Protein AF-A0A8T2HMR2-F1 (afdb_monomer)

Sequence (459 aa):
MFNSSNKLFDQIFELKFTSKQLNKQSQKCESEEKAEKGKAKKAMEKGNMEGAKIYAQNAIRKKSEALNYLQLASRLDAVVSRLDQQAKMASVSKSMAGIVKTLNVALKNAPLDKMVNTMNQFEKQFEDLDVNTAVMDDAMNKQAALSTPPDQVNELLLKIADENNLEVQLPQAGNNKVPAPIAQEGDKDSLTARLDALKGPDACAVAPHINCDLTFLNICTCSPTPPTRPESEATSKAWEELRREARKLEGELDVKIAAYGKLSSSYEYGYTKGESGLSTDQLLQTKSVEINTALARLSDVNSSMSHAITGGADSRAHTLARHRDILHDFTQEYRRLSSIVGAARERADLLGGISGTSSAPLMGGGNTGLLLRERGLLDRSHAAVDQVIGQAQGVAASLTGQRQLFDAIDSKVASIGARFPVVNSLLNAIRRRKNRDNVILAGVMGVCMLLILLYWVNK

Secondary structure (DSSP, 8-state):
-HHHHHHHHHHHHHHHHHHHHHHHHHHHHHHHHHHHHHHHHHHHHTT-HHHHHHHHHHHHHHHHHHHHHHHHHHHHHHHHHHHHHHHHHHHHHHHHHHHHHHHHHHHTSS-THHHHHHHHHHHHHHHHHHHHHHHHHHHHHHHHHHHS-HHHHHHHHHHHHHHTT-----S----------------SHHHHHHHHGGGS-----------------------------SHHHHHHHHHHHHHHHHHHHHHHHHHHHHHHHHHHHHHHHHHHTT--THHHHHHHHHHHHHHHHHHHHHHHHHHHHHHT--SSS-HHHHHHHHHHHHHHHHHHHHHHHHHHHHHHHHHHHHHHHHHTTSS------HHHHHHHHHHHHHHHHHHHHHHHHHHHHHHHHHHHHHHHHHHHHHHHHHHHHHH-HHHHHHHHHHHHHHHHHHHHHHHHHHHHHHHHHHHHH--

Foldseek 3Di:
DVVVLVVLVVVLVVLLVLLVVLLVLLVVLQVVLVVLQVVLVVCVVVVNPVSNVVSNVSSVVSNVSSVVSNVVSVVSVVVSVVSVVVSVVVVVVVVVVVVVVVVVVVVVPDDPVVVVVVVVVVVVVVVVVVVCVVVVVVVVVVVCCVVPPVVVVVVVVVVVCVVVVNPPPDDDDDDDDDDDDDDDDDDPVVVVVVVVVVPDDDDDDDDDDDDDDDDDDDDDDDDDDDDPPDPVVVLVVVLVVLLVVLVVLLVVLVVLLVVLLVLLVVLLVCLVVLHDCPVSVVVNVVSLVVNVVSLVVSVVSLVVSVVSDDDPDDPSVVVSVVSVVSSVVSVVSSVVSVVSSVVSVVVCVVCVLPSVPPPDPDDDDDPVVVVVVVVVVVVVVVVVVVVVVVVVVVVVVVVVVVVVVVVVVVVVVVVVCVVCVVVVVVVVVVVVVVVVVVVVVVVVVVVVVVVVVVVVVVD

Nearest PDB structures (foldseek):
  9eom-assembly1_A-2  TM=5.612E-01  e=4.693E-01  Synechocystis sp. PCC 6803
  9eom-assembly1_A-4  TM=5.612E-01  e=4.693E-01  Synechocystis sp. PCC 6803
  9eom-assembly1_A-6  TM=5.612E-01  e=4.693E-01  Synechocystis sp. PCC 6803

Solvent-accessible surface area (backbone atoms only — not comparable to full-atom values): 26212 Å² total; per-residue (Å²): 118,78,67,58,60,54,53,50,53,54,50,43,50,53,45,51,50,50,23,54,50,30,45,52,50,16,56,49,27,48,53,50,20,54,52,27,48,52,52,18,53,56,26,48,77,70,68,37,60,69,61,17,50,54,27,47,51,50,20,55,51,26,48,54,51,19,52,54,29,42,53,52,19,54,54,39,49,54,51,39,52,53,49,52,51,50,51,53,51,52,51,50,51,51,52,48,52,50,50,53,52,53,46,56,58,48,60,75,74,53,70,73,79,56,50,60,55,51,48,56,48,48,52,50,52,49,53,50,47,51,49,47,48,51,50,47,52,50,47,49,51,52,49,43,47,70,79,52,37,67,65,60,53,50,49,50,50,48,50,54,19,64,76,62,76,40,86,72,79,67,96,71,86,86,80,83,90,84,82,90,84,84,89,85,85,88,79,80,62,56,66,59,53,54,57,59,64,72,75,67,87,87,82,88,82,87,86,87,86,90,87,89,85,89,88,89,85,90,84,89,85,88,85,92,75,84,89,77,81,63,62,69,62,51,53,50,53,52,48,52,50,45,53,52,51,44,55,51,47,50,56,52,47,52,55,50,51,54,51,49,49,52,51,43,55,51,48,56,54,37,51,79,71,70,50,86,54,64,69,61,48,54,50,49,54,52,51,50,52,56,49,53,54,51,53,50,51,47,51,51,44,52,50,53,52,50,68,72,55,83,70,93,88,47,77,64,55,59,54,49,50,51,56,50,52,53,51,50,52,54,52,50,52,51,50,54,52,50,48,53,47,47,56,50,49,52,50,44,61,72,41,45,81,56,67,67,70,82,76,69,77,94,72,89,73,65,74,65,56,56,50,57,49,49,48,55,51,49,54,52,50,49,53,52,49,50,51,51,49,52,51,50,52,52,50,51,52,50,52,51,52,48,48,52,50,48,52,54,46,50,54,49,51,51,50,49,52,71,73,38,66,61,56,62,52,50,52,51,51,54,54,50,53,56,50,50,56,52,49,51,52,51,48,52,54,50,51,54,54,50,52,53,50,50,54,62,73,77,104

Structure (mmCIF, N/CA/C/O backbone):
data_AF-A0A8T2HMR2-F1
#
_entry.id   AF-A0A8T2HMR2-F1
#
loop_
_atom_site.group_PDB
_atom_site.id
_atom_site.type_symbol
_atom_site.label_atom_id
_atom_site.label_alt_id
_atom_site.label_comp_id
_atom_site.label_asym_id
_atom_site.label_entity_id
_atom_site.label_seq_id
_atom_site.pdbx_PDB_ins_code
_atom_site.Cartn_x
_atom_site.Cartn_y
_atom_site.Cartn_z
_atom_site.occupancy
_atom_site.B_iso_or_equiv
_atom_site.auth_seq_id
_atom_site.auth_comp_id
_atom_site.auth_asym_id
_atom_site.auth_atom_id
_atom_site.pdbx_PDB_model_num
ATOM 1 N N . MET A 1 1 ? 21.516 22.288 -13.850 1.00 47.72 1 MET A N 1
ATOM 2 C CA . MET A 1 1 ? 21.351 20.853 -13.508 1.00 47.72 1 MET A CA 1
ATOM 3 C C . MET A 1 1 ? 21.969 20.438 -12.167 1.00 47.72 1 MET A C 1
ATOM 5 O O . MET A 1 1 ? 21.328 19.660 -11.481 1.00 47.72 1 MET A O 1
ATOM 9 N N . PHE A 1 2 ? 23.132 20.950 -11.731 1.00 47.44 2 PHE A N 1
ATOM 10 C CA . PHE A 1 2 ? 23.747 20.554 -10.440 1.00 47.44 2 PHE A CA 1
ATOM 11 C C . PHE A 1 2 ? 22.892 20.826 -9.185 1.00 47.44 2 PHE A C 1
ATOM 13 O O . PHE A 1 2 ? 23.025 20.122 -8.193 1.00 47.44 2 PHE A O 1
ATOM 20 N N . ASN A 1 3 ? 21.983 21.801 -9.237 1.00 59.25 3 ASN A N 1
ATOM 21 C CA . ASN A 1 3 ? 21.164 22.194 -8.089 1.00 59.25 3 ASN A CA 1
ATOM 22 C C . ASN A 1 3 ? 20.041 21.178 -7.765 1.00 59.25 3 ASN A C 1
ATOM 24 O O . ASN A 1 3 ? 19.612 21.079 -6.624 1.00 59.25 3 ASN A O 1
ATOM 28 N N . SER A 1 4 ? 19.571 20.390 -8.741 1.00 64.06 4 SER A N 1
ATOM 29 C CA . SER A 1 4 ? 18.431 19.479 -8.531 1.00 64.06 4 SER A CA 1
ATOM 30 C C . SER A 1 4 ? 18.811 18.190 -7.801 1.00 64.06 4 SER A C 1
ATOM 32 O O . SER A 1 4 ? 18.038 17.723 -6.974 1.00 64.06 4 SER A O 1
ATOM 34 N N . SER A 1 5 ? 20.001 17.633 -8.056 1.00 66.44 5 SER A N 1
ATOM 35 C CA . SER A 1 5 ? 20.467 16.431 -7.347 1.00 66.44 5 SER A CA 1
ATOM 36 C C . SER A 1 5 ? 20.736 16.713 -5.869 1.00 66.44 5 SER A C 1
ATOM 38 O O . SER A 1 5 ? 20.330 15.920 -5.031 1.00 66.44 5 SER A O 1
ATOM 40 N N . ASN A 1 6 ? 21.344 17.860 -5.540 1.00 75.62 6 ASN A N 1
ATOM 41 C CA . ASN A 1 6 ? 21.589 18.248 -4.145 1.00 75.62 6 ASN A CA 1
ATOM 42 C C . ASN A 1 6 ? 20.274 18.457 -3.384 1.00 75.62 6 ASN A C 1
ATOM 44 O O . ASN A 1 6 ? 20.107 17.911 -2.303 1.00 75.62 6 ASN A O 1
ATOM 48 N N . LYS A 1 7 ? 19.294 19.126 -4.006 1.00 81.81 7 LYS A N 1
ATOM 49 C CA . LYS A 1 7 ? 17.947 19.271 -3.432 1.00 81.81 7 LYS A CA 1
ATOM 50 C C . LYS A 1 7 ? 17.260 17.929 -3.172 1.00 81.81 7 LYS A C 1
ATOM 52 O O . LYS A 1 7 ? 16.552 17.803 -2.182 1.00 81.81 7 LYS A O 1
ATOM 57 N N . LEU A 1 8 ? 17.461 16.938 -4.042 1.00 80.50 8 LEU A N 1
ATOM 58 C CA . LEU A 1 8 ? 16.884 15.605 -3.869 1.00 80.50 8 LEU A CA 1
ATOM 59 C C . LEU A 1 8 ? 17.543 14.851 -2.701 1.00 80.50 8 LEU A C 1
ATOM 61 O O . LEU A 1 8 ? 16.838 14.229 -1.914 1.00 80.50 8 LEU A O 1
ATOM 65 N N . PHE A 1 9 ? 18.864 14.966 -2.524 1.00 85.44 9 PHE A N 1
ATOM 66 C CA . PHE A 1 9 ? 19.553 14.433 -1.340 1.00 85.44 9 PHE A CA 1
ATOM 67 C C . PHE A 1 9 ? 19.116 15.123 -0.039 1.00 85.44 9 PHE A C 1
ATOM 69 O O . PHE A 1 9 ? 18.884 14.435 0.954 1.00 85.44 9 PHE A O 1
ATOM 76 N N . ASP A 1 10 ? 18.943 16.448 -0.051 1.00 87.75 10 ASP A N 1
ATOM 77 C CA . ASP A 1 10 ? 18.457 17.207 1.109 1.00 87.75 10 ASP A CA 1
ATOM 78 C C . ASP A 1 10 ? 17.031 16.777 1.498 1.00 87.75 10 ASP A C 1
ATOM 80 O O . ASP A 1 10 ? 16.747 16.525 2.669 1.00 87.75 10 ASP A O 1
ATOM 84 N N . GLN A 1 11 ? 16.148 16.595 0.510 1.00 86.25 11 GLN A N 1
ATOM 85 C CA . GLN A 1 11 ? 14.787 16.091 0.726 1.00 86.25 11 GLN A CA 1
ATOM 86 C C . GLN A 1 11 ? 14.775 14.657 1.266 1.00 86.25 11 GLN A C 1
ATOM 88 O O . GLN A 1 11 ? 14.011 14.349 2.178 1.00 86.25 11 GLN A O 1
ATOM 93 N N . ILE A 1 12 ? 15.638 13.777 0.751 1.00 89.19 12 ILE A N 1
ATOM 94 C CA . ILE A 1 12 ? 15.808 12.420 1.288 1.00 89.19 12 ILE A CA 1
ATOM 95 C C . ILE A 1 12 ? 16.257 12.470 2.750 1.00 89.19 12 ILE A C 1
ATOM 97 O O . ILE A 1 12 ? 15.758 11.701 3.573 1.00 89.19 12 ILE A O 1
ATOM 101 N N . PHE A 1 13 ? 17.193 13.359 3.088 1.00 92.25 13 PHE A N 1
ATOM 102 C CA . PHE A 1 13 ? 17.677 13.515 4.456 1.00 92.25 13 PHE A CA 1
ATOM 103 C C . PHE A 1 13 ? 16.565 13.988 5.400 1.00 92.25 13 PHE A C 1
ATOM 105 O O . PHE A 1 13 ? 16.378 13.409 6.472 1.00 92.25 13 PHE A O 1
ATOM 112 N N . GLU A 1 14 ? 15.783 14.985 4.989 1.00 92.38 14 GLU A N 1
ATOM 113 C CA . GLU A 1 14 ? 14.657 15.497 5.771 1.00 92.38 14 GLU A CA 1
ATOM 114 C C . GLU A 1 14 ? 13.555 14.439 5.960 1.00 92.38 14 GLU A C 1
ATOM 116 O O . GLU A 1 14 ? 13.039 14.260 7.069 1.00 92.38 14 GLU A O 1
ATOM 121 N N . LEU A 1 15 ? 13.254 13.656 4.919 1.00 91.75 15 LEU A N 1
ATOM 122 C CA . LEU A 1 15 ? 12.308 12.537 4.997 1.00 91.75 15 LEU A CA 1
ATOM 123 C C . LEU A 1 15 ? 12.813 11.402 5.909 1.00 91.75 15 LEU A C 1
ATOM 125 O O . LEU A 1 15 ? 12.048 10.854 6.703 1.00 91.75 15 LEU A O 1
ATOM 129 N N . LYS A 1 16 ? 14.115 11.086 5.882 1.00 92.56 16 LYS A N 1
ATOM 130 C CA . LYS A 1 16 ? 14.738 10.133 6.824 1.00 92.56 16 LYS A CA 1
ATOM 131 C C . LYS A 1 16 ? 14.652 10.615 8.266 1.00 92.56 16 LYS A C 1
ATOM 133 O O . LYS A 1 16 ? 14.368 9.832 9.174 1.00 92.56 16 LYS A O 1
ATOM 138 N N . PHE A 1 17 ? 14.923 11.897 8.487 1.00 94.56 17 PHE A N 1
ATOM 139 C CA . PHE A 1 17 ? 14.871 12.491 9.815 1.00 94.56 17 PHE A CA 1
ATOM 140 C C . PHE A 1 17 ? 13.445 12.475 10.373 1.00 94.56 17 PHE A C 1
ATOM 142 O O . PHE A 1 17 ? 13.229 12.027 11.499 1.00 94.56 17 PHE A O 1
ATOM 149 N N . THR A 1 18 ? 12.465 12.890 9.569 1.00 92.81 18 THR A N 1
ATOM 150 C CA . THR A 1 18 ? 11.047 12.871 9.954 1.00 92.81 18 THR A CA 1
ATOM 151 C C . THR A 1 18 ? 10.534 11.456 10.208 1.00 92.81 18 THR A C 1
ATOM 153 O O . THR A 1 18 ? 9.867 11.250 11.220 1.00 92.81 18 THR A O 1
ATOM 156 N N . SER A 1 19 ? 10.911 10.459 9.399 1.00 91.88 19 SER A N 1
ATOM 157 C CA . SER A 1 19 ? 10.578 9.052 9.672 1.00 91.88 19 SER A CA 1
ATOM 158 C C . SER A 1 19 ? 11.113 8.576 11.033 1.00 91.88 19 SER A C 1
ATOM 160 O O . SER A 1 19 ? 10.359 8.082 11.878 1.00 91.88 19 SER A O 1
ATOM 162 N N . LYS A 1 20 ? 12.400 8.818 11.325 1.00 95.38 20 LYS A N 1
ATOM 163 C CA . LYS A 1 20 ? 12.988 8.480 12.635 1.00 95.38 20 LYS A CA 1
ATOM 164 C C . LYS A 1 20 ? 12.322 9.228 13.788 1.00 95.38 20 LYS A C 1
ATOM 166 O O . LYS A 1 20 ? 12.128 8.657 14.862 1.00 95.38 20 LYS A O 1
ATOM 171 N N . GLN A 1 21 ? 11.967 10.493 13.579 1.00 95.88 21 GLN A N 1
ATOM 172 C CA . GLN A 1 21 ? 11.250 11.292 14.566 1.00 95.88 21 GLN A CA 1
ATOM 173 C C . GLN A 1 21 ? 9.865 10.700 14.863 1.00 95.88 21 GLN A C 1
ATOM 175 O O . GLN A 1 21 ? 9.498 10.595 16.033 1.00 95.88 21 GLN A O 1
ATOM 180 N N . LEU A 1 22 ? 9.127 10.264 13.840 1.00 95.19 22 LEU A N 1
ATOM 181 C CA . LEU A 1 22 ? 7.821 9.617 13.990 1.00 95.19 22 LEU A CA 1
ATOM 182 C C . LEU A 1 22 ? 7.926 8.264 14.702 1.00 95.19 22 LEU A C 1
ATOM 184 O O . LEU A 1 22 ? 7.144 8.006 15.612 1.00 95.19 22 LEU A O 1
ATOM 188 N N . ASN A 1 23 ? 8.943 7.454 14.393 1.00 94.88 23 ASN A N 1
ATOM 189 C CA . ASN A 1 23 ? 9.224 6.215 15.131 1.00 94.88 23 ASN A CA 1
ATOM 190 C C . ASN A 1 23 ? 9.562 6.473 16.609 1.00 94.88 23 ASN A C 1
ATOM 192 O O . ASN A 1 23 ? 9.158 5.726 17.496 1.00 94.88 23 ASN A O 1
ATOM 196 N N . LYS A 1 24 ? 10.266 7.564 16.921 1.00 97.00 24 LYS A N 1
ATOM 197 C CA . LYS A 1 24 ? 10.505 7.947 18.320 1.00 97.00 24 LYS A CA 1
ATOM 198 C C . LYS A 1 2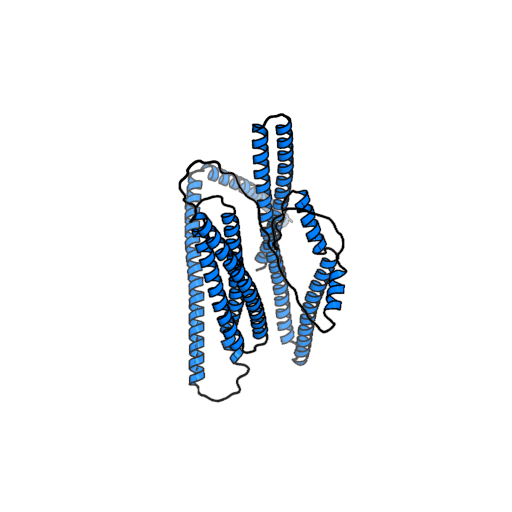4 ? 9.218 8.412 19.013 1.00 97.00 24 LYS A C 1
ATOM 200 O O . LYS A 1 24 ? 9.029 8.154 20.202 1.00 97.00 24 LYS A O 1
ATOM 205 N N . GLN A 1 25 ? 8.331 9.100 18.291 1.00 94.75 25 GLN A N 1
ATOM 206 C CA . GLN A 1 25 ? 7.024 9.509 18.810 1.00 94.75 25 GLN A CA 1
ATOM 207 C C . GLN A 1 25 ? 6.079 8.320 19.029 1.00 94.75 25 GLN A C 1
ATOM 209 O O . GLN A 1 25 ? 5.368 8.322 20.035 1.00 94.75 25 GLN A O 1
ATOM 214 N N . SER A 1 26 ? 6.108 7.290 18.173 1.00 95.00 26 SER A N 1
ATOM 215 C CA . SER A 1 26 ? 5.326 6.064 18.386 1.00 95.00 26 SER A CA 1
ATOM 216 C C . SER A 1 26 ? 5.766 5.345 19.665 1.00 95.00 26 SER A C 1
ATOM 218 O O . SER A 1 26 ? 4.937 5.118 20.544 1.00 95.00 26 SER A O 1
ATOM 220 N N . GLN A 1 27 ? 7.073 5.134 19.856 1.00 96.88 27 GLN A N 1
ATOM 221 C CA . GLN A 1 27 ? 7.624 4.529 21.079 1.00 96.88 27 GLN A CA 1
ATOM 222 C C . GLN A 1 27 ? 7.291 5.339 22.340 1.00 96.88 27 GLN A C 1
ATOM 224 O O . GLN A 1 27 ? 7.006 4.783 23.403 1.00 96.88 27 GLN A O 1
ATOM 229 N N . LYS A 1 28 ? 7.293 6.676 22.239 1.00 97.25 28 LYS A N 1
ATOM 230 C CA . LYS A 1 28 ? 6.869 7.542 23.345 1.00 97.25 28 LYS A CA 1
ATOM 231 C C . LYS A 1 28 ? 5.392 7.318 23.691 1.00 97.25 28 LYS A C 1
ATOM 233 O O . LYS A 1 28 ? 5.070 7.207 24.872 1.00 97.25 28 LYS A O 1
ATOM 238 N N . CYS A 1 29 ? 4.515 7.215 22.691 1.00 94.31 29 CYS A N 1
ATOM 239 C CA . CYS A 1 29 ? 3.093 6.935 22.906 1.00 94.31 29 CYS A CA 1
ATOM 240 C C . CYS A 1 29 ? 2.859 5.551 23.533 1.00 94.31 29 CYS A C 1
ATOM 242 O O . CYS A 1 29 ? 2.011 5.440 24.414 1.00 94.31 29 CYS A O 1
ATOM 244 N N . GLU A 1 30 ? 3.629 4.527 23.157 1.00 95.19 30 GLU A N 1
ATOM 245 C CA . GLU A 1 30 ? 3.568 3.193 23.782 1.00 95.19 30 GLU A CA 1
ATOM 246 C C . GLU A 1 30 ? 4.022 3.209 25.250 1.00 95.19 30 GLU A C 1
ATOM 248 O O . GLU A 1 30 ? 3.436 2.549 26.110 1.00 95.19 30 GLU A O 1
ATOM 253 N N . SER A 1 31 ? 5.056 3.991 25.572 1.00 96.75 31 SER A N 1
ATOM 254 C CA . SER A 1 31 ? 5.490 4.184 26.961 1.00 96.75 31 SER A CA 1
ATOM 255 C C . SER A 1 31 ? 4.412 4.894 27.795 1.00 96.75 31 SER A C 1
ATOM 257 O O . SER A 1 31 ? 4.082 4.456 28.901 1.00 96.75 31 SER A O 1
ATOM 259 N N . GLU A 1 32 ? 3.793 5.944 27.241 1.00 95.12 32 GLU A N 1
ATOM 260 C CA . GLU A 1 32 ? 2.667 6.649 27.868 1.00 95.12 32 GLU A CA 1
ATOM 261 C C . GLU A 1 32 ? 1.440 5.734 28.036 1.00 95.12 32 GLU A C 1
ATOM 263 O O . GLU A 1 32 ? 0.809 5.748 29.091 1.00 95.12 32 GLU A O 1
ATOM 268 N N . GLU A 1 33 ? 1.133 4.875 27.059 1.00 94.00 33 GLU A N 1
ATOM 269 C CA . GLU A 1 33 ? 0.071 3.865 27.153 1.00 94.00 33 GLU A CA 1
ATOM 270 C C . GLU A 1 33 ? 0.299 2.911 28.337 1.00 94.00 33 GLU A C 1
ATOM 272 O O . GLU A 1 33 ? -0.616 2.671 29.133 1.00 94.00 33 GLU A O 1
ATOM 277 N N . LYS A 1 34 ? 1.522 2.385 28.493 1.00 95.19 34 LYS A N 1
ATOM 278 C CA . LYS A 1 34 ? 1.888 1.509 29.621 1.00 95.19 34 LYS A CA 1
ATOM 279 C C . LYS A 1 34 ? 1.732 2.231 30.962 1.00 95.19 34 LYS A C 1
ATOM 281 O O . LYS A 1 34 ? 1.226 1.640 31.920 1.00 95.19 34 LYS A O 1
ATOM 286 N N . ALA A 1 35 ? 2.103 3.511 31.026 1.00 95.94 35 ALA A N 1
ATOM 287 C CA . ALA A 1 35 ? 1.918 4.332 32.219 1.00 95.94 35 ALA A CA 1
ATOM 288 C C . ALA A 1 35 ? 0.429 4.530 32.565 1.00 95.94 35 ALA A C 1
ATOM 290 O O . ALA A 1 35 ? 0.048 4.366 33.727 1.00 95.94 35 ALA A O 1
ATOM 291 N N . GLU A 1 36 ? -0.426 4.818 31.578 1.00 92.19 36 GLU A N 1
ATOM 292 C CA . GLU A 1 36 ? -1.877 4.973 31.773 1.00 92.19 36 GLU A CA 1
ATOM 293 C C . GLU A 1 36 ? -2.555 3.655 32.174 1.00 92.19 36 GLU A C 1
ATOM 295 O O . GLU A 1 36 ? -3.365 3.637 33.103 1.00 92.19 36 GLU A O 1
ATOM 300 N N . LYS A 1 37 ? -2.149 2.518 31.590 1.00 91.44 37 LYS A N 1
ATOM 301 C CA . LYS A 1 37 ? -2.576 1.181 32.045 1.00 91.44 37 LYS A CA 1
ATOM 302 C C . LYS A 1 37 ? -2.213 0.934 33.512 1.00 91.44 37 LYS A C 1
ATOM 304 O O . LYS A 1 37 ? -3.022 0.397 34.267 1.00 91.44 37 LYS A O 1
ATOM 309 N N . GLY A 1 38 ? -1.018 1.348 33.940 1.00 93.19 38 GLY A N 1
ATOM 310 C CA . GLY A 1 38 ? -0.596 1.269 35.340 1.00 93.19 38 GLY A CA 1
ATOM 311 C C . GLY A 1 38 ? -1.455 2.129 36.275 1.00 93.19 38 GLY A C 1
ATOM 312 O O . GLY A 1 38 ? -1.822 1.681 37.362 1.00 93.19 38 GLY A O 1
ATOM 313 N N . LYS A 1 39 ? -1.826 3.344 35.852 1.00 93.12 39 LYS A N 1
ATOM 314 C CA . LYS A 1 39 ? -2.744 4.219 36.604 1.00 93.12 39 LYS A CA 1
ATOM 315 C C . LYS A 1 39 ? -4.157 3.640 36.676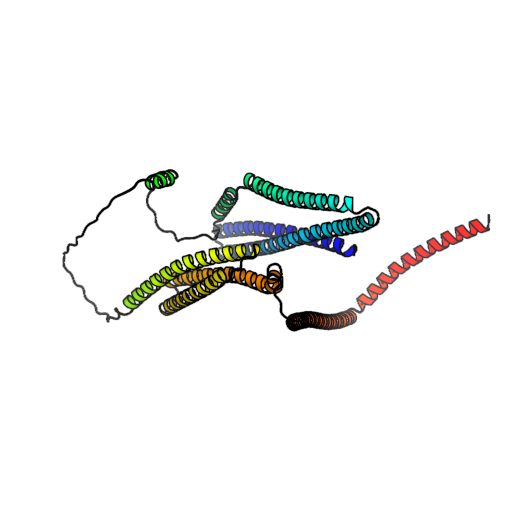 1.00 93.12 39 LYS A C 1
ATOM 317 O O . LYS A 1 39 ? -4.760 3.686 37.745 1.00 93.12 39 LYS A O 1
ATOM 322 N N . ALA A 1 40 ? -4.651 3.045 35.589 1.00 91.00 40 ALA A N 1
ATOM 323 C CA . ALA A 1 40 ? -5.948 2.373 35.557 1.00 91.00 40 ALA A CA 1
ATOM 324 C C . ALA A 1 40 ? -6.008 1.217 36.568 1.00 91.00 40 ALA A C 1
ATOM 326 O O . ALA A 1 40 ? -6.940 1.166 37.367 1.00 91.00 40 ALA A O 1
ATOM 327 N N . LYS A 1 41 ? -4.974 0.360 36.617 1.00 92.19 41 LYS A N 1
ATOM 328 C CA . LYS A 1 41 ? -4.868 -0.726 37.613 1.00 92.19 41 LYS A CA 1
ATOM 329 C C . LYS A 1 41 ? -4.928 -0.194 39.049 1.00 92.19 41 LYS A C 1
ATOM 331 O O . LYS A 1 41 ? -5.760 -0.635 39.833 1.00 92.19 41 LYS A O 1
ATOM 336 N N . LYS A 1 42 ? -4.134 0.836 39.359 1.00 94.25 42 LYS A N 1
ATOM 337 C CA . LYS A 1 42 ? -4.139 1.482 40.685 1.00 94.25 42 LYS A CA 1
ATOM 338 C C . LYS A 1 42 ? -5.483 2.134 41.032 1.00 94.25 42 LYS A C 1
ATOM 340 O O . LYS A 1 42 ? -5.845 2.199 42.202 1.00 94.25 42 LYS A O 1
ATOM 345 N N . ALA A 1 43 ? -6.210 2.668 40.050 1.00 88.25 43 ALA A N 1
ATOM 346 C CA . ALA A 1 43 ? -7.536 3.250 40.267 1.00 88.25 43 ALA A CA 1
ATOM 347 C C . ALA A 1 43 ? -8.599 2.171 40.538 1.00 88.25 43 ALA A C 1
ATOM 349 O O . ALA A 1 43 ? -9.466 2.384 41.385 1.00 88.25 43 ALA A O 1
ATOM 350 N N . MET A 1 44 ? -8.485 1.009 39.883 1.00 83.56 44 MET A N 1
ATOM 351 C CA . MET A 1 44 ? -9.330 -0.157 40.154 1.00 83.56 44 MET A CA 1
ATOM 352 C C . MET A 1 44 ? -9.102 -0.716 41.562 1.00 83.56 44 MET A C 1
ATOM 354 O O . MET A 1 44 ? -10.072 -0.957 42.271 1.00 83.56 44 MET A O 1
ATOM 358 N N . GLU A 1 45 ? -7.845 -0.847 41.999 1.00 91.56 45 GLU A N 1
ATOM 359 C CA . GLU A 1 45 ? -7.498 -1.301 43.360 1.00 91.56 45 GLU A CA 1
ATOM 360 C C . GLU A 1 45 ? -8.067 -0.380 44.450 1.00 91.56 45 GLU A C 1
ATOM 362 O O . GLU A 1 45 ? -8.462 -0.835 45.518 1.00 91.56 45 GLU A O 1
ATOM 367 N N . LYS A 1 46 ? -8.156 0.925 44.168 1.00 93.19 46 LYS A N 1
ATOM 368 C CA . LYS A 1 46 ? -8.737 1.929 45.073 1.00 93.19 46 LYS A CA 1
ATOM 369 C C . LYS A 1 46 ? -10.271 1.986 45.032 1.00 93.19 46 LYS A C 1
ATOM 371 O O . LYS A 1 46 ? -10.849 2.839 45.699 1.00 93.19 46 LYS A O 1
ATOM 376 N N . GLY A 1 47 ? -10.931 1.150 44.224 1.00 87.31 47 GLY A N 1
ATOM 377 C CA . GLY A 1 47 ? -12.390 1.139 44.067 1.00 87.31 47 GLY A CA 1
ATOM 378 C C . GLY A 1 47 ? -12.966 2.329 43.287 1.00 87.31 47 GLY A C 1
ATOM 379 O O . GLY A 1 47 ? -14.182 2.500 43.244 1.00 87.31 47 GLY A O 1
ATOM 380 N N . ASN A 1 48 ? -12.131 3.155 42.644 1.00 89.69 48 ASN A N 1
ATOM 381 C CA . ASN A 1 48 ? -12.592 4.287 41.837 1.00 89.69 48 ASN A CA 1
ATOM 382 C C . ASN A 1 48 ? -12.800 3.861 40.375 1.00 89.69 48 ASN A C 1
ATOM 384 O O . ASN A 1 48 ? -11.954 4.088 39.503 1.00 89.69 48 ASN A O 1
ATOM 388 N N . MET A 1 49 ? -13.953 3.237 40.125 1.00 81.19 49 MET A N 1
ATOM 389 C CA . MET A 1 49 ? -14.357 2.721 38.812 1.00 81.19 49 MET A CA 1
ATOM 390 C C . MET A 1 49 ? -14.387 3.809 37.724 1.00 81.19 49 MET A C 1
ATOM 392 O O . MET A 1 49 ? -13.986 3.561 36.588 1.00 81.19 49 MET A O 1
ATOM 396 N N . GLU A 1 50 ? -14.836 5.019 38.064 1.00 85.06 50 GLU A N 1
ATOM 397 C CA . GLU A 1 50 ? -14.965 6.126 37.109 1.00 85.06 50 GLU A CA 1
ATOM 398 C C . GLU A 1 50 ? -13.591 6.674 36.693 1.00 85.06 50 GLU A C 1
ATOM 400 O O . GLU A 1 50 ? -13.326 6.862 35.505 1.00 85.06 50 GLU A O 1
ATOM 405 N N . GLY A 1 51 ? -12.654 6.815 37.638 1.00 82.00 51 GLY A N 1
ATOM 406 C CA . GLY A 1 51 ? -11.266 7.169 37.325 1.00 82.00 51 GLY A CA 1
ATOM 407 C C . GLY A 1 51 ? -10.558 6.101 36.483 1.00 82.00 51 GLY A C 1
ATOM 408 O O . GLY A 1 51 ? -9.828 6.429 35.546 1.00 82.00 51 GLY A O 1
ATOM 409 N N . ALA A 1 52 ? -10.809 4.819 36.766 1.00 84.94 52 ALA A N 1
ATOM 410 C CA . ALA A 1 52 ? -10.245 3.711 35.997 1.00 84.94 52 ALA A CA 1
ATOM 411 C C . ALA A 1 52 ? -10.705 3.717 34.527 1.00 84.94 52 ALA A C 1
ATOM 413 O O . ALA A 1 52 ? -9.883 3.495 33.635 1.00 84.94 52 ALA A O 1
ATOM 414 N N . LYS A 1 53 ? -11.981 4.034 34.258 1.00 77.31 53 LYS A N 1
ATOM 415 C CA . LYS A 1 53 ? -12.514 4.154 32.888 1.00 77.31 53 LYS A CA 1
ATOM 416 C C . LYS A 1 53 ? -11.815 5.254 32.086 1.00 77.31 53 LYS A C 1
ATOM 418 O O . LYS A 1 53 ? -11.457 5.018 30.934 1.00 77.31 53 LYS A O 1
ATOM 423 N N . ILE A 1 54 ? -11.566 6.419 32.688 1.00 90.25 54 ILE A N 1
ATOM 424 C CA . ILE A 1 54 ? -10.877 7.539 32.020 1.00 90.25 54 ILE A CA 1
ATOM 425 C C . ILE A 1 54 ? -9.439 7.146 31.647 1.00 90.25 54 ILE A C 1
ATOM 427 O O . ILE A 1 54 ? -9.005 7.361 30.514 1.00 90.25 54 ILE A O 1
ATOM 431 N N . TYR A 1 55 ? -8.703 6.515 32.568 1.00 86.75 55 TYR A N 1
ATOM 432 C CA . TYR A 1 55 ? -7.343 6.040 32.290 1.00 86.75 55 TYR A CA 1
ATOM 433 C C . TYR A 1 55 ? -7.313 4.932 31.226 1.00 86.75 55 TYR A C 1
ATOM 435 O O . TYR A 1 55 ? -6.430 4.928 30.366 1.00 86.75 55 TYR A O 1
ATOM 443 N N . ALA A 1 56 ? -8.304 4.037 31.217 1.00 87.81 56 ALA A N 1
ATOM 444 C CA . ALA A 1 56 ? -8.439 3.013 30.184 1.00 87.81 56 ALA A CA 1
ATOM 445 C C . ALA A 1 56 ? -8.716 3.619 28.794 1.00 87.81 56 ALA A C 1
ATOM 447 O O . ALA A 1 56 ? -8.072 3.235 27.818 1.00 87.81 56 ALA A O 1
ATOM 448 N N . GLN A 1 57 ? -9.612 4.607 28.698 1.00 85.44 57 GLN A N 1
ATOM 449 C CA . GLN A 1 57 ? -9.873 5.330 27.446 1.00 85.44 57 GLN A CA 1
ATOM 450 C C . GLN A 1 57 ? -8.623 6.060 26.940 1.00 85.44 57 GLN A C 1
ATOM 452 O O . GLN A 1 57 ? -8.298 5.983 25.753 1.00 85.44 57 GLN A O 1
ATOM 457 N N . ASN A 1 58 ? -7.876 6.712 27.836 1.00 87.44 58 ASN A N 1
ATOM 458 C CA . ASN A 1 58 ? -6.617 7.369 27.487 1.00 87.44 58 ASN A CA 1
ATOM 459 C C . ASN A 1 58 ? -5.566 6.380 26.968 1.00 87.44 58 ASN A C 1
ATOM 461 O O . ASN A 1 58 ? -4.880 6.689 25.992 1.00 87.44 58 ASN A O 1
ATOM 465 N N . ALA A 1 59 ? -5.475 5.187 27.560 1.00 87.12 59 ALA A N 1
ATOM 466 C CA . ALA A 1 59 ? -4.599 4.129 27.068 1.00 87.12 59 ALA A CA 1
ATOM 467 C C . ALA A 1 59 ? -4.996 3.674 25.652 1.00 87.12 59 ALA A C 1
ATOM 469 O O . ALA A 1 59 ? -4.146 3.617 24.766 1.00 87.12 59 ALA A O 1
ATOM 470 N N . ILE A 1 60 ? -6.287 3.432 25.389 1.00 88.38 60 ILE A N 1
ATOM 471 C CA . ILE A 1 60 ? -6.771 3.046 24.049 1.00 88.38 60 ILE A CA 1
ATOM 472 C C . ILE A 1 60 ? -6.467 4.139 23.014 1.00 88.38 60 ILE A C 1
ATOM 474 O O . ILE A 1 60 ? -5.997 3.846 21.908 1.00 88.38 60 ILE A O 1
ATOM 478 N N . ARG A 1 61 ? -6.677 5.409 23.381 1.00 92.69 61 ARG A N 1
ATOM 479 C CA . ARG A 1 61 ? -6.354 6.554 22.523 1.00 92.69 61 ARG A CA 1
ATOM 480 C C . ARG A 1 61 ? -4.865 6.586 22.181 1.00 92.69 61 ARG A C 1
ATOM 482 O O . ARG A 1 61 ? -4.522 6.704 21.009 1.00 92.69 61 ARG A O 1
ATOM 489 N N . LYS A 1 62 ? -3.989 6.445 23.180 1.00 93.25 62 LYS A N 1
ATOM 490 C CA . LYS A 1 62 ? -2.529 6.469 22.996 1.00 93.25 62 LYS A CA 1
ATOM 491 C C . LYS A 1 62 ? -2.007 5.285 22.189 1.00 93.25 62 LYS A C 1
ATOM 493 O O . LYS A 1 62 ? -1.145 5.486 21.341 1.00 93.25 62 LYS A O 1
ATOM 498 N N . LYS A 1 63 ? -2.586 4.096 22.368 1.00 91.50 63 LYS A N 1
ATOM 499 C CA . LYS A 1 63 ? -2.296 2.923 21.532 1.00 91.50 63 LYS A CA 1
ATOM 500 C C . LYS A 1 63 ? -2.642 3.177 20.060 1.00 91.50 63 LYS A C 1
ATOM 502 O O . LYS A 1 63 ? -1.847 2.881 19.175 1.00 91.50 63 LYS A O 1
ATOM 507 N N . SER A 1 64 ? -3.806 3.771 19.797 1.00 87.12 64 SER A N 1
ATOM 508 C CA . SER A 1 64 ? -4.233 4.115 18.431 1.00 87.12 64 SER A CA 1
ATOM 509 C C . SER A 1 64 ? -3.341 5.202 17.812 1.00 87.12 64 SER A C 1
ATOM 511 O O . SER A 1 64 ? -2.974 5.122 16.643 1.00 87.12 64 SER A O 1
ATOM 513 N N . GLU A 1 65 ? -2.940 6.195 18.610 1.00 89.56 65 GLU A N 1
ATOM 514 C CA . GLU A 1 65 ? -1.999 7.250 18.215 1.00 89.56 65 GLU A CA 1
ATOM 515 C C . GLU A 1 65 ? -0.612 6.673 17.860 1.00 89.56 65 GLU A C 1
ATOM 517 O O . GLU A 1 65 ? -0.042 7.032 16.830 1.00 89.56 65 GLU A O 1
ATOM 522 N N . ALA A 1 66 ? -0.107 5.714 18.649 1.00 92.44 66 ALA A N 1
ATOM 523 C CA . ALA A 1 66 ? 1.154 5.018 18.388 1.00 92.44 66 ALA A CA 1
ATOM 524 C C . ALA A 1 66 ? 1.140 4.257 17.052 1.00 92.44 66 ALA A C 1
ATOM 526 O O . ALA A 1 66 ? 2.070 4.398 16.254 1.00 92.44 66 ALA A O 1
ATOM 527 N N . LEU A 1 67 ? 0.063 3.508 16.779 1.00 87.94 67 LEU A N 1
ATOM 528 C CA . LEU A 1 67 ? -0.107 2.775 15.521 1.00 87.94 67 LEU A CA 1
ATOM 529 C C . LEU A 1 67 ? -0.148 3.716 14.312 1.00 87.94 67 LEU A C 1
ATOM 531 O O . LEU A 1 67 ? 0.502 3.443 13.305 1.00 87.94 67 LEU A O 1
ATOM 535 N N . ASN A 1 68 ? -0.847 4.848 14.418 1.00 91.81 68 ASN A N 1
ATOM 536 C CA . ASN A 1 68 ? -0.897 5.842 13.345 1.00 91.81 68 ASN A CA 1
ATOM 537 C C . ASN A 1 68 ? 0.490 6.440 13.044 1.00 91.81 68 ASN A C 1
ATOM 539 O O . ASN A 1 68 ? 0.853 6.579 11.874 1.00 91.81 68 ASN A O 1
ATOM 543 N N . TYR A 1 69 ? 1.294 6.748 14.071 1.00 93.19 69 TYR A N 1
ATOM 544 C CA . TYR A 1 69 ? 2.667 7.228 13.867 1.00 93.19 69 TYR A CA 1
ATOM 545 C C . TYR A 1 69 ? 3.571 6.169 13.228 1.00 93.19 69 TYR A C 1
ATOM 547 O O . TYR A 1 69 ? 4.349 6.501 12.335 1.00 93.19 69 TYR A O 1
ATOM 555 N N . LEU A 1 70 ? 3.440 4.901 13.623 1.00 90.38 70 LEU A N 1
ATOM 556 C CA . LEU A 1 70 ? 4.213 3.794 13.051 1.00 90.38 70 LEU A CA 1
ATOM 557 C C . LEU A 1 70 ? 3.826 3.509 11.588 1.00 90.38 70 LEU A C 1
ATOM 559 O O . LEU A 1 70 ? 4.685 3.267 10.736 1.00 90.38 70 LEU A O 1
ATOM 563 N N . GLN A 1 71 ? 2.538 3.613 11.253 1.00 89.00 71 GLN A N 1
ATOM 564 C CA . GLN A 1 71 ? 2.071 3.523 9.867 1.00 89.00 71 GLN A CA 1
ATOM 565 C C . GLN A 1 71 ? 2.590 4.677 9.004 1.00 89.00 71 GLN A C 1
ATOM 567 O O . GLN A 1 71 ? 2.993 4.459 7.863 1.00 89.00 71 GLN A O 1
ATOM 572 N N . LEU A 1 72 ? 2.604 5.907 9.523 1.00 90.19 72 LEU A N 1
ATOM 573 C CA . LEU A 1 72 ? 3.150 7.044 8.784 1.00 90.19 72 LEU A CA 1
ATOM 574 C C . LEU A 1 72 ? 4.671 6.921 8.597 1.00 90.19 72 LEU A C 1
ATOM 576 O O . LEU A 1 72 ? 5.162 7.173 7.498 1.00 90.19 72 LEU A O 1
ATOM 580 N N . ALA A 1 73 ? 5.399 6.487 9.632 1.00 90.56 73 ALA A N 1
ATOM 581 C CA . ALA A 1 73 ? 6.843 6.260 9.573 1.00 90.56 73 ALA A CA 1
ATOM 582 C C . ALA A 1 73 ? 7.211 5.183 8.539 1.00 90.56 73 ALA A C 1
ATOM 584 O O . ALA A 1 73 ? 8.017 5.441 7.651 1.00 90.56 73 ALA A O 1
ATOM 585 N N . SER A 1 74 ? 6.547 4.022 8.568 1.00 90.12 74 SER A N 1
ATOM 586 C CA . SER A 1 74 ? 6.795 2.937 7.600 1.00 90.12 74 SER A CA 1
ATOM 587 C C . SER A 1 74 ? 6.512 3.346 6.150 1.00 90.12 74 SER A C 1
ATOM 589 O O . SER A 1 74 ? 7.275 3.008 5.242 1.00 90.12 74 SER A O 1
ATOM 591 N N . ARG A 1 75 ? 5.453 4.129 5.909 1.00 87.88 75 ARG A N 1
ATOM 592 C CA . ARG A 1 75 ? 5.166 4.686 4.577 1.00 87.88 75 ARG A CA 1
ATOM 593 C C . ARG A 1 75 ? 6.245 5.673 4.129 1.00 87.88 75 ARG A C 1
ATOM 595 O O . ARG A 1 75 ? 6.638 5.640 2.965 1.00 87.88 75 ARG A O 1
ATOM 602 N N . LEU A 1 76 ? 6.735 6.526 5.030 1.00 89.00 76 LEU A N 1
ATOM 603 C CA . LEU A 1 76 ? 7.826 7.459 4.735 1.00 89.00 76 LEU A CA 1
ATOM 604 C C . LEU A 1 76 ? 9.149 6.731 4.472 1.00 89.00 76 LEU A C 1
ATOM 606 O O . LEU A 1 76 ? 9.838 7.090 3.521 1.00 89.00 76 LEU A O 1
ATOM 610 N N . ASP A 1 77 ? 9.468 5.672 5.218 1.00 86.19 77 ASP A N 1
ATOM 611 C CA . ASP A 1 77 ? 10.653 4.837 4.975 1.00 86.19 77 ASP A CA 1
ATOM 612 C C . ASP A 1 77 ? 10.610 4.160 3.596 1.00 86.19 77 ASP A C 1
ATOM 614 O O . ASP A 1 77 ? 11.616 4.133 2.883 1.00 86.19 77 ASP A O 1
ATOM 618 N N . ALA A 1 78 ? 9.438 3.683 3.161 1.00 86.38 78 ALA A N 1
ATOM 619 C CA . ALA A 1 78 ? 9.268 3.130 1.817 1.00 86.38 78 ALA A CA 1
ATOM 620 C C . ALA A 1 78 ? 9.493 4.186 0.716 1.00 86.38 78 ALA A C 1
ATOM 622 O O . ALA A 1 78 ? 10.126 3.901 -0.304 1.00 86.38 78 ALA A O 1
ATOM 623 N N . VAL A 1 79 ? 9.011 5.418 0.920 1.00 87.94 79 VAL A N 1
ATOM 624 C CA . VAL A 1 79 ? 9.252 6.540 -0.004 1.00 87.94 79 VAL A CA 1
ATOM 625 C C . VAL A 1 79 ? 10.737 6.898 -0.040 1.00 87.94 79 VAL A C 1
ATOM 627 O O . VAL A 1 79 ? 11.303 7.050 -1.120 1.00 87.94 79 VAL A O 1
ATOM 630 N N . VAL A 1 80 ? 11.390 6.964 1.120 1.00 88.56 80 VAL A N 1
ATOM 631 C CA . VAL A 1 80 ? 12.830 7.211 1.243 1.00 88.56 80 VAL A CA 1
ATOM 632 C C . VAL A 1 80 ? 13.644 6.154 0.501 1.00 88.56 80 VAL A C 1
ATOM 634 O O . VAL A 1 80 ? 14.555 6.516 -0.234 1.00 88.56 80 VAL A O 1
ATOM 637 N N . SER A 1 81 ? 13.316 4.868 0.654 1.00 84.12 81 SER A N 1
ATOM 638 C CA . SER A 1 81 ? 14.022 3.771 -0.023 1.00 84.12 81 SER A CA 1
ATOM 639 C C . SER A 1 81 ? 13.962 3.915 -1.549 1.00 84.12 81 SER A C 1
ATOM 641 O O . SER A 1 81 ? 14.984 3.826 -2.233 1.00 84.12 81 SER A O 1
ATOM 643 N N . ARG A 1 82 ? 12.782 4.253 -2.084 1.00 81.38 82 ARG A N 1
ATOM 644 C CA . ARG A 1 82 ? 12.597 4.516 -3.519 1.00 81.38 82 ARG A CA 1
ATOM 645 C C . ARG A 1 82 ? 13.361 5.756 -3.982 1.00 81.38 82 ARG A C 1
ATOM 647 O O . ARG A 1 82 ? 13.985 5.721 -5.039 1.00 81.38 82 ARG A O 1
ATOM 654 N N . LEU A 1 83 ? 13.338 6.838 -3.202 1.00 83.75 83 LEU A N 1
ATOM 655 C CA . LEU A 1 83 ? 14.075 8.064 -3.523 1.00 83.75 83 LEU A CA 1
ATOM 656 C C . LEU A 1 83 ? 15.597 7.857 -3.455 1.00 83.75 83 LEU A C 1
ATOM 658 O O . LEU A 1 83 ? 16.305 8.358 -4.323 1.00 83.75 83 LEU A O 1
ATOM 662 N N . ASP A 1 84 ? 16.107 7.075 -2.498 1.00 81.00 84 ASP A N 1
ATOM 663 C CA . ASP A 1 84 ? 17.519 6.670 -2.419 1.00 81.00 84 ASP A CA 1
ATOM 664 C C . ASP A 1 84 ? 17.935 5.861 -3.654 1.00 81.00 84 ASP A C 1
ATOM 666 O O . ASP A 1 84 ? 18.998 6.103 -4.232 1.00 81.00 84 ASP A O 1
ATOM 670 N N . GLN A 1 85 ? 17.099 4.908 -4.082 1.00 79.06 85 GLN A N 1
ATOM 671 C CA . GLN A 1 85 ? 17.342 4.123 -5.290 1.00 79.06 85 GLN A CA 1
ATOM 672 C C . GLN A 1 85 ? 17.377 5.025 -6.529 1.00 79.06 85 GLN A C 1
ATOM 674 O O . GLN A 1 85 ? 18.305 4.932 -7.332 1.00 79.06 85 GLN A O 1
ATOM 679 N N . GLN A 1 86 ? 16.424 5.953 -6.655 1.00 73.94 86 GLN A N 1
ATOM 680 C CA . GLN A 1 86 ? 16.402 6.936 -7.740 1.00 73.94 86 GLN A CA 1
ATOM 681 C C . GLN A 1 86 ? 17.617 7.871 -7.706 1.00 73.94 86 GLN A C 1
ATOM 683 O O . GLN A 1 86 ? 18.199 8.146 -8.754 1.00 73.94 86 GLN A O 1
ATOM 688 N N . ALA A 1 87 ? 18.053 8.321 -6.527 1.00 80.44 87 ALA A N 1
ATOM 689 C CA . ALA A 1 87 ? 19.240 9.157 -6.369 1.00 80.44 87 ALA A CA 1
ATOM 690 C C . ALA A 1 87 ? 20.518 8.420 -6.802 1.00 80.44 87 ALA A C 1
ATOM 692 O O . ALA A 1 87 ? 21.340 8.974 -7.540 1.00 80.44 87 ALA A O 1
ATOM 693 N N . LYS A 1 88 ? 20.669 7.151 -6.395 1.00 79.06 88 LYS A N 1
ATOM 694 C CA . LYS A 1 88 ? 21.779 6.285 -6.818 1.00 79.06 88 LYS A CA 1
ATOM 695 C C . LYS A 1 88 ? 21.750 6.045 -8.329 1.00 79.06 88 LYS A C 1
ATOM 697 O O . LYS A 1 88 ? 22.770 6.244 -8.981 1.00 79.06 88 LYS A O 1
ATOM 702 N N . MET A 1 89 ? 20.588 5.728 -8.902 1.00 71.50 89 MET A N 1
ATOM 703 C CA . MET A 1 89 ? 20.430 5.519 -10.349 1.00 71.50 89 MET A CA 1
ATOM 704 C C . MET A 1 89 ? 20.668 6.791 -11.165 1.00 71.50 89 MET A C 1
ATOM 706 O O . MET A 1 89 ? 21.259 6.731 -12.243 1.00 71.50 89 MET A O 1
ATOM 710 N N . ALA A 1 90 ? 20.290 7.960 -10.646 1.00 77.56 90 ALA A N 1
ATOM 711 C CA . ALA A 1 90 ? 20.602 9.245 -11.265 1.00 77.56 90 ALA A CA 1
ATOM 712 C C . ALA A 1 90 ? 22.112 9.542 -11.243 1.00 77.56 90 ALA A C 1
ATOM 714 O O . ALA A 1 90 ? 22.651 10.060 -12.223 1.00 77.56 90 ALA A O 1
ATOM 715 N N . SER A 1 91 ? 22.812 9.184 -10.160 1.00 76.69 91 SER A N 1
ATOM 716 C CA . SER A 1 91 ? 24.275 9.282 -10.079 1.00 76.69 91 SER A CA 1
ATOM 717 C C . SER A 1 91 ? 24.959 8.338 -11.076 1.00 76.69 91 SER A C 1
ATOM 719 O O . SER A 1 91 ? 25.811 8.778 -11.847 1.00 76.69 91 SER A O 1
ATOM 721 N N . VAL A 1 92 ? 24.521 7.074 -11.144 1.00 79.69 92 VAL A N 1
ATOM 722 C CA . VAL A 1 92 ? 25.014 6.081 -12.116 1.00 79.69 92 VAL A CA 1
ATOM 723 C C . VAL A 1 92 ? 24.759 6.546 -13.548 1.00 79.69 92 VAL A C 1
ATOM 725 O O . VAL A 1 92 ? 25.682 6.545 -14.353 1.00 79.69 92 VAL A O 1
ATOM 728 N N . SER A 1 93 ? 23.562 7.050 -13.855 1.00 75.69 93 SER A N 1
ATOM 729 C CA . SER A 1 93 ? 23.225 7.591 -15.181 1.00 75.69 93 SER A CA 1
ATOM 730 C C . SER A 1 93 ? 24.104 8.784 -15.560 1.00 75.69 93 SER A C 1
ATOM 732 O O . SER A 1 93 ? 24.488 8.932 -16.718 1.00 75.69 93 SER A O 1
ATOM 734 N N . LYS A 1 94 ? 24.468 9.632 -14.590 1.00 82.56 94 LYS A N 1
ATOM 735 C CA . LYS A 1 94 ? 25.379 10.761 -14.811 1.00 82.56 94 LYS A CA 1
ATOM 736 C C . LYS A 1 94 ? 26.812 10.295 -15.076 1.00 82.56 94 LYS A C 1
ATOM 738 O O . LYS A 1 94 ? 27.448 10.822 -15.989 1.00 82.56 94 LYS A O 1
ATOM 743 N N . SER A 1 95 ? 27.306 9.312 -14.323 1.00 79.44 95 SER A N 1
ATOM 744 C CA . SER A 1 95 ? 28.609 8.681 -14.572 1.00 79.44 95 SER A CA 1
ATOM 745 C C . SER A 1 95 ? 28.631 7.981 -15.929 1.00 79.44 95 SER A C 1
ATOM 747 O O . SER A 1 95 ? 29.559 8.190 -16.702 1.00 79.44 95 SER A O 1
ATOM 749 N N . MET A 1 96 ? 27.565 7.256 -16.271 1.00 71.38 96 MET A N 1
ATOM 750 C CA . MET A 1 96 ? 27.383 6.590 -17.559 1.00 71.38 96 MET A CA 1
ATOM 751 C C . MET A 1 96 ? 27.350 7.597 -18.712 1.00 71.38 96 MET A C 1
ATOM 753 O O . MET A 1 96 ? 28.053 7.422 -19.698 1.00 71.38 96 MET A O 1
ATOM 757 N N . ALA A 1 97 ? 26.629 8.714 -18.576 1.00 81.31 97 ALA A N 1
ATOM 758 C CA . ALA A 1 97 ? 26.632 9.787 -19.572 1.00 81.31 97 ALA A CA 1
ATOM 759 C C . ALA A 1 97 ? 28.022 10.432 -19.737 1.00 81.31 97 ALA A C 1
ATOM 761 O O . ALA A 1 97 ? 28.419 10.777 -20.851 1.00 81.31 97 ALA A O 1
ATOM 762 N N . GLY A 1 98 ? 28.777 10.574 -18.643 1.00 84.69 98 GLY A N 1
ATOM 763 C CA . GLY A 1 98 ? 30.175 11.004 -18.673 1.00 84.69 98 GLY A CA 1
ATOM 764 C C . GLY A 1 98 ? 31.064 10.022 -19.437 1.00 84.69 98 GLY A C 1
ATOM 765 O O . GLY A 1 98 ? 31.781 10.443 -20.344 1.00 84.69 98 GLY A O 1
ATOM 766 N N . ILE A 1 99 ? 30.941 8.726 -19.133 1.00 82.94 99 ILE A N 1
ATOM 767 C CA . ILE A 1 99 ? 31.672 7.633 -19.787 1.00 82.94 99 ILE A CA 1
ATOM 768 C C . ILE A 1 99 ? 31.339 7.574 -21.279 1.00 82.94 99 ILE A C 1
ATOM 770 O O . ILE A 1 99 ? 32.247 7.543 -22.102 1.00 82.94 99 ILE A O 1
ATOM 774 N N . VAL A 1 100 ? 30.060 7.647 -21.654 1.00 83.25 100 VAL A N 1
ATOM 775 C CA . VAL A 1 100 ? 29.610 7.664 -23.056 1.00 83.25 100 VAL A CA 1
ATOM 776 C C . VAL A 1 100 ? 30.169 8.879 -23.797 1.00 83.25 100 VAL A C 1
ATOM 778 O O . VAL A 1 100 ? 30.567 8.773 -24.955 1.00 83.25 100 VAL A O 1
ATOM 781 N N . LYS A 1 101 ? 30.275 10.035 -23.132 1.00 85.00 101 LYS A N 1
ATOM 782 C CA . LYS A 1 101 ? 30.883 11.233 -23.721 1.00 85.00 101 LYS A CA 1
ATOM 783 C C . LYS A 1 101 ? 32.392 11.070 -23.914 1.00 85.00 101 LYS A C 1
ATOM 785 O O . LYS A 1 101 ? 32.900 11.431 -24.973 1.00 85.00 101 LYS A O 1
ATOM 790 N N . THR A 1 102 ? 33.102 10.496 -22.940 1.00 81.88 102 THR A N 1
ATOM 791 C CA . THR A 1 102 ? 34.533 10.172 -23.084 1.00 81.88 102 THR A CA 1
ATOM 792 C C . THR A 1 102 ? 34.774 9.090 -24.133 1.00 81.88 102 THR A C 1
ATOM 794 O O . THR A 1 102 ? 35.720 9.202 -24.908 1.00 81.88 102 THR A O 1
ATOM 797 N N . LEU A 1 103 ? 33.879 8.105 -24.232 1.00 75.19 103 LEU A N 1
ATOM 798 C CA . LEU A 1 103 ? 33.903 7.065 -25.253 1.00 75.19 103 LEU A CA 1
ATOM 799 C C . LEU A 1 103 ? 33.703 7.688 -26.639 1.00 75.19 103 LEU A C 1
ATOM 801 O O . LEU A 1 103 ? 34.486 7.418 -27.534 1.00 75.19 103 LEU A O 1
ATOM 805 N N . ASN A 1 104 ? 32.740 8.598 -26.815 1.00 77.06 104 ASN A N 1
ATOM 806 C CA . ASN A 1 104 ? 32.516 9.294 -28.088 1.00 77.06 104 ASN A CA 1
ATOM 807 C C . ASN A 1 104 ? 33.753 10.092 -28.550 1.00 77.06 104 ASN A C 1
ATOM 809 O O . ASN A 1 104 ? 34.068 10.121 -29.737 1.00 77.06 104 ASN A O 1
ATOM 813 N N . VAL A 1 105 ? 34.489 10.698 -27.611 1.00 82.69 105 VAL A N 1
ATOM 814 C CA . VAL A 1 105 ? 35.753 11.401 -27.893 1.00 82.69 105 VAL A CA 1
ATOM 815 C C . VAL A 1 105 ? 36.887 10.421 -28.229 1.00 82.69 105 VAL A C 1
ATOM 817 O O . VAL A 1 105 ? 37.661 10.689 -29.144 1.00 82.69 105 VAL A O 1
ATOM 820 N N . ALA A 1 106 ? 36.972 9.274 -27.550 1.00 67.69 106 ALA A N 1
ATOM 821 C CA . ALA A 1 106 ? 37.963 8.234 -27.838 1.00 67.69 106 ALA A CA 1
ATOM 822 C C . ALA A 1 106 ? 37.705 7.520 -29.180 1.00 67.69 106 ALA A C 1
ATOM 824 O O . ALA A 1 106 ? 38.644 7.273 -29.933 1.00 67.69 106 ALA A O 1
ATOM 825 N N . LEU A 1 107 ? 36.437 7.259 -29.519 1.00 61.50 107 LEU A N 1
ATOM 826 C CA . LEU A 1 107 ? 35.997 6.635 -30.775 1.00 61.50 107 LEU A CA 1
ATOM 827 C C . LEU A 1 107 ? 36.278 7.510 -32.003 1.00 61.50 107 LEU A C 1
ATOM 829 O O . LEU A 1 107 ? 36.457 6.987 -33.096 1.00 61.50 107 LEU A O 1
ATOM 833 N N . LYS A 1 108 ? 36.372 8.835 -31.833 1.00 72.94 108 LYS A N 1
ATOM 834 C CA . LYS A 1 108 ? 36.825 9.748 -32.896 1.00 72.94 108 LYS A CA 1
ATOM 835 C C . LYS A 1 108 ? 38.326 9.652 -33.186 1.00 72.94 108 LYS A C 1
ATOM 837 O O . LYS A 1 108 ? 38.747 10.080 -34.254 1.00 72.94 108 LYS A O 1
ATOM 842 N N . ASN A 1 109 ? 39.115 9.098 -32.262 1.00 68.50 109 ASN A N 1
ATOM 843 C CA . ASN A 1 109 ? 40.578 9.102 -32.314 1.00 68.50 109 ASN A CA 1
ATOM 844 C C . ASN A 1 109 ? 41.207 7.693 -32.416 1.00 68.50 109 ASN A C 1
ATOM 846 O O . ASN A 1 109 ? 42.433 7.592 -32.401 1.00 68.50 109 ASN A O 1
ATOM 850 N N . ALA A 1 110 ? 40.425 6.607 -32.509 1.00 57.88 110 ALA A N 1
ATOM 851 C CA . ALA A 1 110 ? 40.940 5.230 -32.515 1.00 57.88 110 ALA A CA 1
ATOM 852 C C . ALA A 1 110 ? 40.366 4.371 -33.669 1.00 57.88 110 ALA A C 1
ATOM 854 O O . ALA A 1 110 ? 39.172 4.461 -33.951 1.00 57.88 110 ALA A O 1
ATOM 855 N N . PRO A 1 111 ? 41.186 3.521 -34.327 1.00 54.56 111 PRO A N 1
ATOM 856 C CA . PRO A 1 111 ? 40.764 2.685 -35.454 1.00 54.56 111 PRO A CA 1
ATOM 857 C C . PRO A 1 111 ? 39.807 1.553 -35.032 1.00 54.56 111 PRO A C 1
ATOM 859 O O . PRO A 1 111 ? 39.902 1.012 -33.927 1.00 54.56 111 PRO A O 1
ATOM 862 N N . LEU A 1 112 ? 38.904 1.193 -35.953 1.00 58.69 112 LEU A N 1
ATOM 863 C CA . LEU A 1 112 ? 37.736 0.309 -35.791 1.00 58.69 112 LEU A CA 1
ATOM 864 C C . LEU A 1 112 ? 38.029 -1.072 -35.159 1.00 58.69 112 LEU A C 1
ATOM 866 O O . LEU A 1 112 ? 37.171 -1.600 -34.455 1.00 58.69 112 LEU A O 1
ATOM 870 N N . ASP A 1 113 ? 39.240 -1.618 -35.300 1.00 62.81 113 ASP A N 1
ATOM 871 C CA . ASP A 1 113 ? 39.600 -2.949 -34.775 1.00 62.81 113 ASP A CA 1
ATOM 872 C C . ASP A 1 113 ? 39.635 -3.036 -33.240 1.00 62.81 113 ASP A C 1
ATOM 874 O O . ASP A 1 113 ? 39.369 -4.087 -32.657 1.00 62.81 113 ASP A O 1
ATOM 878 N N . LYS A 1 114 ? 39.914 -1.928 -32.537 1.00 59.72 114 LYS A N 1
ATOM 879 C CA . LYS A 1 114 ? 39.852 -1.908 -31.063 1.00 59.72 114 LYS A CA 1
ATOM 880 C C . LYS A 1 114 ? 38.421 -1.771 -30.534 1.00 59.72 114 LYS A C 1
ATOM 882 O O . LYS A 1 114 ? 38.181 -2.119 -29.382 1.00 59.72 114 LYS A O 1
ATOM 887 N N . MET A 1 115 ? 37.477 -1.325 -31.366 1.00 54.38 115 MET A N 1
ATOM 888 C CA . MET A 1 115 ? 36.091 -1.042 -30.979 1.00 54.38 115 MET A CA 1
ATOM 889 C C . MET A 1 115 ? 35.302 -2.325 -30.684 1.00 54.38 115 MET A C 1
ATOM 891 O O . MET A 1 115 ? 34.590 -2.389 -29.684 1.00 54.38 115 MET A O 1
ATOM 895 N N . VAL A 1 116 ? 35.512 -3.373 -31.490 1.00 66.19 116 VAL A N 1
ATOM 896 C CA . VAL A 1 116 ? 34.930 -4.711 -31.275 1.00 66.19 116 VAL A CA 1
ATOM 897 C C . VAL A 1 116 ? 35.452 -5.328 -29.973 1.00 66.19 116 VAL A C 1
ATOM 899 O O . VAL A 1 116 ? 34.679 -5.872 -29.190 1.00 66.19 116 VAL A O 1
ATOM 902 N N . ASN A 1 117 ? 36.743 -5.155 -29.669 1.00 73.44 117 ASN A N 1
ATOM 903 C CA . ASN A 1 117 ? 37.325 -5.642 -28.415 1.00 73.44 117 ASN A CA 1
ATOM 904 C C . ASN A 1 117 ? 36.827 -4.873 -27.185 1.00 73.44 117 ASN A C 1
ATOM 906 O O . ASN A 1 117 ? 36.574 -5.489 -26.153 1.00 73.44 117 ASN A O 1
ATOM 910 N N . THR A 1 118 ? 36.635 -3.555 -27.286 1.00 68.12 118 THR A N 1
ATOM 911 C CA . THR A 1 118 ? 36.049 -2.760 -26.197 1.00 68.12 118 THR A CA 1
ATOM 912 C C . THR A 1 118 ? 34.557 -3.003 -26.013 1.00 68.12 118 THR A C 1
ATOM 914 O O . THR A 1 118 ? 34.101 -2.912 -24.882 1.00 68.12 118 THR A O 1
ATOM 917 N N . MET A 1 119 ? 33.803 -3.359 -27.063 1.00 65.75 119 MET A N 1
ATOM 918 C CA . MET A 1 119 ? 32.400 -3.759 -26.901 1.00 65.75 119 MET A CA 1
ATOM 919 C C . MET A 1 119 ? 32.283 -5.137 -26.262 1.00 65.75 119 MET A C 1
ATOM 921 O O . MET A 1 119 ? 31.558 -5.265 -25.288 1.00 65.75 119 MET A O 1
ATOM 925 N N . ASN A 1 120 ? 33.090 -6.114 -26.688 1.00 74.31 120 ASN A N 1
ATOM 926 C CA . ASN A 1 120 ? 33.142 -7.422 -26.027 1.00 74.31 120 ASN A CA 1
ATOM 927 C C . ASN A 1 120 ? 33.625 -7.323 -24.564 1.00 74.31 120 ASN A C 1
ATOM 929 O O . ASN A 1 120 ? 33.186 -8.091 -23.712 1.00 74.31 120 ASN A O 1
ATOM 933 N N . GLN A 1 121 ? 34.523 -6.381 -24.237 1.00 77.12 121 GLN A N 1
ATOM 934 C CA . GLN A 1 121 ? 34.914 -6.105 -22.846 1.00 77.12 121 GLN A CA 1
ATOM 935 C C . GLN A 1 121 ? 33.829 -5.378 -22.053 1.00 77.12 121 GLN A C 1
ATOM 937 O O . GLN A 1 121 ? 33.688 -5.649 -20.866 1.00 77.12 121 GLN A O 1
ATOM 942 N N . PHE A 1 122 ? 33.080 -4.469 -22.674 1.00 71.06 122 PHE A N 1
ATOM 943 C CA . PHE A 1 122 ? 31.972 -3.780 -22.019 1.00 71.06 122 PHE A CA 1
ATOM 944 C C . PHE A 1 122 ? 30.818 -4.749 -21.754 1.00 71.06 122 PHE A C 1
ATOM 946 O O . PHE A 1 122 ? 30.285 -4.757 -20.656 1.00 71.06 122 PHE A O 1
ATOM 953 N N . GLU A 1 123 ? 30.503 -5.621 -22.711 1.00 75.62 123 GLU A N 1
ATOM 954 C CA . GLU A 1 123 ? 29.503 -6.680 -22.574 1.00 75.62 123 GLU A CA 1
ATOM 955 C C . GLU A 1 123 ? 29.902 -7.656 -21.462 1.00 75.62 123 GLU A C 1
ATOM 957 O O . GLU A 1 123 ? 29.119 -7.854 -20.541 1.00 75.62 123 GLU A O 1
ATOM 962 N N . LYS A 1 124 ? 31.166 -8.111 -21.419 1.00 79.19 124 LYS A N 1
ATOM 963 C CA . LYS A 1 124 ? 31.682 -8.894 -20.282 1.00 79.19 124 LYS A CA 1
ATOM 964 C C . LYS A 1 124 ? 31.631 -8.152 -18.950 1.00 79.19 124 LYS A C 1
ATOM 966 O O . LYS A 1 124 ? 31.273 -8.753 -17.952 1.00 79.19 124 LYS A O 1
ATOM 971 N N . GLN A 1 125 ? 31.983 -6.866 -18.901 1.00 67.50 125 GLN A N 1
ATOM 972 C CA . GLN A 1 125 ? 31.936 -6.103 -17.648 1.00 67.50 125 GLN A CA 1
ATOM 973 C C . GLN A 1 125 ? 30.507 -5.837 -17.171 1.00 67.50 125 GLN A C 1
ATOM 975 O O . GLN A 1 125 ? 30.296 -5.730 -15.968 1.00 67.50 125 GLN A O 1
ATOM 980 N N . PHE A 1 126 ? 29.538 -5.734 -18.080 1.00 66.00 126 PHE A N 1
ATOM 981 C CA . PHE A 1 126 ? 28.123 -5.606 -17.735 1.00 66.00 126 PHE A CA 1
ATOM 982 C C . PHE A 1 126 ? 27.515 -6.943 -17.321 1.00 66.00 126 PHE A C 1
ATOM 984 O O . PHE A 1 126 ? 26.805 -6.990 -16.322 1.00 66.00 126 PHE A O 1
ATOM 991 N N . GLU A 1 127 ? 27.857 -8.025 -18.016 1.00 75.88 127 GLU A N 1
ATOM 992 C CA . GLU A 1 127 ? 27.452 -9.380 -17.652 1.00 75.88 127 GLU A CA 1
ATOM 993 C C . GLU A 1 127 ? 28.059 -9.770 -16.293 1.00 75.88 127 GLU A C 1
ATOM 995 O O . GLU A 1 127 ? 27.342 -10.235 -15.416 1.00 75.88 127 GLU A O 1
ATOM 1000 N N . ASP A 1 128 ? 29.330 -9.440 -16.034 1.00 72.62 128 ASP A N 1
ATOM 1001 C CA . ASP A 1 128 ? 29.973 -9.628 -14.729 1.00 72.62 128 ASP A CA 1
ATOM 1002 C C . ASP A 1 128 ? 29.394 -8.707 -13.643 1.00 72.62 128 ASP A C 1
ATOM 1004 O O . ASP A 1 128 ? 29.374 -9.091 -12.476 1.00 72.62 128 ASP A O 1
ATOM 1008 N N . LEU A 1 129 ? 28.932 -7.492 -13.964 1.00 66.50 129 LEU A N 1
ATOM 1009 C CA . LEU A 1 129 ? 28.302 -6.601 -12.981 1.00 66.50 129 LEU A CA 1
ATOM 1010 C C . LEU A 1 129 ? 26.905 -7.101 -12.595 1.00 66.50 129 LEU A C 1
ATOM 1012 O O . LEU A 1 129 ? 26.570 -7.079 -11.412 1.00 66.50 129 LEU A O 1
ATOM 1016 N N . ASP A 1 130 ? 26.114 -7.579 -13.555 1.00 63.19 130 ASP A N 1
ATOM 1017 C CA . ASP A 1 130 ? 24.795 -8.160 -13.295 1.00 63.19 130 ASP A CA 1
ATOM 1018 C C . ASP A 1 130 ? 24.913 -9.529 -12.622 1.00 63.19 130 ASP A C 1
ATOM 1020 O O . ASP A 1 130 ? 24.184 -9.799 -11.669 1.00 63.19 130 ASP A O 1
ATOM 1024 N N . VAL A 1 131 ? 25.887 -10.359 -13.012 1.00 74.69 131 VAL A N 1
ATOM 1025 C CA . VAL A 1 131 ? 26.195 -11.615 -12.315 1.00 74.69 131 VAL A CA 1
ATOM 1026 C C . VAL A 1 131 ? 26.717 -11.332 -10.909 1.00 74.69 131 VAL A C 1
ATOM 1028 O O . VAL A 1 131 ? 26.252 -11.970 -9.975 1.00 74.69 131 VAL A O 1
ATOM 1031 N N . ASN A 1 132 ? 27.601 -10.352 -10.694 1.00 61.53 132 ASN A N 1
ATOM 1032 C CA . ASN A 1 132 ? 28.042 -9.988 -9.342 1.00 61.53 132 ASN A CA 1
ATOM 1033 C C . ASN A 1 132 ? 26.925 -9.348 -8.518 1.00 61.53 132 ASN A C 1
ATOM 1035 O O . ASN A 1 132 ? 26.874 -9.590 -7.322 1.00 61.53 132 ASN A O 1
ATOM 1039 N N . THR A 1 133 ? 26.015 -8.574 -9.112 1.00 70.50 133 THR A N 1
ATOM 1040 C CA . THR A 1 133 ? 24.861 -8.012 -8.391 1.00 70.50 133 THR A CA 1
ATOM 1041 C C . THR A 1 133 ? 23.871 -9.113 -8.031 1.00 70.50 133 THR A C 1
ATOM 1043 O O . THR A 1 133 ? 23.429 -9.163 -6.892 1.00 70.50 133 THR A O 1
ATOM 1046 N N . ALA A 1 134 ? 23.604 -10.057 -8.935 1.00 72.12 134 ALA A N 1
ATOM 1047 C CA . ALA A 1 134 ? 22.761 -11.216 -8.664 1.00 72.12 134 ALA A CA 1
ATOM 1048 C C . ALA A 1 134 ? 23.401 -12.177 -7.650 1.00 72.12 134 ALA A C 1
ATOM 1050 O O . ALA A 1 134 ? 22.713 -12.666 -6.763 1.00 72.12 134 ALA A O 1
ATOM 1051 N N . VAL A 1 135 ? 24.714 -12.418 -7.728 1.00 71.81 135 VAL A N 1
ATOM 1052 C CA . VAL A 1 135 ? 25.464 -13.248 -6.771 1.00 71.81 135 VAL A CA 1
ATOM 1053 C C . VAL A 1 135 ? 25.603 -12.538 -5.430 1.00 71.81 135 VAL A C 1
ATOM 1055 O O . VAL A 1 135 ? 25.581 -13.204 -4.405 1.00 71.81 135 VAL A O 1
ATOM 1058 N N . MET A 1 136 ? 25.709 -11.209 -5.396 1.00 64.69 136 MET A N 1
ATOM 1059 C CA . MET A 1 136 ? 25.778 -10.432 -4.158 1.00 64.69 136 MET A CA 1
ATOM 1060 C C . MET A 1 136 ? 24.395 -10.247 -3.525 1.00 64.69 136 MET A C 1
ATOM 1062 O O . MET A 1 136 ? 24.319 -10.315 -2.307 1.00 64.69 136 MET A O 1
ATOM 1066 N N . ASP A 1 137 ? 23.311 -10.131 -4.298 1.00 64.06 137 ASP A N 1
ATOM 1067 C CA . ASP A 1 137 ? 21.927 -10.200 -3.802 1.00 64.06 137 ASP A CA 1
ATOM 1068 C C . ASP A 1 137 ? 21.575 -11.619 -3.333 1.00 64.06 137 ASP A C 1
ATOM 1070 O O . ASP A 1 137 ? 20.953 -11.777 -2.287 1.00 64.06 137 ASP A O 1
ATOM 1074 N N . ASP A 1 138 ? 22.014 -12.666 -4.037 1.00 73.81 138 ASP A N 1
ATOM 1075 C CA . ASP A 1 138 ? 21.841 -14.065 -3.624 1.00 73.81 138 ASP A CA 1
ATOM 1076 C C . ASP A 1 138 ? 22.713 -14.403 -2.404 1.00 73.81 138 ASP A C 1
ATOM 1078 O O . ASP A 1 138 ? 22.247 -15.061 -1.479 1.00 73.81 138 ASP A O 1
ATOM 1082 N N . ALA A 1 139 ? 23.944 -13.889 -2.319 1.00 68.25 139 ALA A N 1
ATOM 1083 C CA . ALA A 1 139 ? 24.814 -14.038 -1.152 1.00 68.25 139 ALA A CA 1
ATOM 1084 C C . ALA A 1 139 ? 24.332 -13.197 0.036 1.00 68.25 139 ALA A C 1
ATOM 1086 O O . ALA A 1 139 ? 24.376 -13.682 1.163 1.00 68.25 139 ALA A O 1
ATOM 1087 N N . MET A 1 140 ? 23.824 -11.978 -0.179 1.00 65.75 140 MET A N 1
ATOM 1088 C CA . MET A 1 140 ? 23.205 -11.170 0.878 1.00 65.75 140 MET A CA 1
ATOM 1089 C C . MET A 1 140 ? 21.876 -11.775 1.328 1.00 65.75 140 MET A C 1
ATOM 1091 O O . MET A 1 140 ? 21.630 -11.782 2.528 1.00 65.75 140 MET A O 1
ATOM 1095 N N . ASN A 1 141 ? 21.069 -12.364 0.440 1.00 69.75 141 ASN A N 1
ATOM 1096 C CA . ASN A 1 141 ? 19.860 -13.101 0.823 1.00 69.75 141 ASN A CA 1
ATOM 1097 C C . ASN A 1 141 ? 20.184 -14.417 1.536 1.00 69.75 141 ASN A C 1
ATOM 1099 O O . ASN A 1 141 ? 19.532 -14.741 2.524 1.00 69.75 141 ASN A O 1
ATOM 1103 N N . LYS A 1 142 ? 21.214 -15.157 1.111 1.00 69.75 142 LYS A N 1
ATOM 1104 C CA . LYS A 1 142 ? 21.681 -16.373 1.802 1.00 69.75 142 LYS A CA 1
ATOM 1105 C C . LYS A 1 142 ? 22.315 -16.056 3.155 1.00 69.75 142 LYS A C 1
ATOM 1107 O O . LYS A 1 142 ? 22.090 -16.784 4.117 1.00 69.75 142 LYS A O 1
ATOM 1112 N N . GLN A 1 143 ? 23.055 -14.955 3.267 1.00 59.41 143 GLN A N 1
ATOM 1113 C CA . GLN A 1 143 ? 23.652 -14.513 4.527 1.00 59.41 143 GLN A CA 1
ATOM 1114 C C . GLN A 1 143 ? 22.608 -13.893 5.467 1.00 59.41 143 GLN A C 1
ATOM 1116 O O . GLN A 1 143 ? 22.667 -14.148 6.666 1.00 59.41 143 GLN A O 1
ATOM 1121 N N . ALA A 1 144 ? 21.605 -13.181 4.938 1.00 57.91 144 ALA A N 1
ATOM 1122 C CA . ALA A 1 144 ? 20.434 -12.728 5.689 1.00 57.91 144 ALA A CA 1
ATOM 1123 C C . ALA A 1 144 ? 19.558 -13.904 6.148 1.00 57.91 144 ALA A C 1
ATOM 1125 O O . ALA A 1 144 ? 19.066 -13.884 7.269 1.00 57.91 144 ALA A O 1
ATOM 1126 N N . ALA A 1 145 ? 19.426 -14.964 5.344 1.00 57.44 145 ALA A N 1
ATOM 1127 C CA . ALA A 1 145 ? 18.751 -16.197 5.748 1.00 57.44 145 ALA A CA 1
ATOM 1128 C C . ALA A 1 145 ? 19.513 -16.958 6.852 1.00 57.44 145 ALA A C 1
ATOM 1130 O O . ALA A 1 145 ? 18.881 -17.602 7.686 1.00 57.44 145 ALA A O 1
ATOM 1131 N N . LEU A 1 146 ? 20.851 -16.855 6.900 1.00 65.88 146 LEU A N 1
ATOM 1132 C CA . LEU A 1 146 ? 21.674 -17.410 7.985 1.00 65.88 146 LEU A CA 1
ATOM 1133 C C . LEU A 1 146 ? 21.632 -16.563 9.269 1.00 65.88 146 LEU A C 1
ATOM 1135 O O . LEU A 1 146 ? 21.605 -17.124 10.361 1.00 65.88 146 LEU A O 1
ATOM 1139 N N . SER A 1 147 ? 21.651 -15.229 9.163 1.00 60.72 147 SER A N 1
ATOM 1140 C CA . SER A 1 147 ? 21.633 -14.326 10.327 1.00 60.72 147 SER A CA 1
ATOM 1141 C C . SER A 1 147 ? 20.230 -14.022 10.845 1.00 60.72 147 SER A C 1
ATOM 1143 O O . SER A 1 147 ? 20.069 -13.477 11.936 1.00 60.72 147 SER A O 1
ATOM 1145 N N . THR A 1 148 ? 19.210 -14.278 10.033 1.00 58.09 148 THR A N 1
ATOM 1146 C CA . THR A 1 148 ? 17.821 -13.916 10.312 1.00 58.09 148 THR A CA 1
ATOM 1147 C C . THR A 1 148 ? 16.891 -14.951 9.669 1.00 58.09 148 THR A C 1
ATOM 1149 O O . THR A 1 148 ? 16.202 -14.645 8.694 1.00 58.09 148 THR A O 1
ATOM 1152 N N . PRO A 1 149 ? 16.874 -16.201 10.174 1.00 51.50 149 PRO A N 1
ATOM 1153 C CA . PRO A 1 149 ? 15.998 -17.230 9.633 1.00 51.50 149 PRO A CA 1
ATOM 1154 C C . PRO A 1 149 ? 14.539 -16.758 9.702 1.00 51.50 149 PRO A C 1
ATOM 1156 O O . PRO A 1 149 ? 14.112 -16.290 10.764 1.00 51.50 149 PRO A O 1
ATOM 1159 N N . PRO A 1 150 ? 13.753 -16.885 8.618 1.00 56.78 150 PRO A N 1
ATOM 1160 C CA . PRO A 1 150 ? 12.354 -16.456 8.600 1.00 56.78 150 PRO A CA 1
ATOM 1161 C C . PRO A 1 150 ? 11.533 -17.155 9.692 1.00 56.78 150 PRO A C 1
ATOM 1163 O O . PRO A 1 150 ? 10.633 -16.548 10.266 1.00 56.78 150 PRO A O 1
ATOM 1166 N N . ASP A 1 151 ? 11.913 -18.379 10.063 1.00 62.06 151 ASP A N 1
ATOM 1167 C CA . ASP A 1 151 ? 11.295 -19.129 11.157 1.00 62.06 151 ASP A CA 1
ATOM 1168 C C . ASP A 1 151 ? 11.552 -18.496 12.530 1.00 62.06 151 ASP A C 1
ATOM 1170 O O . ASP A 1 151 ? 10.634 -18.423 13.338 1.00 62.06 151 ASP A O 1
ATOM 1174 N N . GLN A 1 152 ? 12.749 -17.955 12.788 1.00 56.72 152 GLN A N 1
ATOM 1175 C CA . GLN A 1 152 ? 13.059 -17.281 14.058 1.00 56.72 152 GLN A CA 1
ATOM 1176 C C . GLN A 1 152 ? 12.365 -15.921 14.165 1.00 56.72 152 GLN A C 1
ATOM 1178 O O . GLN A 1 152 ? 11.968 -15.512 15.254 1.00 56.72 152 GLN A O 1
ATOM 1183 N N . VAL A 1 153 ? 12.186 -15.225 13.039 1.00 59.44 153 VAL A N 1
ATOM 1184 C CA . VAL A 1 153 ? 11.421 -13.971 12.986 1.00 59.44 153 VAL A CA 1
ATOM 1185 C C . VAL A 1 153 ? 9.934 -14.238 13.203 1.00 59.44 153 VAL A C 1
ATOM 1187 O O . VAL A 1 153 ? 9.303 -13.524 13.979 1.00 59.44 153 VAL A O 1
ATOM 1190 N N . ASN A 1 154 ? 9.387 -15.286 12.583 1.00 61.72 154 ASN A N 1
ATOM 1191 C CA . ASN A 1 154 ? 7.998 -15.697 12.776 1.00 61.72 154 ASN A CA 1
ATOM 1192 C C . ASN A 1 154 ? 7.751 -16.211 14.201 1.00 61.72 154 ASN A C 1
ATOM 1194 O O . ASN A 1 154 ? 6.743 -15.856 14.803 1.00 61.72 154 ASN A O 1
ATOM 1198 N N . GLU A 1 155 ? 8.684 -16.969 14.782 1.00 76.56 155 GLU A N 1
ATOM 1199 C CA . GLU A 1 155 ? 8.612 -17.441 16.169 1.00 76.56 155 GLU A CA 1
ATOM 1200 C C . GLU A 1 155 ? 8.720 -16.285 17.174 1.00 76.56 155 GLU A C 1
ATOM 1202 O O . GLU A 1 155 ? 7.984 -16.249 18.158 1.00 76.56 155 GLU A O 1
ATOM 1207 N N . LEU A 1 156 ? 9.592 -15.304 16.926 1.00 62.22 156 LEU A N 1
ATOM 1208 C CA . LEU A 1 156 ? 9.683 -14.095 17.746 1.00 62.22 156 LEU A CA 1
ATOM 1209 C C . LEU A 1 156 ? 8.408 -13.248 17.626 1.00 62.22 156 LEU A C 1
ATOM 1211 O O . LEU A 1 156 ? 7.935 -12.709 18.623 1.00 62.22 156 LEU A O 1
ATOM 1215 N N . LEU A 1 157 ? 7.825 -13.160 16.429 1.00 69.62 157 LEU A N 1
ATOM 1216 C CA . LEU A 1 157 ? 6.570 -12.452 16.184 1.00 69.62 157 LEU A CA 1
ATOM 1217 C C . LEU A 1 157 ? 5.382 -13.142 16.875 1.00 69.62 157 LEU A C 1
ATOM 1219 O O . LEU A 1 157 ? 4.559 -12.451 17.468 1.00 69.62 157 LEU A O 1
ATOM 1223 N N . LEU A 1 158 ? 5.339 -14.479 16.873 1.00 70.75 158 LEU A N 1
ATOM 1224 C CA . LEU A 1 158 ? 4.383 -15.303 17.628 1.00 70.75 158 LEU A CA 1
ATOM 1225 C C . LEU A 1 158 ? 4.569 -15.154 19.147 1.00 70.75 158 LEU A C 1
ATOM 1227 O O . LEU A 1 158 ? 3.598 -14.923 19.859 1.00 70.75 158 LEU A O 1
ATOM 1231 N N . LYS A 1 159 ? 5.807 -15.166 19.658 1.00 68.19 159 LYS A N 1
ATOM 1232 C CA . LYS A 1 159 ? 6.080 -14.933 21.090 1.00 68.19 159 LYS A CA 1
ATOM 1233 C C . LYS A 1 159 ? 5.680 -13.526 21.538 1.00 68.19 159 LYS A C 1
ATOM 1235 O O . LYS A 1 159 ? 5.088 -13.368 22.600 1.00 68.19 159 LYS A O 1
ATOM 1240 N N . ILE A 1 160 ? 5.942 -12.504 20.721 1.00 63.09 160 ILE A N 1
ATOM 1241 C CA . ILE A 1 160 ? 5.530 -11.119 21.004 1.00 63.09 160 ILE A CA 1
ATOM 1242 C C . ILE A 1 160 ? 3.999 -10.964 20.908 1.00 63.09 160 ILE A C 1
ATOM 1244 O O . ILE A 1 160 ? 3.425 -10.172 21.662 1.00 63.09 160 ILE A O 1
ATOM 1248 N N . ALA A 1 161 ? 3.331 -11.718 20.029 1.00 60.69 161 ALA A N 1
ATOM 1249 C CA . ALA A 1 161 ? 1.870 -11.785 19.923 1.00 60.69 161 ALA A CA 1
ATOM 1250 C C . ALA A 1 161 ? 1.232 -12.364 21.198 1.00 60.69 161 ALA A C 1
ATOM 1252 O O . ALA A 1 161 ? 0.357 -11.735 21.807 1.00 60.69 161 ALA A O 1
ATOM 1253 N N . ASP A 1 162 ? 1.749 -13.510 21.645 1.00 70.38 162 ASP A N 1
ATOM 1254 C CA . ASP A 1 162 ? 1.281 -14.236 22.824 1.00 70.38 162 ASP A CA 1
ATOM 1255 C C . ASP A 1 162 ? 1.533 -13.447 24.121 1.00 70.38 162 ASP A C 1
ATOM 1257 O O . ASP A 1 162 ? 0.633 -13.305 24.952 1.00 70.38 162 ASP A O 1
ATOM 1261 N N . GLU A 1 163 ? 2.715 -12.837 24.279 1.00 63.75 163 GLU A N 1
ATOM 1262 C CA . GLU A 1 163 ? 3.059 -12.032 25.464 1.00 63.75 163 GLU A CA 1
ATOM 1263 C C . GLU A 1 163 ? 2.221 -10.748 25.597 1.00 63.75 163 GLU A C 1
ATOM 1265 O O . GLU A 1 163 ? 2.017 -10.242 26.705 1.00 63.75 163 GLU A O 1
ATOM 1270 N N . ASN A 1 164 ? 1.701 -10.209 24.489 1.00 56.94 164 ASN A N 1
ATOM 1271 C CA . ASN A 1 164 ? 0.914 -8.974 24.494 1.00 56.94 164 ASN A CA 1
ATOM 1272 C C . ASN A 1 164 ? -0.608 -9.195 24.441 1.00 56.94 164 ASN A C 1
ATOM 1274 O O . ASN A 1 164 ? -1.342 -8.202 24.396 1.00 56.94 164 ASN A O 1
ATOM 1278 N N . ASN A 1 165 ? -1.104 -10.444 24.477 1.00 49.72 165 ASN A N 1
ATOM 1279 C CA . ASN A 1 165 ? -2.508 -10.777 24.166 1.00 49.72 165 ASN A CA 1
ATOM 1280 C C . ASN A 1 165 ? -2.987 -10.076 22.877 1.00 49.72 165 ASN A C 1
ATOM 1282 O O . ASN A 1 165 ? -4.121 -9.598 22.784 1.00 49.72 165 ASN A O 1
ATOM 1286 N N . LEU A 1 166 ? -2.084 -9.926 21.908 1.00 49.88 166 LEU A N 1
ATOM 1287 C CA . LEU A 1 166 ? -2.387 -9.400 20.591 1.00 49.88 166 LEU A CA 1
ATOM 1288 C C . LEU A 1 166 ? -2.396 -10.608 19.680 1.00 49.88 166 LEU A C 1
ATOM 1290 O O . LEU A 1 166 ? -1.341 -11.109 19.321 1.00 49.88 166 LEU A O 1
ATOM 1294 N N . GLU A 1 167 ? -3.588 -11.078 19.336 1.00 41.28 167 GLU A N 1
ATOM 1295 C CA . GLU A 1 167 ? -3.773 -12.095 18.310 1.00 41.28 167 GLU A CA 1
ATOM 1296 C C . GLU A 1 167 ? -3.214 -11.531 16.995 1.00 41.28 167 GLU A C 1
ATOM 1298 O O . GLU A 1 167 ? -3.856 -10.744 16.297 1.00 41.28 167 GLU A O 1
ATOM 1303 N N . VAL A 1 168 ? -1.947 -11.839 16.712 1.00 44.00 168 VAL A N 1
ATOM 1304 C CA . VAL A 1 168 ? -1.308 -11.501 15.447 1.00 44.00 168 VAL A CA 1
ATOM 1305 C C . VAL A 1 168 ? -1.926 -12.432 14.415 1.00 44.00 168 VAL A C 1
ATOM 1307 O O . VAL A 1 168 ? -1.513 -13.575 14.244 1.00 44.00 168 VA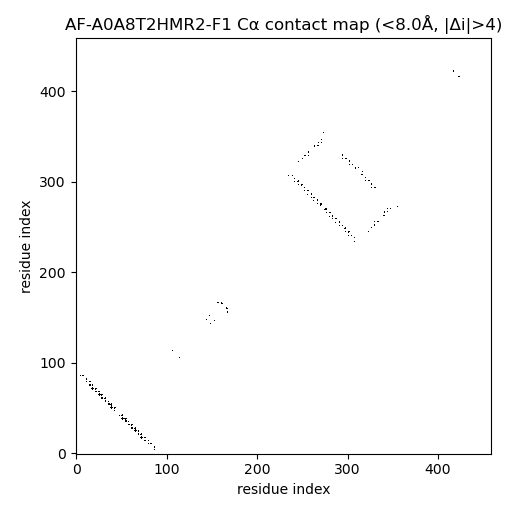L A O 1
ATOM 1310 N N . GLN A 1 169 ? -2.961 -11.934 13.742 1.00 39.28 169 GLN A N 1
ATOM 1311 C CA . GLN A 1 169 ? -3.485 -12.525 12.519 1.00 39.28 169 GLN A CA 1
ATOM 1312 C C . GLN A 1 169 ? -2.431 -12.360 11.421 1.00 39.28 169 GLN A C 1
ATOM 1314 O O . GLN A 1 169 ? -2.457 -11.413 10.635 1.00 39.28 169 GLN A O 1
ATOM 1319 N N . LEU A 1 170 ? -1.474 -13.289 11.381 1.00 39.75 170 LEU A N 1
ATOM 1320 C CA . LEU A 1 170 ? -0.858 -13.657 10.115 1.00 39.75 170 LEU A CA 1
ATOM 1321 C C . LEU A 1 170 ? -1.943 -14.322 9.256 1.00 39.75 170 LEU A C 1
ATOM 1323 O O . LEU A 1 170 ? -2.708 -15.146 9.767 1.00 39.75 170 LEU A O 1
ATOM 1327 N N . PRO A 1 171 ? -2.032 -13.996 7.959 1.00 39.38 171 PRO A N 1
ATOM 1328 C CA . PRO A 1 171 ? -2.997 -14.623 7.084 1.00 39.38 171 PRO A CA 1
ATOM 1329 C C . PRO A 1 171 ? -2.515 -16.040 6.777 1.00 39.38 171 PRO A C 1
ATOM 1331 O O . PRO A 1 171 ? -1.772 -16.256 5.826 1.00 39.38 171 PRO A O 1
ATOM 1334 N N . GLN A 1 172 ? -2.938 -17.017 7.576 1.00 33.00 172 GLN A N 1
ATOM 1335 C CA . GLN A 1 172 ? -3.143 -18.370 7.078 1.00 33.00 172 GLN A CA 1
ATOM 1336 C C . GLN A 1 172 ? -4.148 -19.146 7.933 1.00 33.00 172 GLN A C 1
ATOM 1338 O O . GLN A 1 172 ? -3.948 -19.396 9.114 1.00 33.00 172 GLN A O 1
ATOM 1343 N N . ALA A 1 173 ? -5.237 -19.507 7.255 1.00 34.28 173 ALA A N 1
ATOM 1344 C CA . ALA A 1 173 ? -6.010 -20.733 7.389 1.00 34.28 173 ALA A CA 1
ATOM 1345 C C . ALA A 1 173 ? -6.288 -21.286 8.805 1.00 34.28 173 ALA A C 1
ATOM 1347 O O . ALA A 1 173 ? -5.497 -22.021 9.380 1.00 34.28 173 ALA A O 1
ATOM 1348 N N . GLY A 1 174 ? -7.548 -21.138 9.229 1.00 31.89 174 GLY A N 1
ATOM 1349 C CA . GLY A 1 174 ? -8.275 -22.272 9.806 1.00 31.89 174 GLY A CA 1
ATOM 1350 C C . GLY A 1 174 ? -8.411 -22.353 11.330 1.00 31.89 174 GLY A C 1
ATOM 1351 O O . GLY A 1 174 ? -7.693 -23.087 11.987 1.00 31.89 174 GLY A O 1
ATOM 1352 N N . ASN A 1 175 ? -9.540 -21.805 11.795 1.00 33.00 175 ASN A N 1
ATOM 1353 C CA . ASN A 1 175 ? -10.485 -22.386 12.765 1.00 33.00 175 ASN A CA 1
ATOM 1354 C C . ASN A 1 175 ? -10.318 -22.167 14.284 1.00 33.00 175 ASN A C 1
ATOM 1356 O O . ASN A 1 175 ? -9.398 -22.632 14.940 1.00 33.00 175 ASN A O 1
ATOM 1360 N N . ASN A 1 176 ? -11.400 -21.595 14.825 1.00 32.00 176 ASN A N 1
ATOM 1361 C CA . ASN A 1 176 ? -12.087 -21.885 16.085 1.00 32.00 176 ASN A CA 1
ATOM 1362 C C . ASN A 1 176 ? -11.566 -23.072 16.925 1.00 32.00 176 ASN A C 1
ATOM 1364 O O . ASN A 1 176 ? -11.649 -24.232 16.522 1.00 32.00 176 ASN A O 1
ATOM 1368 N N . LYS A 1 177 ? -11.238 -22.751 18.181 1.00 27.19 177 LYS A N 1
ATOM 1369 C CA . LYS A 1 177 ? -11.269 -23.622 19.373 1.00 27.19 177 LYS A CA 1
ATOM 1370 C C . LYS A 1 177 ? -12.695 -24.186 19.563 1.00 27.19 177 LYS A C 1
ATOM 1372 O O . LYS A 1 177 ? -13.658 -23.481 19.269 1.00 27.19 177 LYS A O 1
ATOM 1377 N N . VAL A 1 178 ? -12.901 -25.447 19.959 1.00 29.09 178 VAL A N 1
ATOM 1378 C CA . VAL A 1 178 ? -13.073 -26.011 21.332 1.00 29.09 178 VAL A CA 1
ATOM 1379 C C . VAL A 1 178 ? -13.511 -27.497 21.136 1.00 29.09 178 VAL A C 1
ATOM 1381 O O . VAL A 1 178 ? -14.140 -27.729 20.100 1.00 29.09 178 VAL A O 1
ATOM 1384 N N . PRO A 1 179 ? -13.351 -28.499 22.048 1.00 36.34 179 PRO A N 1
ATOM 1385 C CA . PRO A 1 179 ? -12.571 -28.668 23.292 1.00 36.34 179 PRO A CA 1
ATOM 1386 C C . PRO A 1 179 ? -11.564 -29.860 23.242 1.00 36.34 179 PRO A C 1
ATOM 1388 O O . PRO A 1 179 ? -11.511 -30.612 22.277 1.00 36.34 179 PRO A O 1
ATOM 1391 N N . ALA A 1 180 ? -10.783 -30.035 24.319 1.00 30.09 180 ALA A N 1
ATOM 1392 C CA . ALA A 1 180 ? -9.844 -31.146 24.567 1.00 30.09 180 ALA A CA 1
ATOM 1393 C C . ALA A 1 180 ? -10.507 -32.547 24.457 1.00 30.09 180 ALA A C 1
ATOM 1395 O O . ALA A 1 180 ? -11.699 -32.651 24.762 1.00 30.09 180 ALA A O 1
ATOM 1396 N N . PRO A 1 181 ? -9.765 -33.627 24.104 1.00 32.00 181 PRO A N 1
ATOM 1397 C CA . PRO A 1 181 ? -8.937 -34.286 25.126 1.00 32.00 181 PRO A CA 1
ATOM 1398 C C . PRO A 1 181 ? -7.642 -35.003 24.631 1.00 32.00 181 PRO A C 1
ATOM 1400 O O . PRO A 1 181 ? -7.517 -35.392 23.478 1.00 32.00 181 PRO A O 1
ATOM 1403 N N . ILE A 1 182 ? -6.751 -35.250 25.604 1.00 25.20 182 ILE A N 1
ATOM 1404 C CA . ILE A 1 182 ? -5.657 -36.253 25.707 1.00 25.20 182 ILE A CA 1
ATOM 1405 C C . ILE A 1 182 ? -4.396 -36.093 24.829 1.00 25.20 182 ILE A C 1
ATOM 1407 O O . ILE A 1 182 ? -4.434 -35.964 23.614 1.00 25.20 182 ILE A O 1
ATOM 1411 N N . ALA A 1 183 ? -3.258 -36.132 25.527 1.00 36.19 183 ALA A N 1
ATOM 1412 C CA . ALA A 1 183 ? -1.882 -36.043 25.057 1.00 36.19 183 ALA A CA 1
ATOM 1413 C C . ALA A 1 183 ? -1.452 -37.171 24.101 1.00 36.19 183 ALA A C 1
ATOM 1415 O O . ALA A 1 183 ? -1.817 -38.320 24.334 1.00 36.19 183 ALA A O 1
ATOM 1416 N N . GLN A 1 184 ? -0.574 -36.848 23.139 1.00 27.53 184 GLN A N 1
ATOM 1417 C CA . GLN A 1 184 ? 0.625 -37.632 22.793 1.00 27.53 184 GLN A CA 1
ATOM 1418 C C . GLN A 1 184 ? 1.564 -36.838 21.859 1.00 27.53 184 GLN A C 1
ATOM 1420 O O . GLN A 1 184 ? 1.123 -36.161 20.934 1.00 27.53 184 GLN A O 1
ATOM 1425 N N . GLU A 1 185 ? 2.860 -36.887 22.176 1.00 33.00 185 GLU A N 1
ATOM 1426 C CA . GLU A 1 185 ? 3.985 -36.232 21.501 1.00 33.00 185 GLU A CA 1
ATOM 1427 C C . GLU A 1 185 ? 4.457 -37.002 20.253 1.00 33.00 185 GLU A C 1
ATOM 1429 O O . GLU A 1 185 ? 4.409 -38.228 20.230 1.00 33.00 185 GLU A O 1
ATOM 1434 N N . GLY A 1 186 ? 5.035 -36.268 19.292 1.00 34.41 186 GLY A N 1
ATOM 1435 C CA . GLY A 1 186 ? 6.049 -36.772 18.357 1.00 34.41 186 GLY A CA 1
ATOM 1436 C C . GLY A 1 186 ? 5.528 -37.332 17.035 1.00 34.41 186 GLY A C 1
ATOM 1437 O O . GLY A 1 186 ? 5.125 -38.485 16.973 1.00 34.41 186 GLY A O 1
ATOM 1438 N N . ASP A 1 187 ? 5.623 -36.554 15.947 1.00 36.16 187 ASP A N 1
ATOM 1439 C CA . ASP A 1 187 ? 5.416 -37.122 14.612 1.00 36.16 187 ASP A CA 1
ATOM 1440 C C . ASP A 1 187 ? 6.218 -36.436 13.487 1.00 36.16 187 ASP A C 1
ATOM 1442 O O . ASP A 1 187 ? 5.706 -35.652 12.689 1.00 36.16 187 ASP A O 1
ATOM 1446 N N . LYS A 1 188 ? 7.526 -36.721 13.443 1.00 38.25 188 LYS A N 1
ATOM 1447 C CA . LYS A 1 188 ? 8.362 -36.578 12.233 1.00 38.25 188 LYS A CA 1
ATOM 1448 C C . LYS A 1 188 ? 8.649 -37.936 11.569 1.00 38.25 188 LYS A C 1
ATOM 1450 O O . LYS A 1 188 ? 9.132 -37.964 10.440 1.00 38.25 188 LYS A O 1
ATOM 1455 N N . ASP A 1 189 ? 8.282 -39.039 12.224 1.00 47.16 189 ASP A N 1
ATOM 1456 C CA . ASP A 1 189 ? 8.522 -40.405 11.752 1.00 47.16 189 ASP A CA 1
ATOM 1457 C C . ASP A 1 189 ? 7.352 -40.971 10.917 1.00 47.16 189 ASP A C 1
ATOM 1459 O O . ASP A 1 189 ? 7.576 -41.862 10.093 1.00 47.16 189 ASP A O 1
ATOM 1463 N N . SER A 1 190 ? 6.123 -40.430 11.007 1.00 42.41 190 SER A N 1
ATOM 1464 C CA . SER A 1 190 ? 4.999 -40.907 10.177 1.00 42.41 190 SER A CA 1
ATOM 1465 C C . SER A 1 190 ? 5.072 -40.486 8.720 1.00 42.41 190 SER A C 1
ATOM 1467 O O . SER A 1 190 ? 4.571 -41.212 7.865 1.00 42.41 190 SER A O 1
ATOM 1469 N N . LEU A 1 191 ? 5.671 -39.337 8.398 1.00 46.25 191 LEU A N 1
ATOM 1470 C CA . LEU A 1 191 ? 5.790 -38.876 7.010 1.00 46.25 191 LEU A CA 1
ATOM 1471 C C . LEU A 1 191 ? 6.766 -39.763 6.229 1.00 46.25 191 LEU A C 1
ATOM 1473 O O . LEU A 1 191 ? 6.507 -40.092 5.072 1.00 46.25 191 LEU A O 1
ATOM 1477 N N . THR A 1 192 ? 7.831 -40.215 6.894 1.00 54.91 192 THR A N 1
ATOM 1478 C CA . THR A 1 192 ? 8.832 -41.137 6.345 1.00 54.91 192 THR A CA 1
ATOM 1479 C C . THR A 1 192 ? 8.256 -42.549 6.201 1.00 54.91 192 THR A C 1
ATOM 1481 O O . THR A 1 192 ? 8.378 -43.152 5.138 1.00 54.91 192 THR A O 1
ATOM 1484 N N . ALA A 1 193 ? 7.504 -43.032 7.198 1.00 54.59 193 ALA A N 1
ATOM 1485 C CA . ALA A 1 193 ? 6.802 -44.317 7.117 1.00 54.59 193 ALA A CA 1
ATOM 1486 C C . ALA A 1 193 ? 5.665 -44.326 6.070 1.00 54.59 193 ALA A C 1
ATOM 1488 O O . ALA A 1 193 ? 5.438 -45.332 5.396 1.00 54.59 193 ALA A O 1
ATOM 1489 N N . ARG A 1 194 ? 4.968 -43.195 5.877 1.00 53.72 194 ARG A N 1
ATOM 1490 C CA . ARG A 1 194 ? 3.933 -43.026 4.839 1.00 53.72 194 ARG A CA 1
ATOM 1491 C C . ARG A 1 194 ? 4.508 -42.997 3.422 1.00 53.72 194 ARG A C 1
ATOM 1493 O O . ARG A 1 194 ? 3.813 -43.396 2.493 1.00 53.72 194 ARG A O 1
ATOM 1500 N N . LEU A 1 195 ? 5.757 -42.564 3.253 1.00 53.09 195 LEU A N 1
ATOM 1501 C CA . LEU A 1 195 ? 6.462 -42.575 1.967 1.00 53.09 195 LEU A CA 1
ATOM 1502 C C . LEU A 1 195 ? 6.938 -43.979 1.564 1.00 53.09 195 LEU A C 1
ATOM 1504 O O . LEU A 1 195 ? 6.900 -44.301 0.376 1.00 53.09 195 LEU A O 1
ATOM 1508 N N . ASP A 1 196 ? 7.308 -44.825 2.530 1.00 51.00 196 ASP A N 1
ATOM 1509 C CA . ASP A 1 196 ? 7.659 -46.232 2.281 1.00 51.00 196 ASP A CA 1
ATOM 1510 C C . ASP A 1 196 ? 6.424 -47.109 2.019 1.00 51.00 196 ASP A C 1
ATOM 1512 O O . ASP A 1 196 ? 6.465 -48.000 1.170 1.00 51.00 196 ASP A O 1
ATOM 1516 N N . ALA A 1 197 ? 5.283 -46.799 2.645 1.00 56.31 197 ALA A N 1
ATOM 1517 C CA . ALA A 1 197 ? 4.013 -47.485 2.389 1.00 56.31 197 ALA A CA 1
ATOM 1518 C C . ALA A 1 197 ? 3.420 -47.204 0.989 1.00 56.31 197 ALA A C 1
ATOM 1520 O O . ALA A 1 197 ? 2.581 -47.964 0.513 1.00 56.31 197 ALA A O 1
ATOM 1521 N N . LEU A 1 198 ? 3.865 -46.144 0.304 1.00 48.81 198 LEU A N 1
ATOM 1522 C CA . LEU A 1 198 ? 3.414 -45.775 -1.047 1.00 48.81 198 LEU A CA 1
ATOM 1523 C C . LEU A 1 198 ? 4.223 -46.445 -2.179 1.00 48.81 198 LEU A C 1
ATOM 1525 O O . LEU A 1 198 ? 3.987 -46.145 -3.349 1.00 48.81 198 LEU A O 1
ATOM 1529 N N . LYS A 1 199 ? 5.164 -47.350 -1.861 1.00 50.72 199 LYS A N 1
ATOM 1530 C CA . LYS A 1 199 ? 6.032 -48.037 -2.843 1.00 50.72 199 LYS A CA 1
ATOM 1531 C C . LYS A 1 199 ? 5.793 -49.549 -3.009 1.00 50.72 199 LYS A C 1
ATOM 1533 O O . LYS A 1 199 ? 6.565 -50.191 -3.716 1.00 50.72 199 LYS A O 1
ATOM 1538 N N . GLY A 1 200 ? 4.741 -50.129 -2.427 1.00 38.09 200 GLY A N 1
ATOM 1539 C CA . GLY A 1 200 ? 4.399 -51.555 -2.586 1.00 38.09 200 GLY A CA 1
ATOM 1540 C C . GLY A 1 200 ? 3.006 -51.774 -3.199 1.00 38.09 200 GLY A C 1
ATOM 1541 O O . GLY A 1 200 ? 2.104 -51.005 -2.869 1.00 38.09 200 GLY A O 1
ATOM 1542 N N . PRO A 1 201 ? 2.800 -52.778 -4.078 1.00 45.78 201 PRO A N 1
ATOM 1543 C CA . PRO A 1 201 ? 1.521 -52.985 -4.751 1.00 45.78 201 PRO A CA 1
ATOM 1544 C C . PRO A 1 201 ? 0.567 -53.956 -4.016 1.00 45.78 201 PRO A C 1
ATOM 1546 O O . PRO A 1 201 ? 1.001 -54.910 -3.375 1.00 45.78 201 PRO A O 1
ATOM 1549 N N . ASP A 1 202 ? -0.729 -53.703 -4.246 1.00 28.84 202 ASP A N 1
ATOM 1550 C CA . ASP A 1 202 ? -1.895 -54.610 -4.291 1.00 28.84 202 ASP A CA 1
ATOM 1551 C C . ASP A 1 202 ? -2.727 -55.014 -3.041 1.00 28.84 202 ASP A C 1
ATOM 1553 O O . ASP A 1 202 ? -2.224 -55.399 -1.991 1.00 28.84 202 ASP A O 1
ATOM 1557 N N . ALA A 1 203 ? -4.054 -55.038 -3.310 1.00 28.83 203 ALA A N 1
ATOM 1558 C CA . ALA A 1 203 ? -5.215 -55.693 -2.660 1.00 28.83 203 ALA A CA 1
ATOM 1559 C C . ALA A 1 203 ? -5.931 -54.970 -1.480 1.00 28.83 203 ALA A C 1
ATOM 1561 O O . ALA A 1 203 ? -5.336 -54.686 -0.452 1.00 28.83 203 ALA A O 1
ATOM 1562 N N . CYS A 1 204 ? -7.190 -54.499 -1.646 1.00 25.72 204 CYS A N 1
ATOM 1563 C CA . CYS A 1 204 ? -8.492 -55.190 -1.394 1.00 25.72 204 CYS A CA 1
ATOM 1564 C C . CYS A 1 204 ? -8.656 -55.664 0.077 1.00 25.72 204 CYS A C 1
ATOM 1566 O O . CYS A 1 204 ? -7.780 -56.352 0.566 1.00 25.72 204 CYS A O 1
ATOM 1568 N N . ALA A 1 205 ? -9.719 -55.430 0.867 1.00 29.17 205 ALA A N 1
ATOM 1569 C CA . ALA A 1 205 ? -11.158 -55.362 0.598 1.00 29.17 205 ALA A CA 1
ATOM 1570 C C . ALA A 1 205 ? -11.977 -55.098 1.907 1.00 29.17 205 ALA A C 1
ATOM 1572 O O . ALA A 1 205 ? -11.557 -55.517 2.979 1.00 29.17 205 ALA A O 1
ATOM 1573 N N . VAL A 1 206 ? -13.188 -54.523 1.753 1.00 29.00 206 VAL A N 1
ATOM 1574 C CA . VAL A 1 206 ? -14.479 -54.875 2.423 1.00 29.00 206 VAL A CA 1
ATOM 1575 C C . VAL A 1 206 ? -14.738 -54.508 3.913 1.00 29.00 206 VAL A C 1
ATOM 1577 O O . VAL A 1 206 ? -14.091 -54.983 4.836 1.00 29.00 206 VAL A O 1
ATOM 1580 N N . ALA A 1 207 ? -15.815 -53.729 4.120 1.00 29.83 207 ALA A N 1
ATOM 1581 C CA . ALA A 1 207 ? -16.604 -53.572 5.360 1.00 29.83 207 ALA A CA 1
ATOM 1582 C C . ALA A 1 207 ? -17.709 -54.651 5.460 1.00 29.83 207 ALA A C 1
ATOM 1584 O O . ALA A 1 207 ? -18.031 -55.225 4.418 1.00 29.83 207 ALA A O 1
ATOM 1585 N N . PRO A 1 208 ? -18.364 -54.904 6.624 1.00 45.84 208 PRO A N 1
ATOM 1586 C CA . PRO A 1 208 ? -19.780 -54.468 6.731 1.00 45.84 208 PRO A CA 1
ATOM 1587 C C . PRO A 1 208 ? -20.448 -54.292 8.141 1.00 45.84 208 PRO A C 1
ATOM 1589 O O . PRO A 1 208 ? -20.019 -54.870 9.130 1.00 45.84 208 PRO A O 1
ATOM 1592 N N . HIS A 1 209 ? -21.590 -53.564 8.115 1.00 30.80 209 HIS A N 1
ATOM 1593 C CA . HIS A 1 209 ? -22.921 -53.728 8.784 1.00 30.80 209 HIS A CA 1
ATOM 1594 C C . HIS A 1 209 ? -23.143 -53.605 10.327 1.00 30.80 209 HIS A C 1
ATOM 1596 O O . HIS A 1 209 ? -22.469 -54.247 11.114 1.00 30.80 209 HIS A O 1
ATOM 1602 N N . ILE A 1 210 ? -23.994 -52.655 10.795 1.00 31.52 210 ILE A N 1
ATOM 1603 C CA . ILE A 1 210 ? -25.459 -52.686 11.156 1.00 31.52 210 ILE A CA 1
ATOM 1604 C C . ILE A 1 210 ? -25.781 -53.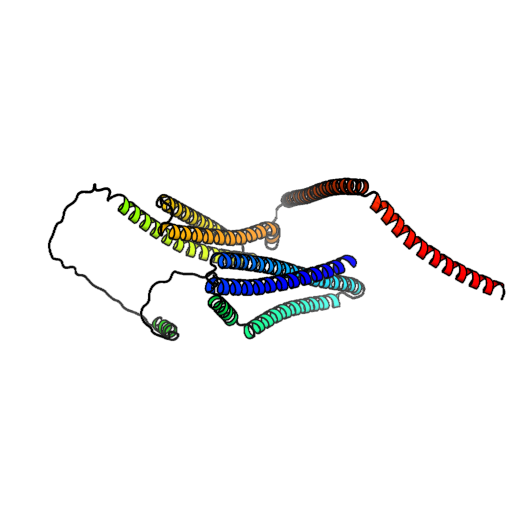288 12.551 1.00 31.52 210 ILE A C 1
ATOM 1606 O O . ILE A 1 210 ? -25.548 -54.472 12.747 1.00 31.52 210 ILE A O 1
ATOM 1610 N N . ASN A 1 211 ? -26.434 -52.522 13.459 1.00 31.61 211 ASN A N 1
ATOM 1611 C CA . ASN A 1 211 ? -27.809 -52.804 13.956 1.00 31.61 211 ASN A CA 1
ATOM 1612 C C . ASN A 1 211 ? -28.391 -51.800 14.981 1.00 31.61 211 ASN A C 1
ATOM 1614 O O . ASN A 1 211 ? -27.679 -51.224 15.799 1.00 31.61 211 ASN A O 1
ATOM 1618 N N . CYS A 1 212 ? -29.720 -51.649 14.902 1.00 33.09 212 CYS A N 1
ATOM 1619 C CA . CYS A 1 212 ? -30.646 -50.985 15.828 1.00 33.09 212 CYS A CA 1
ATOM 1620 C C . CYS A 1 212 ? -31.234 -51.985 16.846 1.00 33.09 212 CYS A C 1
ATOM 1622 O O . CYS A 1 212 ? -31.372 -53.148 16.497 1.00 33.09 212 CYS A O 1
ATOM 1624 N N . ASP A 1 213 ? -31.677 -51.504 18.018 1.00 26.53 213 ASP A N 1
ATOM 1625 C CA . ASP A 1 213 ? -32.828 -52.014 18.808 1.00 26.53 213 ASP A CA 1
ATOM 1626 C C . ASP A 1 213 ? -33.127 -50.997 19.941 1.00 26.53 213 ASP A C 1
ATOM 1628 O O . ASP A 1 213 ? -32.206 -50.561 20.624 1.00 26.53 213 ASP A O 1
ATOM 1632 N N . LEU A 1 214 ? -34.267 -50.293 19.996 1.00 33.16 214 LEU A N 1
ATOM 1633 C CA . LEU A 1 214 ? -35.647 -50.619 20.419 1.00 33.16 214 LEU A CA 1
ATOM 1634 C C . LEU A 1 214 ? -35.900 -50.733 21.947 1.00 33.16 214 LEU A C 1
ATOM 1636 O O . LEU A 1 214 ? -35.276 -51.517 22.649 1.00 33.16 214 LEU A O 1
ATOM 1640 N N . THR A 1 215 ? -36.966 -50.031 22.379 1.00 31.06 215 THR A N 1
ATOM 1641 C CA . THR A 1 215 ? -37.824 -50.190 23.588 1.00 31.06 215 THR A CA 1
ATOM 1642 C C . THR A 1 215 ? -37.461 -49.472 24.907 1.00 31.06 215 THR A C 1
ATOM 1644 O O . THR A 1 215 ? -36.488 -49.802 25.566 1.00 31.06 215 THR A O 1
ATOM 1647 N N . PHE A 1 216 ? -38.301 -48.520 25.359 1.00 31.20 216 PHE A N 1
ATOM 1648 C CA . PHE A 1 216 ? -39.364 -48.743 26.366 1.00 31.20 216 PHE A CA 1
ATOM 1649 C C . PHE A 1 216 ? -40.201 -47.470 26.652 1.00 31.20 216 PHE A C 1
ATOM 1651 O O . PHE A 1 216 ? -39.827 -46.350 26.321 1.00 31.20 216 PHE A O 1
ATOM 1658 N N . LEU A 1 217 ? -41.389 -47.705 27.207 1.00 33.47 217 LEU A N 1
ATOM 1659 C CA . LEU A 1 217 ? -42.625 -46.920 27.186 1.00 33.47 217 LEU A CA 1
ATOM 1660 C C . LEU A 1 217 ? -42.771 -45.872 28.325 1.00 33.47 217 LEU A C 1
ATOM 1662 O O . LEU A 1 217 ? -42.440 -46.164 29.468 1.00 33.47 217 LEU A O 1
ATOM 1666 N N . ASN A 1 218 ? -43.498 -44.786 28.008 1.00 31.98 218 ASN A N 1
ATOM 1667 C CA . ASN A 1 218 ? -44.567 -44.135 28.802 1.00 31.98 218 ASN A CA 1
ATOM 1668 C C . ASN A 1 218 ? -44.236 -43.097 29.911 1.00 31.98 218 ASN A C 1
ATOM 1670 O O . ASN A 1 218 ? -43.623 -43.425 30.918 1.00 31.98 218 ASN A O 1
ATOM 1674 N N . ILE A 1 219 ? -44.778 -41.871 29.773 1.00 32.88 219 ILE A N 1
ATOM 1675 C CA . ILE A 1 219 ? -45.814 -41.243 30.640 1.00 32.88 219 ILE A CA 1
ATOM 1676 C C . ILE A 1 219 ? -46.083 -39.795 30.166 1.00 32.88 219 ILE A C 1
ATOM 1678 O O . ILE A 1 219 ? -45.176 -38.976 30.034 1.00 32.88 219 ILE A O 1
ATOM 1682 N N . CYS A 1 220 ? -47.362 -39.494 29.923 1.00 32.75 220 CYS A N 1
ATOM 1683 C CA . CYS A 1 220 ? -47.913 -38.187 29.557 1.00 32.75 220 CYS A CA 1
ATOM 1684 C C . CYS A 1 220 ? -47.988 -37.201 30.738 1.00 32.75 220 CYS A C 1
ATOM 1686 O O . CYS A 1 220 ? -48.462 -37.575 31.808 1.00 32.75 220 CYS A O 1
ATOM 1688 N N . THR A 1 221 ? -47.732 -35.911 30.485 1.00 31.66 221 THR A N 1
ATOM 1689 C CA . THR A 1 221 ? -48.418 -34.783 31.149 1.00 31.66 221 THR A CA 1
ATOM 1690 C C . THR A 1 221 ? -48.713 -33.672 30.132 1.00 31.66 221 THR A C 1
ATOM 1692 O O . THR A 1 221 ? -47.970 -33.443 29.181 1.00 31.66 221 THR A O 1
ATOM 1695 N N . CYS A 1 222 ? -49.884 -33.059 30.286 1.00 28.73 222 CYS A N 1
ATOM 1696 C CA . CYS A 1 222 ? -50.627 -32.278 29.299 1.00 28.73 222 CYS A CA 1
ATOM 1697 C C . CYS A 1 222 ? -50.481 -30.762 29.542 1.00 28.73 222 CYS A C 1
ATOM 1699 O O . CYS A 1 222 ? -50.559 -30.349 30.695 1.00 28.73 222 CYS A O 1
ATOM 1701 N N . SER A 1 223 ? -50.346 -29.942 28.488 1.00 26.83 223 SER A N 1
ATOM 1702 C CA . SER A 1 223 ? -50.995 -28.615 28.355 1.00 26.83 223 SER A CA 1
ATOM 1703 C C . SER A 1 223 ? -50.805 -28.058 26.925 1.00 26.83 223 SER A C 1
ATOM 1705 O O . SER A 1 223 ? -49.788 -28.369 26.303 1.00 26.83 223 SER A O 1
ATOM 1707 N N . PRO A 1 224 ? -51.753 -27.280 26.361 1.00 45.78 224 PRO A N 1
ATOM 1708 C CA . PRO A 1 224 ? -51.872 -27.053 24.925 1.00 45.78 224 PRO A CA 1
ATOM 1709 C C . PRO A 1 224 ? -51.149 -25.779 24.468 1.00 45.78 224 PRO A C 1
ATOM 1711 O O . PRO A 1 224 ? -51.376 -24.693 24.997 1.00 45.78 224 PRO A O 1
ATOM 1714 N N . THR A 1 225 ? -50.344 -25.889 23.415 1.00 40.12 225 THR A N 1
ATOM 1715 C CA . THR A 1 225 ? -49.899 -24.748 22.602 1.00 40.12 225 THR A CA 1
ATOM 1716 C C . THR A 1 225 ? -50.045 -25.098 21.116 1.00 40.12 225 THR A C 1
ATOM 1718 O O . THR A 1 225 ? -49.926 -26.269 20.748 1.00 40.12 225 THR A O 1
ATOM 1721 N N . PRO A 1 226 ? -50.385 -24.128 20.247 1.00 44.19 226 PRO A N 1
ATOM 1722 C CA . PRO A 1 226 ? -50.717 -24.406 18.853 1.00 44.19 226 PRO A CA 1
ATOM 1723 C C . PRO A 1 226 ? -49.463 -24.860 18.085 1.00 44.19 226 PRO A C 1
ATOM 1725 O O . PRO A 1 226 ? -48.380 -24.323 18.326 1.00 44.19 226 PRO A O 1
ATOM 1728 N N . PRO A 1 227 ? -49.563 -25.818 17.146 1.00 42.16 227 PRO A N 1
ATOM 1729 C CA . PRO A 1 227 ? -48.400 -26.319 16.432 1.00 42.16 227 PRO A CA 1
ATOM 1730 C C . PRO A 1 227 ? -48.025 -25.360 15.295 1.00 42.16 227 PRO A C 1
ATOM 1732 O O . PRO A 1 227 ? -48.575 -25.434 14.203 1.00 42.16 227 PRO A O 1
ATOM 1735 N N . THR A 1 228 ? -47.041 -24.489 15.512 1.00 45.53 228 THR A N 1
ATOM 1736 C CA . THR A 1 228 ? -46.337 -23.755 14.436 1.00 45.53 228 THR A CA 1
ATOM 1737 C C . THR A 1 228 ? -44.985 -24.391 14.090 1.00 45.53 228 THR A C 1
ATOM 1739 O O . THR A 1 228 ? -44.043 -23.716 13.686 1.00 45.53 228 THR A O 1
ATOM 1742 N N . ARG A 1 229 ? -44.854 -25.715 14.248 1.00 47.16 229 ARG A N 1
ATOM 1743 C CA . ARG A 1 229 ? -43.566 -26.422 14.132 1.00 47.16 229 ARG A CA 1
ATOM 1744 C C . ARG A 1 229 ? -43.385 -27.305 12.877 1.00 47.16 229 ARG A C 1
ATOM 1746 O O . ARG A 1 229 ? -42.995 -28.457 13.025 1.00 47.16 229 ARG A O 1
ATOM 1753 N N . PRO A 1 230 ? -43.643 -26.797 11.654 1.00 50.31 230 PRO A N 1
ATOM 1754 C CA . PRO A 1 230 ? -42.963 -27.333 10.464 1.00 50.31 230 PRO A CA 1
ATOM 1755 C C . PRO A 1 230 ? -42.056 -26.322 9.724 1.00 50.31 230 PRO A C 1
ATOM 1757 O O . PRO A 1 230 ? -41.110 -26.739 9.059 1.00 50.31 230 PRO A O 1
ATOM 1760 N N . GLU A 1 231 ? -42.262 -25.004 9.853 1.00 47.62 231 GLU A N 1
ATOM 1761 C CA . GLU A 1 231 ? -41.511 -24.003 9.061 1.00 47.62 231 GLU A CA 1
ATOM 1762 C C . GLU A 1 231 ? -40.072 -23.758 9.555 1.00 47.62 231 GLU A C 1
ATOM 1764 O O . GLU A 1 231 ? -39.153 -23.568 8.754 1.00 47.62 231 GLU A O 1
ATOM 1769 N N . SER A 1 232 ? -39.827 -23.809 10.869 1.00 55.81 232 SER A N 1
ATOM 1770 C CA . SER A 1 232 ? -38.496 -23.519 11.434 1.00 55.81 232 SER A CA 1
ATOM 1771 C C . SER A 1 232 ? -37.462 -24.632 11.180 1.00 55.81 232 SER A C 1
ATOM 1773 O O . SER A 1 232 ? -36.266 -24.353 11.127 1.00 55.81 232 SER A O 1
ATOM 1775 N N . GLU A 1 233 ? -37.900 -25.886 11.022 1.00 60.44 233 GLU A N 1
ATOM 1776 C CA . GLU A 1 233 ? -37.017 -27.015 10.681 1.00 60.44 233 GLU A CA 1
ATOM 1777 C C . GLU A 1 233 ? -36.766 -27.116 9.170 1.00 60.44 233 GLU A C 1
ATOM 1779 O O . GLU A 1 233 ? -35.687 -27.523 8.735 1.00 60.44 233 GLU A O 1
ATOM 1784 N N . ALA A 1 234 ? -37.742 -26.719 8.348 1.00 67.06 234 ALA A N 1
ATOM 1785 C CA . ALA A 1 234 ? -37.575 -26.654 6.899 1.00 67.06 234 ALA A CA 1
ATOM 1786 C C . ALA A 1 234 ? -36.557 -25.570 6.505 1.00 67.06 234 ALA A C 1
ATOM 1788 O O . ALA A 1 234 ? -35.667 -25.817 5.692 1.00 67.06 234 ALA A O 1
ATOM 178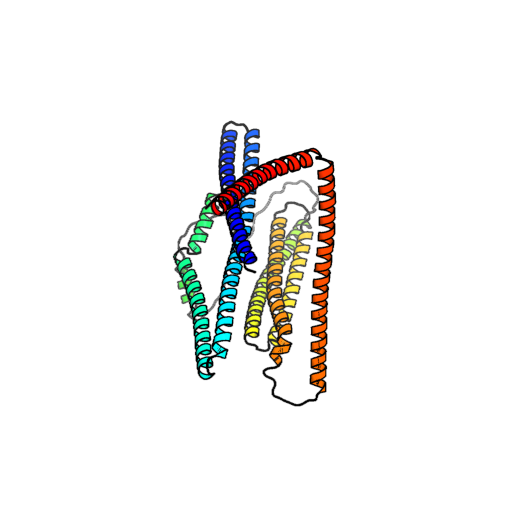9 N N . THR A 1 235 ? -36.628 -24.399 7.142 1.00 67.50 235 THR A N 1
ATOM 1790 C CA . THR A 1 235 ? -35.681 -23.289 6.934 1.00 67.50 235 THR A CA 1
ATOM 1791 C C . THR A 1 235 ? -34.268 -23.615 7.424 1.00 67.50 235 THR A C 1
ATOM 1793 O O . THR A 1 235 ? -33.298 -23.242 6.765 1.00 67.50 235 THR A O 1
ATOM 1796 N N . SER A 1 236 ? -34.111 -24.371 8.520 1.00 71.75 236 SER A N 1
ATOM 1797 C CA . SER A 1 236 ? -32.787 -24.829 8.966 1.00 71.75 236 SER A CA 1
ATOM 1798 C C . SER A 1 236 ? -32.168 -25.853 8.014 1.00 71.75 236 SER A C 1
ATOM 1800 O O . SER A 1 236 ? -30.986 -25.737 7.700 1.00 71.75 236 SER A O 1
ATOM 1802 N N . LYS A 1 237 ? -32.958 -26.810 7.505 1.00 79.50 237 LYS A N 1
ATOM 1803 C CA . LYS A 1 237 ? -32.493 -27.790 6.508 1.00 79.50 237 LYS A CA 1
ATOM 1804 C C . LYS A 1 237 ? -32.126 -27.122 5.180 1.00 79.50 237 LYS A C 1
ATOM 1806 O O . LYS A 1 237 ? -31.087 -27.437 4.610 1.00 79.50 237 LYS A O 1
ATOM 1811 N N . ALA A 1 238 ? -32.930 -26.160 4.721 1.00 80.25 238 ALA A N 1
ATOM 1812 C CA . ALA A 1 238 ? -32.633 -25.374 3.523 1.00 80.25 238 ALA A CA 1
ATOM 1813 C C . ALA A 1 238 ? -31.328 -24.571 3.668 1.00 80.25 238 ALA A C 1
ATOM 1815 O O . ALA A 1 238 ? -30.513 -24.531 2.750 1.00 80.25 238 ALA A O 1
ATOM 1816 N N . TRP A 1 239 ? -31.085 -23.981 4.842 1.00 82.25 239 TRP A N 1
ATOM 1817 C CA . TRP A 1 239 ? -29.848 -23.251 5.126 1.00 82.25 239 TRP A CA 1
ATOM 1818 C C . TRP A 1 239 ? -28.612 -24.165 5.177 1.00 82.25 239 TRP A C 1
ATOM 1820 O O . TRP A 1 239 ? -27.544 -23.801 4.685 1.00 82.25 239 TRP A O 1
ATOM 1830 N N . GLU A 1 240 ? -28.741 -25.363 5.751 1.00 84.62 240 GLU A N 1
ATOM 1831 C CA . GLU A 1 240 ? -27.658 -26.353 5.786 1.00 84.62 240 GLU A CA 1
ATOM 1832 C C . GLU A 1 240 ? -27.286 -26.868 4.391 1.00 84.62 240 GLU A C 1
ATOM 1834 O O . GLU A 1 240 ? -26.095 -27.031 4.107 1.00 84.62 240 GLU A O 1
ATOM 1839 N N . GLU A 1 241 ? -28.272 -27.057 3.512 1.00 87.94 241 GLU A N 1
ATOM 1840 C CA . GLU A 1 241 ? -28.031 -27.455 2.123 1.00 87.94 241 GLU A CA 1
ATOM 1841 C C . GLU A 1 241 ? -27.337 -26.334 1.333 1.00 87.94 241 GLU A C 1
ATOM 1843 O O . GLU A 1 241 ? -26.299 -26.578 0.718 1.00 87.94 241 GLU A O 1
ATOM 1848 N N . LEU A 1 242 ? -27.790 -25.079 1.471 1.00 87.19 242 LEU A N 1
ATOM 1849 C CA . LEU A 1 242 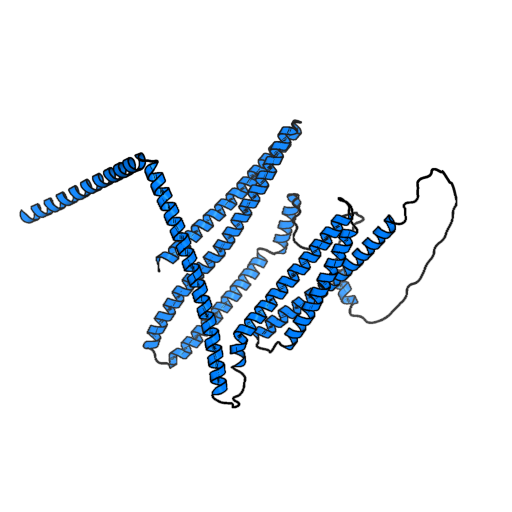? -27.112 -23.911 0.884 1.00 87.19 242 LEU A CA 1
ATOM 1850 C C . LEU A 1 242 ? -25.666 -23.766 1.383 1.00 87.19 242 LEU A C 1
ATOM 1852 O O . LEU A 1 242 ? -24.763 -23.406 0.630 1.00 87.19 242 LEU A O 1
ATOM 1856 N N . ARG A 1 243 ? -25.402 -24.083 2.656 1.00 85.06 243 ARG A N 1
ATOM 1857 C CA . ARG A 1 243 ? -24.044 -24.063 3.219 1.00 85.06 243 ARG A CA 1
ATOM 1858 C C . ARG A 1 243 ? -23.159 -25.180 2.668 1.00 85.06 243 ARG A C 1
ATOM 1860 O O . ARG A 1 243 ? -21.941 -25.004 2.559 1.00 85.06 243 ARG A O 1
ATOM 1867 N N . ARG A 1 244 ? -23.727 -26.351 2.380 1.00 89.69 244 ARG A N 1
ATOM 1868 C CA . ARG A 1 244 ? -23.003 -27.456 1.737 1.00 89.69 244 ARG A CA 1
ATOM 1869 C C . ARG A 1 244 ? -22.668 -27.098 0.291 1.00 89.69 244 ARG A C 1
ATOM 1871 O O . ARG A 1 244 ? -21.535 -27.322 -0.132 1.00 89.69 244 ARG A O 1
ATOM 1878 N N . GLU A 1 245 ? -23.612 -26.493 -0.420 1.00 89.88 245 GLU A N 1
ATOM 1879 C CA . GLU A 1 245 ? -23.413 -26.000 -1.781 1.00 89.88 245 GLU A CA 1
ATOM 1880 C C . GLU A 1 245 ? -22.339 -24.904 -1.844 1.00 89.88 245 GLU A C 1
ATOM 1882 O O . GLU A 1 245 ? -21.421 -25.007 -2.657 1.00 89.88 245 GLU A O 1
ATOM 1887 N N . ALA A 1 246 ? -22.365 -23.930 -0.925 1.00 88.75 246 ALA A N 1
ATOM 1888 C CA . ALA A 1 246 ? -21.335 -22.893 -0.825 1.00 88.75 246 ALA A CA 1
ATOM 1889 C C . ALA A 1 246 ? -19.929 -23.494 -0.658 1.00 88.75 246 ALA A C 1
ATOM 1891 O O . ALA A 1 246 ? -19.025 -23.159 -1.415 1.00 88.75 246 ALA A O 1
ATOM 1892 N N . ARG A 1 247 ? -19.753 -24.461 0.256 1.00 88.50 247 ARG A N 1
ATOM 1893 C CA . ARG A 1 247 ? -18.457 -25.140 0.456 1.00 88.50 247 ARG A CA 1
ATOM 1894 C C . ARG A 1 247 ? -17.988 -25.925 -0.769 1.00 88.50 247 ARG A C 1
ATOM 1896 O O . ARG A 1 247 ? -16.790 -25.992 -1.035 1.00 88.50 247 ARG A O 1
ATOM 1903 N N . LYS A 1 248 ? -18.916 -26.526 -1.521 1.00 92.56 248 LYS A N 1
ATOM 1904 C CA . LYS A 1 248 ? -18.593 -27.221 -2.775 1.00 92.56 248 LYS A CA 1
ATOM 1905 C C . LYS A 1 248 ? -18.098 -26.233 -3.836 1.00 92.56 248 LYS A C 1
ATOM 1907 O O . LYS A 1 248 ? -17.089 -26.506 -4.479 1.00 92.56 248 LYS A O 1
ATOM 1912 N N . LEU A 1 249 ? -18.779 -25.096 -3.985 1.00 91.44 249 LEU A N 1
ATOM 1913 C CA . LEU A 1 249 ? -18.388 -24.030 -4.911 1.00 91.44 249 LEU A CA 1
ATOM 1914 C C . LEU A 1 249 ? -17.060 -23.374 -4.511 1.00 91.44 249 LEU A C 1
ATOM 1916 O O . LEU A 1 249 ? -16.254 -23.082 -5.386 1.00 91.44 249 LEU A O 1
ATOM 1920 N N . GLU A 1 250 ? -16.793 -23.200 -3.215 1.00 90.94 250 GLU A N 1
ATOM 1921 C CA . GLU A 1 250 ? -15.498 -22.724 -2.705 1.00 90.94 250 GLU A CA 1
ATOM 1922 C C . GLU A 1 250 ? -14.354 -23.674 -3.082 1.00 90.94 250 GLU A C 1
ATOM 1924 O O . GLU A 1 250 ? -13.334 -23.227 -3.601 1.00 90.94 250 GLU A O 1
ATOM 1929 N N . GLY A 1 251 ? -14.533 -24.987 -2.893 1.00 92.06 251 GLY A N 1
ATOM 1930 C CA . GLY A 1 251 ? -13.533 -25.978 -3.305 1.00 92.06 251 GLY A CA 1
ATOM 1931 C C . GLY A 1 251 ? -13.327 -26.030 -4.823 1.00 92.06 251 GLY A C 1
ATOM 1932 O O . GLY A 1 251 ? -12.203 -26.176 -5.300 1.00 92.06 251 GLY A O 1
ATOM 1933 N N . GLU A 1 252 ? -14.398 -25.869 -5.603 1.00 93.06 252 GLU A N 1
ATOM 1934 C CA . GLU A 1 252 ? -14.313 -25.787 -7.065 1.00 93.06 252 GLU A CA 1
ATOM 1935 C C . GLU A 1 252 ? -13.583 -24.513 -7.529 1.00 93.06 252 GLU A C 1
ATOM 1937 O O . GLU A 1 252 ? -12.774 -24.568 -8.460 1.00 93.06 252 GLU A O 1
ATOM 1942 N N . LEU A 1 253 ? -13.840 -23.374 -6.880 1.00 92.94 253 LEU A N 1
ATOM 1943 C CA . LEU A 1 253 ? -13.175 -22.102 -7.162 1.00 92.94 253 LEU A CA 1
ATOM 1944 C C . LEU A 1 253 ? -11.685 -22.149 -6.838 1.00 92.94 253 LEU A C 1
ATOM 1946 O O . LEU A 1 253 ? -10.899 -21.671 -7.650 1.00 92.94 253 LEU A O 1
ATOM 1950 N N . ASP A 1 254 ? -11.291 -22.769 -5.727 1.00 92.62 254 ASP A N 1
ATOM 1951 C CA . ASP A 1 254 ? -9.882 -22.914 -5.347 1.00 92.62 254 ASP A CA 1
ATOM 1952 C C . ASP A 1 254 ? -9.082 -23.676 -6.419 1.00 92.62 254 ASP A C 1
ATOM 1954 O O . ASP A 1 254 ? -8.072 -23.191 -6.937 1.00 92.62 254 ASP A O 1
ATOM 1958 N N . VAL A 1 255 ? -9.609 -24.818 -6.880 1.00 94.50 255 VAL A N 1
ATOM 1959 C CA . VAL A 1 255 ? -8.990 -25.608 -7.958 1.00 94.50 255 VAL A CA 1
ATOM 1960 C C . VAL A 1 255 ? -8.917 -24.813 -9.266 1.00 94.50 255 VAL A C 1
ATOM 1962 O O . VAL A 1 255 ? -7.887 -24.831 -9.949 1.00 94.50 255 VAL A O 1
ATOM 1965 N N . LYS A 1 256 ? -9.989 -24.098 -9.634 1.00 91.69 256 LYS A N 1
ATOM 1966 C CA . LYS A 1 256 ? -10.033 -23.312 -10.878 1.00 91.69 256 LYS A CA 1
ATOM 1967 C C . LYS A 1 256 ? -9.106 -22.099 -10.840 1.00 91.69 256 LYS A C 1
ATOM 1969 O O . LYS A 1 256 ? -8.432 -21.840 -11.836 1.00 91.69 256 LYS A O 1
ATOM 1974 N N . ILE A 1 257 ? -9.032 -21.382 -9.719 1.00 92.50 257 ILE A N 1
ATOM 1975 C CA . ILE A 1 257 ? -8.138 -20.232 -9.538 1.00 92.50 257 ILE A CA 1
ATOM 1976 C C . ILE A 1 257 ? -6.681 -20.697 -9.539 1.00 92.50 257 ILE A C 1
ATOM 1978 O O . ILE A 1 257 ? -5.862 -20.099 -10.236 1.00 92.50 257 ILE A O 1
ATOM 1982 N N . ALA A 1 258 ? -6.357 -21.811 -8.877 1.00 92.12 258 ALA A N 1
ATOM 1983 C CA . ALA A 1 258 ? -5.019 -22.398 -8.932 1.00 92.12 258 ALA A CA 1
ATOM 1984 C C . ALA A 1 258 ? -4.626 -22.821 -10.362 1.00 92.12 258 ALA A C 1
ATOM 1986 O O . ALA A 1 258 ? -3.501 -22.573 -10.804 1.00 92.12 258 ALA A O 1
ATOM 1987 N N . ALA A 1 259 ? -5.549 -23.427 -11.119 1.00 89.38 259 ALA A N 1
ATOM 1988 C CA . ALA A 1 259 ? -5.322 -23.783 -12.520 1.00 89.38 259 ALA A CA 1
ATOM 1989 C C . ALA A 1 259 ? -5.134 -22.543 -13.413 1.00 89.38 259 ALA A C 1
ATOM 1991 O O . ALA A 1 259 ? -4.229 -22.514 -14.249 1.00 89.38 259 ALA A O 1
ATOM 1992 N N . TYR A 1 260 ? -5.941 -21.499 -13.207 1.00 90.88 260 TYR A N 1
ATOM 1993 C CA . TYR A 1 260 ? -5.818 -20.225 -13.915 1.00 90.88 260 TYR A CA 1
ATOM 1994 C C . TYR A 1 260 ? -4.512 -19.501 -13.575 1.00 90.88 260 TYR A C 1
ATOM 1996 O O . TYR A 1 260 ? -3.871 -18.958 -14.469 1.00 90.88 260 TYR A O 1
ATOM 2004 N N . GLY A 1 261 ? -4.058 -19.564 -12.322 1.00 90.19 261 GLY A N 1
ATOM 2005 C CA . GLY A 1 261 ? -2.754 -19.053 -11.903 1.00 90.19 261 GLY A CA 1
ATOM 2006 C C . GLY A 1 261 ? -1.596 -19.738 -12.631 1.00 90.19 261 GLY A C 1
ATOM 2007 O O . GLY A 1 261 ? -0.724 -19.062 -13.171 1.00 90.19 261 GLY A O 1
ATOM 2008 N N . LYS A 1 262 ? -1.626 -21.072 -12.750 1.00 90.38 262 LYS A N 1
ATOM 2009 C CA . LYS A 1 262 ? -0.620 -21.830 -13.520 1.00 90.38 262 LYS A CA 1
ATOM 2010 C C . LYS A 1 262 ? -0.627 -21.461 -15.005 1.00 90.38 262 LYS A C 1
ATOM 2012 O O . LYS A 1 262 ? 0.436 -21.257 -15.587 1.00 90.38 262 LYS A O 1
ATOM 2017 N N . LEU A 1 263 ? -1.812 -21.343 -15.610 1.00 85.88 263 LEU A N 1
ATOM 2018 C CA . LEU A 1 263 ? -1.958 -20.915 -17.005 1.00 85.88 263 LEU A CA 1
ATOM 2019 C C . LEU A 1 263 ? -1.481 -19.471 -17.210 1.00 85.88 263 LEU A C 1
ATOM 2021 O O . LEU A 1 263 ? -0.824 -19.190 -18.206 1.00 85.88 263 LEU A O 1
ATOM 2025 N N . SER A 1 264 ? -1.743 -18.580 -16.251 1.00 85.25 264 SER A N 1
ATOM 2026 C CA . SER A 1 264 ? -1.262 -17.196 -16.257 1.00 85.25 264 SER A CA 1
ATOM 2027 C C . SER A 1 264 ? 0.267 -17.135 -16.252 1.00 85.25 264 SER A C 1
ATOM 2029 O O . SER A 1 264 ? 0.848 -16.441 -17.082 1.00 85.25 264 SER A O 1
ATOM 2031 N N . SER A 1 265 ? 0.932 -17.879 -15.363 1.00 84.50 265 SER A N 1
ATOM 2032 C CA . SER A 1 265 ? 2.401 -17.931 -15.321 1.00 84.50 265 SER A CA 1
ATOM 2033 C C . SER A 1 265 ? 2.995 -18.584 -16.573 1.00 84.50 265 SER A C 1
ATOM 2035 O O . SER A 1 265 ? 3.995 -18.104 -17.101 1.00 84.50 265 SER A O 1
ATOM 2037 N N . SER A 1 266 ? 2.364 -19.644 -17.090 1.00 81.56 266 SER A N 1
ATOM 2038 C CA . SER A 1 266 ? 2.782 -20.288 -18.342 1.00 81.56 266 SER A CA 1
ATOM 2039 C C . SER A 1 266 ? 2.648 -19.356 -19.548 1.00 81.56 266 SER A C 1
ATOM 2041 O O . SER A 1 266 ? 3.473 -19.415 -20.457 1.00 81.56 266 SER A O 1
ATOM 2043 N N . TYR A 1 267 ? 1.621 -18.506 -19.568 1.00 78.56 267 TYR A N 1
ATOM 2044 C CA . TYR A 1 267 ? 1.400 -17.521 -20.624 1.00 78.56 267 TYR A CA 1
ATOM 2045 C C . TYR A 1 267 ? 2.444 -16.401 -20.582 1.00 78.56 267 TYR A C 1
ATOM 2047 O O . TYR A 1 267 ? 2.997 -16.032 -21.616 1.00 78.56 267 TYR A O 1
ATOM 2055 N N . GLU A 1 268 ? 2.782 -15.914 -19.386 1.00 76.19 268 GLU A N 1
ATOM 2056 C CA . GLU A 1 268 ? 3.837 -14.912 -19.208 1.00 76.19 268 GLU A CA 1
ATOM 2057 C C . GLU A 1 268 ? 5.222 -15.454 -19.614 1.00 76.19 268 GLU A C 1
ATOM 2059 O O . GLU A 1 268 ? 5.993 -14.744 -20.258 1.00 76.19 268 GLU A O 1
ATOM 2064 N N . TYR A 1 269 ? 5.507 -16.731 -19.334 1.00 73.44 269 TYR A N 1
ATOM 2065 C CA . TYR A 1 269 ? 6.738 -17.404 -19.767 1.00 73.44 269 TYR A CA 1
ATOM 2066 C C . TYR A 1 269 ? 6.797 -17.661 -21.285 1.00 73.44 269 TYR A C 1
ATOM 2068 O O . TYR A 1 269 ? 7.842 -17.490 -21.907 1.00 73.44 269 TYR A O 1
ATOM 2076 N N . GLY A 1 270 ? 5.681 -18.049 -21.912 1.00 68.19 270 GLY A N 1
ATOM 2077 C CA . GLY A 1 270 ? 5.619 -18.236 -23.369 1.00 68.19 270 GLY A CA 1
ATOM 2078 C C . GLY A 1 270 ? 5.813 -16.927 -24.143 1.00 68.19 270 GLY A C 1
ATOM 2079 O O . GLY A 1 270 ? 6.459 -16.908 -25.192 1.00 68.19 270 GLY A O 1
ATOM 2080 N N . TYR A 1 271 ? 5.326 -15.816 -23.582 1.00 64.00 271 TYR A N 1
ATOM 2081 C CA . TYR A 1 271 ? 5.481 -14.480 -24.149 1.00 64.00 271 TYR A CA 1
ATOM 2082 C C . TYR A 1 271 ? 6.942 -14.011 -24.195 1.00 64.00 271 TYR A C 1
ATOM 2084 O O . TYR A 1 271 ? 7.395 -13.528 -25.232 1.00 64.00 271 TYR A O 1
ATOM 2092 N N . THR A 1 272 ? 7.705 -14.174 -23.107 1.00 62.34 272 THR A N 1
ATOM 2093 C CA . THR A 1 272 ? 9.120 -13.751 -23.070 1.00 62.34 272 THR A CA 1
ATOM 2094 C C . THR A 1 272 ? 9.992 -14.508 -24.072 1.00 62.34 272 THR A C 1
ATOM 2096 O O . THR A 1 272 ? 11.018 -13.987 -24.504 1.00 62.34 272 THR A O 1
ATOM 2099 N N . LYS A 1 273 ? 9.566 -15.708 -24.481 1.00 64.75 273 LYS A N 1
ATOM 2100 C CA . LYS A 1 273 ? 10.250 -16.560 -25.460 1.00 64.75 273 LYS A CA 1
ATOM 2101 C C . LYS A 1 273 ? 9.776 -16.348 -26.910 1.00 64.75 273 LYS A C 1
ATOM 2103 O O . LYS A 1 273 ? 10.354 -16.930 -27.823 1.00 64.75 273 LYS A O 1
ATOM 2108 N N . GLY A 1 274 ? 8.754 -15.517 -27.141 1.00 59.44 274 GLY A N 1
ATOM 2109 C CA . GLY A 1 274 ? 8.249 -15.200 -28.483 1.00 59.44 274 GLY A CA 1
ATOM 2110 C C . GLY A 1 274 ? 7.454 -16.325 -29.160 1.00 59.44 274 GLY A C 1
ATOM 2111 O O . GLY A 1 274 ? 7.276 -16.294 -30.376 1.00 59.44 274 GLY A O 1
ATOM 2112 N N . GLU A 1 275 ? 6.972 -17.319 -28.407 1.00 58.88 275 GLU A N 1
ATOM 2113 C CA . GLU A 1 275 ? 6.105 -18.373 -28.946 1.00 58.88 275 GLU A CA 1
ATOM 2114 C C . GLU A 1 275 ? 4.653 -17.868 -29.061 1.00 58.88 275 GLU A C 1
ATOM 2116 O O . GLU A 1 275 ? 4.128 -17.193 -28.173 1.00 58.88 275 GLU A O 1
ATOM 2121 N N . SER A 1 276 ? 3.980 -18.180 -30.175 1.00 56.06 276 SER A N 1
ATOM 2122 C CA . SER A 1 276 ? 2.606 -17.744 -30.451 1.00 56.06 276 SER A CA 1
ATOM 2123 C C . SER A 1 276 ? 1.608 -18.387 -29.477 1.00 56.06 276 SER A C 1
ATOM 2125 O O . SER A 1 276 ? 1.143 -19.506 -29.692 1.00 56.06 276 SER A O 1
ATOM 2127 N N . GLY A 1 277 ? 1.249 -17.659 -28.419 1.00 63.00 277 GLY A N 1
ATOM 2128 C CA . GLY A 1 277 ? 0.340 -18.092 -27.351 1.00 63.00 277 GLY A CA 1
ATOM 2129 C C . GLY A 1 277 ? -1.152 -18.108 -27.705 1.00 63.00 277 GLY A C 1
ATOM 2130 O O . GLY A 1 277 ? -1.980 -17.973 -26.815 1.00 63.00 277 GLY A O 1
ATOM 2131 N N . LEU A 1 278 ? -1.544 -18.244 -28.976 1.00 68.31 278 LEU A N 1
ATOM 2132 C CA . LEU A 1 278 ? -2.957 -18.132 -29.379 1.00 68.31 278 LEU A CA 1
ATOM 2133 C C . LEU A 1 278 ? -3.846 -19.226 -28.751 1.00 68.31 278 LEU A C 1
ATOM 2135 O O . LEU A 1 278 ? -4.968 -18.949 -28.333 1.00 68.31 278 LEU A O 1
ATOM 2139 N N . SER A 1 279 ? -3.352 -20.466 -28.648 1.00 75.12 279 SER A N 1
ATOM 2140 C CA . SER A 1 279 ? -4.113 -21.566 -28.030 1.00 75.12 279 SER A CA 1
ATOM 2141 C C . SER A 1 279 ? -4.186 -21.442 -26.505 1.00 75.12 279 SER A C 1
ATOM 2143 O O . SER A 1 279 ? -5.218 -21.741 -25.902 1.00 75.12 279 SER A O 1
ATOM 2145 N N . THR A 1 280 ? -3.111 -20.961 -25.874 1.00 77.50 280 THR A N 1
ATOM 2146 C CA . THR A 1 280 ? -3.068 -20.701 -24.431 1.00 77.50 280 THR A CA 1
ATOM 2147 C C . THR A 1 280 ? -3.945 -19.506 -24.065 1.00 77.50 280 THR A C 1
ATOM 2149 O O . THR A 1 280 ? -4.590 -19.528 -23.018 1.00 77.50 280 THR A O 1
ATOM 2152 N N . ASP A 1 281 ? -4.065 -18.523 -24.959 1.00 80.75 281 ASP A N 1
ATOM 2153 C CA . ASP A 1 281 ? -4.949 -17.370 -24.816 1.00 80.75 281 ASP A CA 1
ATOM 2154 C C . ASP A 1 281 ? -6.439 -17.754 -24.862 1.00 80.75 281 ASP A C 1
ATOM 2156 O O . ASP A 1 281 ? -7.211 -17.376 -23.975 1.00 80.75 281 ASP A O 1
ATOM 2160 N N . GLN A 1 282 ? -6.834 -18.596 -25.826 1.00 83.81 282 GLN A N 1
ATOM 2161 C CA . GLN A 1 282 ? -8.195 -19.147 -25.914 1.00 83.81 282 GLN A CA 1
ATOM 2162 C C . GLN A 1 282 ? -8.557 -19.994 -24.685 1.00 83.81 282 GLN A C 1
ATOM 2164 O O . GLN A 1 282 ? -9.674 -19.913 -24.158 1.00 83.81 282 GLN A O 1
ATOM 2169 N N . LEU A 1 283 ? -7.605 -20.787 -24.186 1.00 87.19 283 LEU A N 1
ATOM 2170 C CA . LEU A 1 283 ? -7.789 -21.586 -22.977 1.00 87.19 283 LEU A CA 1
ATOM 2171 C C . LEU A 1 283 ? -7.929 -20.703 -21.727 1.00 87.19 283 LEU A C 1
ATOM 2173 O O . LEU A 1 283 ? -8.814 -20.947 -20.904 1.00 87.19 283 LEU A O 1
ATOM 2177 N N . LEU A 1 284 ? -7.115 -19.650 -21.603 1.00 86.81 284 LEU A N 1
ATOM 2178 C CA . LEU A 1 284 ? -7.230 -18.652 -20.535 1.00 86.81 284 LEU A CA 1
ATOM 2179 C C . LEU A 1 284 ? -8.589 -17.952 -20.565 1.00 86.81 284 LEU A C 1
ATOM 2181 O O . LEU A 1 284 ? -9.221 -17.799 -19.522 1.00 86.81 284 LEU A O 1
ATOM 2185 N N . GLN A 1 285 ? -9.075 -17.568 -21.744 1.00 87.50 285 GLN A N 1
ATOM 2186 C CA . GLN A 1 285 ? -10.385 -16.935 -21.884 1.00 87.50 285 GLN A CA 1
ATOM 2187 C C . GLN A 1 285 ? -11.527 -17.887 -21.496 1.00 87.50 285 GLN A C 1
ATOM 2189 O O . GLN A 1 285 ? -12.441 -17.494 -20.773 1.00 87.50 285 GLN A O 1
ATOM 2194 N N . THR A 1 286 ? -11.435 -19.160 -21.881 1.00 90.88 286 THR A N 1
ATOM 2195 C CA . THR A 1 286 ? -12.416 -20.188 -21.495 1.00 90.88 286 THR A CA 1
ATOM 2196 C C . THR A 1 286 ? -12.445 -20.385 -19.977 1.00 90.88 286 THR A C 1
ATOM 2198 O O . THR A 1 286 ? -13.507 -20.346 -19.354 1.00 90.88 286 THR A O 1
ATOM 2201 N N . LYS A 1 287 ? -11.271 -20.511 -19.345 1.00 89.62 287 LYS A N 1
ATOM 2202 C CA . LYS A 1 287 ? -11.160 -20.669 -17.887 1.00 89.62 287 LYS A CA 1
ATOM 2203 C C . LYS A 1 287 ? -11.579 -19.421 -17.116 1.00 89.62 287 LYS A C 1
ATOM 2205 O O . LYS A 1 287 ? -12.183 -19.538 -16.054 1.00 89.62 287 LYS A O 1
ATOM 2210 N N . SER A 1 288 ? -11.339 -18.238 -17.672 1.00 88.75 288 SER A N 1
ATOM 2211 C CA . SER A 1 288 ? -11.842 -16.970 -17.141 1.00 88.75 288 SER A CA 1
ATOM 2212 C C . SER A 1 288 ? -13.374 -16.956 -17.072 1.00 88.75 288 SER A C 1
ATOM 2214 O O . SER A 1 288 ? -13.938 -16.615 -16.030 1.00 88.75 288 SER A O 1
ATOM 2216 N N . VAL A 1 289 ? -14.070 -17.388 -18.129 1.00 92.38 289 VAL A N 1
ATOM 2217 C CA . VAL A 1 289 ? -15.541 -17.482 -18.122 1.00 92.38 289 VAL A CA 1
ATOM 2218 C C . VAL A 1 289 ? -16.021 -18.496 -17.079 1.00 92.38 289 VAL A C 1
ATOM 2220 O O . VAL A 1 289 ? -16.908 -18.183 -16.285 1.00 92.38 289 VAL A O 1
ATOM 2223 N N . GLU A 1 290 ? -15.397 -19.675 -17.002 1.00 92.12 290 GLU A N 1
ATOM 2224 C CA . GLU A 1 290 ? -15.735 -20.689 -15.992 1.00 92.12 290 GLU A CA 1
ATOM 2225 C C . GLU A 1 290 ? -15.596 -20.165 -14.549 1.00 92.12 290 GLU A C 1
ATOM 2227 O O . GLU A 1 290 ? -16.454 -20.454 -13.713 1.00 92.12 290 GLU A O 1
ATOM 2232 N N . ILE A 1 291 ? -14.561 -19.372 -14.245 1.00 92.88 291 ILE A N 1
ATOM 2233 C CA . ILE A 1 291 ? -14.372 -18.774 -12.911 1.00 92.88 291 ILE A CA 1
ATOM 2234 C C . ILE A 1 291 ? -15.437 -17.714 -12.626 1.00 92.88 291 ILE A C 1
ATOM 2236 O O . ILE A 1 291 ? -16.051 -17.749 -11.562 1.00 92.88 291 ILE A O 1
ATOM 2240 N N . ASN A 1 292 ? -15.722 -16.817 -13.576 1.00 93.12 292 ASN A N 1
ATOM 2241 C CA . ASN A 1 292 ? -16.757 -15.793 -13.392 1.00 93.12 292 ASN A CA 1
ATOM 2242 C C . ASN A 1 292 ? -18.139 -16.413 -13.149 1.00 93.12 292 ASN A C 1
ATOM 2244 O O . ASN A 1 292 ? -18.878 -15.951 -12.282 1.00 93.12 292 ASN A O 1
ATOM 2248 N N . THR A 1 293 ? -18.477 -17.492 -13.863 1.00 94.00 293 THR A N 1
ATOM 2249 C CA . THR A 1 293 ? -19.746 -18.205 -13.638 1.00 94.00 293 THR A CA 1
ATOM 2250 C C . THR A 1 293 ? -19.808 -18.872 -12.261 1.00 94.00 293 THR A C 1
ATOM 2252 O O . THR A 1 293 ? -20.85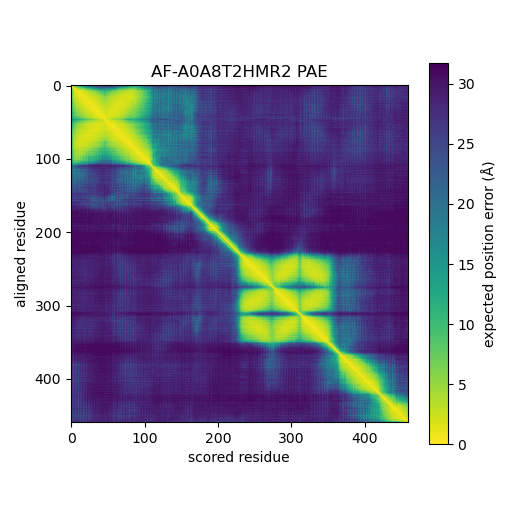9 -18.848 -11.624 1.00 94.00 293 THR A O 1
ATOM 2255 N N . ALA A 1 294 ? -18.697 -19.424 -11.763 1.00 91.06 294 ALA A N 1
ATOM 2256 C CA . ALA A 1 294 ? -18.628 -20.018 -10.429 1.00 91.06 294 ALA A CA 1
ATOM 2257 C C . ALA A 1 294 ? -18.693 -18.959 -9.309 1.00 91.06 294 ALA A C 1
ATOM 2259 O O . ALA A 1 294 ? -19.389 -19.170 -8.317 1.00 91.06 294 ALA A O 1
ATOM 2260 N N . LEU A 1 295 ? -18.052 -17.797 -9.493 1.00 92.31 295 LEU A N 1
ATOM 2261 C CA . LEU A 1 295 ? -18.151 -16.654 -8.575 1.00 92.31 295 LEU A CA 1
ATOM 2262 C C . LEU A 1 295 ? -19.581 -16.098 -8.510 1.00 92.31 295 LEU A C 1
ATOM 2264 O O . LEU A 1 295 ? -20.077 -15.814 -7.421 1.00 92.31 295 LEU A O 1
ATOM 2268 N N . ALA A 1 296 ? -20.263 -15.991 -9.656 1.00 93.88 296 ALA A N 1
ATOM 2269 C CA . ALA A 1 296 ? -21.660 -15.562 -9.713 1.00 93.88 296 ALA A CA 1
ATOM 2270 C C . ALA A 1 296 ? -22.578 -16.527 -8.945 1.00 93.88 296 ALA A C 1
ATOM 2272 O O . ALA A 1 296 ? -23.327 -16.095 -8.074 1.00 93.88 296 ALA A O 1
ATOM 2273 N N . ARG A 1 297 ? -22.432 -17.843 -9.163 1.00 93.19 297 ARG A N 1
ATOM 2274 C CA . ARG A 1 297 ? -23.196 -18.861 -8.420 1.00 93.19 297 ARG A CA 1
ATOM 2275 C C . ARG A 1 297 ? -22.944 -18.803 -6.912 1.00 93.19 297 ARG A C 1
ATOM 2277 O O . ARG A 1 297 ? -23.892 -18.895 -6.139 1.00 93.19 297 ARG A O 1
ATOM 2284 N N . LEU A 1 298 ? -21.694 -18.613 -6.475 1.00 90.81 298 LEU A N 1
ATOM 2285 C CA . LEU A 1 298 ? -21.382 -18.471 -5.048 1.00 90.81 298 LEU A CA 1
ATOM 2286 C C . LEU A 1 298 ? -22.008 -17.193 -4.458 1.00 90.81 298 LEU A C 1
ATOM 2288 O O . LEU A 1 298 ? -22.489 -17.213 -3.326 1.00 90.81 298 LEU A O 1
ATOM 2292 N N . SER A 1 299 ? -22.059 -16.101 -5.228 1.00 92.19 299 SER A N 1
ATOM 2293 C CA . SER A 1 299 ? -22.749 -14.863 -4.839 1.00 92.19 299 SER A CA 1
ATOM 2294 C C . SER A 1 299 ? -24.261 -15.062 -4.690 1.00 92.19 299 SER A C 1
ATOM 2296 O O . SER A 1 299 ? -24.859 -14.558 -3.733 1.00 92.19 299 SER A O 1
ATOM 2298 N N . ASP A 1 300 ? -24.881 -15.832 -5.583 1.00 92.69 300 ASP A N 1
ATOM 2299 C CA . ASP A 1 300 ? -26.314 -16.143 -5.539 1.00 92.69 300 ASP A CA 1
ATOM 2300 C C . ASP A 1 300 ? -26.664 -17.031 -4.336 1.00 92.69 300 ASP A C 1
ATOM 2302 O O . ASP A 1 300 ? -27.629 -16.760 -3.614 1.00 92.69 300 ASP A O 1
ATOM 2306 N N . VAL A 1 301 ? -25.835 -18.043 -4.049 1.00 90.94 301 VAL A N 1
ATOM 2307 C CA . VAL A 1 301 ? -25.973 -18.896 -2.856 1.00 90.94 301 VAL A CA 1
ATOM 2308 C C . VAL A 1 301 ? -25.805 -18.071 -1.579 1.00 90.94 301 VAL A C 1
ATOM 2310 O O . VAL A 1 301 ? -26.580 -18.231 -0.638 1.00 90.94 301 VAL A O 1
ATOM 2313 N N . ASN A 1 302 ? -24.853 -17.137 -1.542 1.00 89.44 302 ASN A N 1
ATOM 2314 C CA . ASN A 1 302 ? -24.628 -16.267 -0.385 1.00 89.44 302 ASN A CA 1
ATOM 2315 C C . ASN A 1 302 ? -25.783 -15.266 -0.174 1.00 89.44 302 ASN A C 1
ATOM 2317 O O . ASN A 1 302 ? -26.197 -14.996 0.955 1.00 89.44 302 ASN A O 1
ATOM 2321 N N . SER A 1 303 ? -26.373 -14.767 -1.262 1.00 89.44 303 SER A N 1
ATOM 2322 C CA . SER A 1 303 ? -27.575 -13.923 -1.223 1.00 89.44 303 SER A CA 1
ATOM 2323 C C . SER A 1 303 ? -28.797 -14.710 -0.735 1.00 89.44 303 SER A C 1
ATOM 2325 O O . SER A 1 303 ? -29.519 -14.247 0.148 1.00 89.44 303 SER A O 1
ATOM 2327 N N . SER A 1 304 ? -28.970 -15.947 -1.209 1.00 87.44 304 SER A N 1
ATOM 2328 C CA . SER A 1 304 ? -30.028 -16.869 -0.762 1.00 87.44 304 SER A CA 1
ATOM 2329 C C . SER A 1 304 ? -29.869 -17.250 0.714 1.00 87.44 304 SER A C 1
ATOM 2331 O O . SER A 1 304 ? -30.835 -17.242 1.478 1.00 87.44 304 SER A O 1
ATOM 2333 N N . MET A 1 305 ? -28.631 -17.491 1.154 1.00 81.62 305 MET A N 1
ATOM 2334 C CA . MET A 1 305 ? -28.294 -17.737 2.556 1.00 81.62 305 MET A CA 1
ATOM 2335 C C . MET A 1 305 ? -28.562 -16.503 3.429 1.00 81.62 305 MET A C 1
ATOM 2337 O O . MET A 1 305 ? -28.942 -16.653 4.588 1.00 81.62 305 MET A O 1
ATOM 2341 N N . SER A 1 306 ? -28.417 -15.293 2.877 1.00 83.06 306 SER A N 1
ATOM 2342 C CA . SER A 1 306 ? -28.721 -14.036 3.572 1.00 83.06 306 SER A CA 1
ATOM 2343 C C . SER A 1 306 ? -30.218 -13.807 3.723 1.00 83.06 306 SER A C 1
ATOM 2345 O O . SER A 1 306 ? -30.636 -13.302 4.758 1.00 83.06 306 SER A O 1
ATOM 2347 N N . HIS A 1 307 ? -31.024 -14.187 2.730 1.00 81.12 307 HIS A N 1
ATOM 2348 C CA . HIS A 1 307 ? -32.485 -14.130 2.822 1.00 81.12 307 HIS A CA 1
ATOM 2349 C C . HIS A 1 307 ? -33.054 -15.160 3.804 1.00 81.12 307 HIS A C 1
ATOM 2351 O O . HIS A 1 307 ? -34.062 -14.893 4.451 1.00 81.12 307 HIS A O 1
ATOM 2357 N N . ALA A 1 308 ? -32.383 -16.303 3.965 1.00 74.19 308 ALA A N 1
ATOM 2358 C CA . ALA A 1 308 ? -32.737 -17.315 4.958 1.00 74.19 308 ALA A CA 1
ATOM 2359 C C . ALA A 1 308 ? -32.387 -16.914 6.410 1.00 74.19 308 ALA A C 1
ATOM 2361 O O . ALA A 1 308 ? -32.803 -17.597 7.346 1.00 74.19 308 ALA A O 1
ATOM 2362 N N . ILE A 1 309 ? -31.632 -15.825 6.619 1.00 73.88 309 ILE A N 1
ATOM 2363 C CA . ILE A 1 309 ? -31.323 -15.265 7.944 1.00 73.88 309 ILE A CA 1
ATOM 2364 C C . ILE A 1 309 ? -32.179 -14.010 8.149 1.00 73.88 309 ILE A C 1
ATOM 2366 O O . ILE A 1 309 ? -31.794 -12.898 7.791 1.00 73.88 309 ILE A O 1
ATOM 2370 N N . THR A 1 310 ? -33.361 -14.181 8.738 1.00 59.50 310 THR A N 1
ATOM 2371 C CA . THR A 1 310 ? -34.248 -13.075 9.120 1.00 59.50 310 THR A CA 1
ATOM 2372 C C . THR A 1 310 ? -34.103 -12.781 10.615 1.00 59.50 310 THR A C 1
ATOM 2374 O O . THR A 1 310 ? -34.778 -13.401 11.432 1.00 59.50 310 THR A O 1
ATOM 2377 N N . GLY A 1 311 ? -33.230 -11.840 10.986 1.00 55.28 311 GLY A N 1
ATOM 2378 C CA . GLY A 1 311 ? -33.087 -11.377 12.376 1.00 55.28 311 GLY A CA 1
ATOM 2379 C C . GLY A 1 311 ? -31.634 -11.264 12.842 1.00 55.28 311 GLY A C 1
ATOM 2380 O O . GLY A 1 311 ? -30.799 -12.113 12.549 1.00 55.28 311 GLY A O 1
ATOM 2381 N N . GLY A 1 312 ? -31.312 -10.163 13.525 1.00 51.91 312 GLY A N 1
ATOM 2382 C CA . GLY A 1 312 ? -29.953 -9.841 13.960 1.00 51.91 312 GLY A CA 1
ATOM 2383 C C . GLY A 1 312 ? -29.513 -10.633 15.194 1.00 51.91 312 GLY A C 1
ATOM 2384 O O . GLY A 1 312 ? -30.229 -10.655 16.189 1.00 51.91 312 GLY A O 1
ATOM 2385 N N . ALA A 1 313 ? -28.286 -11.169 15.115 1.00 52.00 313 ALA A N 1
ATOM 2386 C CA . ALA A 1 313 ? -27.508 -11.873 16.150 1.00 52.00 313 ALA A CA 1
ATOM 2387 C C . ALA A 1 313 ? -27.632 -13.412 16.240 1.00 52.00 313 ALA A C 1
ATOM 2389 O O . ALA A 1 313 ? -27.550 -13.976 17.328 1.00 52.00 313 ALA A O 1
ATOM 2390 N N . ASP A 1 314 ? -27.690 -14.104 15.097 1.00 59.81 314 ASP A N 1
ATOM 2391 C CA . ASP A 1 314 ? -27.536 -15.566 15.033 1.00 59.81 314 ASP A CA 1
ATOM 2392 C C . ASP A 1 314 ? -26.098 -16.015 14.707 1.00 59.81 314 ASP A C 1
ATOM 2394 O O . ASP A 1 314 ? -25.395 -15.404 13.901 1.00 59.81 314 ASP A O 1
ATOM 2398 N N . SER A 1 315 ? -25.675 -17.174 15.230 1.00 64.62 315 SER A N 1
ATOM 2399 C CA . SER A 1 315 ? -24.415 -17.861 14.858 1.00 64.62 315 SER A CA 1
ATOM 2400 C C . SER A 1 315 ? -24.296 -18.149 13.347 1.00 64.62 315 SER A C 1
ATOM 2402 O O . SER A 1 315 ? -23.195 -18.239 12.786 1.00 64.62 315 SER A O 1
ATOM 2404 N N . ARG A 1 316 ? -25.441 -18.228 12.657 1.00 70.75 316 ARG A N 1
ATOM 2405 C CA . ARG A 1 316 ? -25.554 -18.325 11.195 1.00 70.75 316 ARG A CA 1
ATOM 2406 C C . ARG A 1 316 ? -25.066 -17.057 10.490 1.00 70.75 316 ARG A C 1
ATOM 2408 O O . ARG A 1 316 ? -24.453 -17.170 9.432 1.00 70.75 316 ARG A O 1
ATOM 2415 N N . ALA A 1 317 ? -25.242 -15.879 11.093 1.00 75.56 317 ALA A N 1
ATOM 2416 C CA . ALA A 1 317 ? -24.787 -14.605 10.536 1.00 75.56 317 ALA A CA 1
ATOM 2417 C C . ALA A 1 317 ? -23.254 -14.504 10.507 1.00 75.56 317 ALA A C 1
ATOM 2419 O O . ALA A 1 317 ? -22.693 -14.049 9.515 1.00 75.56 317 ALA A O 1
ATOM 2420 N N . HIS A 1 318 ? -22.564 -15.009 11.538 1.00 78.69 318 HIS A N 1
ATOM 2421 C CA . HIS A 1 318 ? -21.097 -15.097 11.535 1.00 78.69 318 HIS A CA 1
ATOM 2422 C C . HIS A 1 318 ? -20.586 -16.069 10.461 1.00 78.69 318 HIS A C 1
ATOM 2424 O O . HIS A 1 318 ? -19.602 -15.805 9.775 1.00 78.69 318 HIS A O 1
ATOM 2430 N N . THR A 1 319 ? -21.263 -17.207 10.289 1.00 81.56 319 THR A N 1
ATOM 2431 C CA . THR A 1 319 ? -20.914 -18.162 9.225 1.00 81.56 319 THR A CA 1
ATOM 2432 C C . THR A 1 319 ? -21.097 -17.535 7.840 1.00 81.56 319 THR A C 1
ATOM 2434 O O . THR A 1 319 ? -20.246 -17.708 6.973 1.00 81.56 319 THR A O 1
ATOM 2437 N N . LEU A 1 320 ? -22.177 -16.777 7.643 1.00 82.19 320 LEU A N 1
ATOM 2438 C CA . LEU A 1 320 ? -22.432 -16.068 6.395 1.00 82.19 320 LEU A CA 1
ATOM 2439 C C . LEU A 1 320 ? -21.396 -14.967 6.140 1.00 82.19 320 LEU A C 1
ATOM 2441 O O . LEU A 1 320 ? -20.911 -14.846 5.018 1.00 82.19 320 LEU A O 1
ATOM 2445 N N . ALA A 1 321 ? -21.019 -14.201 7.169 1.00 84.38 321 ALA A N 1
ATOM 2446 C CA . ALA A 1 321 ? -19.946 -13.212 7.071 1.00 84.38 321 ALA A CA 1
ATOM 2447 C C . ALA A 1 321 ? -18.644 -13.858 6.570 1.00 84.38 321 ALA A C 1
ATOM 2449 O O . ALA A 1 321 ? -18.078 -13.397 5.588 1.00 84.38 321 ALA A O 1
ATOM 2450 N N . ARG A 1 322 ? -18.268 -15.019 7.121 1.00 86.88 322 ARG A N 1
ATOM 2451 C CA . ARG A 1 322 ? -17.104 -15.782 6.646 1.00 86.88 322 ARG A CA 1
ATOM 2452 C C . ARG A 1 322 ? -17.222 -16.209 5.177 1.00 86.88 322 ARG A C 1
ATOM 2454 O O . ARG A 1 322 ? -16.253 -16.089 4.440 1.00 86.88 322 ARG A O 1
ATOM 2461 N N . HIS A 1 323 ? -18.389 -16.681 4.732 1.00 86.69 323 HIS A N 1
ATOM 2462 C CA . HIS A 1 323 ? -18.615 -17.015 3.317 1.00 86.69 323 HIS A CA 1
ATOM 2463 C C . HIS A 1 323 ? -18.568 -15.773 2.399 1.00 86.69 323 HIS A C 1
ATOM 2465 O O . HIS A 1 323 ? -18.163 -15.878 1.242 1.00 86.69 323 HIS A O 1
ATOM 2471 N N . ARG A 1 324 ? -18.948 -14.581 2.891 1.00 88.75 324 ARG A N 1
ATOM 2472 C CA . ARG A 1 324 ? -18.767 -13.301 2.172 1.00 88.75 324 ARG A CA 1
ATOM 2473 C C . ARG A 1 324 ? -17.299 -12.910 2.052 1.00 88.75 324 ARG A C 1
ATOM 2475 O O . ARG A 1 324 ? -16.893 -12.508 0.965 1.00 88.75 324 ARG A O 1
ATOM 2482 N N . ASP A 1 325 ? -16.529 -13.063 3.122 1.00 91.06 325 ASP A N 1
ATOM 2483 C CA . ASP A 1 325 ? -15.097 -12.753 3.124 1.00 91.06 325 ASP A CA 1
ATOM 2484 C C . ASP A 1 325 ? -14.342 -13.680 2.159 1.00 91.06 325 ASP A C 1
ATOM 2486 O O . ASP A 1 325 ? -13.621 -13.208 1.286 1.00 91.06 325 ASP A O 1
ATOM 2490 N N . ILE A 1 326 ? -14.623 -14.989 2.199 1.00 90.69 326 ILE A N 1
ATOM 2491 C CA . ILE A 1 326 ? -14.031 -15.976 1.277 1.00 90.69 326 ILE A CA 1
ATOM 2492 C C . ILE A 1 326 ? -14.363 -15.653 -0.191 1.00 90.69 326 ILE A C 1
ATOM 2494 O O . ILE A 1 326 ? -13.492 -15.711 -1.060 1.00 90.69 326 ILE A O 1
ATOM 2498 N N . LEU A 1 327 ? -15.614 -15.282 -0.494 1.00 90.31 327 LEU A N 1
ATOM 2499 C CA . LEU A 1 327 ? -15.999 -14.857 -1.845 1.00 90.31 327 LEU A CA 1
ATOM 2500 C C . LEU A 1 327 ? -15.211 -13.615 -2.283 1.00 90.31 327 LEU A C 1
ATOM 2502 O O . LEU A 1 327 ? -14.782 -13.531 -3.440 1.00 90.31 327 LEU A O 1
ATOM 2506 N N . HIS A 1 328 ? -15.030 -12.650 -1.377 1.00 92.88 328 HIS A N 1
ATOM 2507 C CA . HIS A 1 328 ? -14.263 -11.440 -1.647 1.00 92.88 328 HIS A CA 1
ATOM 2508 C C . HIS A 1 328 ? -12.800 -11.763 -1.965 1.00 92.88 328 HIS A C 1
ATOM 2510 O O . HIS A 1 328 ? -12.289 -11.282 -2.979 1.00 92.88 328 HIS A O 1
ATOM 2516 N N . ASP A 1 329 ? -12.178 -12.646 -1.183 1.00 92.75 329 ASP A N 1
ATOM 2517 C CA . ASP A 1 329 ? -10.798 -13.095 -1.380 1.00 92.75 329 ASP A CA 1
ATOM 2518 C C . ASP A 1 329 ? -10.617 -13.783 -2.741 1.00 92.75 329 ASP A C 1
ATOM 2520 O O . ASP A 1 329 ? -9.734 -13.407 -3.517 1.00 92.75 329 ASP A O 1
ATOM 2524 N N . PHE A 1 330 ? -11.504 -14.718 -3.105 1.00 92.56 330 PHE A N 1
ATOM 2525 C CA . PHE A 1 330 ? -11.466 -15.362 -4.425 1.00 92.56 330 PHE A CA 1
ATOM 2526 C C . PHE A 1 330 ? -11.672 -14.365 -5.573 1.00 92.56 330 PHE A C 1
ATOM 2528 O O . PHE A 1 330 ? -11.019 -14.460 -6.616 1.00 92.56 330 PHE A O 1
ATOM 2535 N N . THR A 1 331 ? -12.550 -13.376 -5.389 1.00 93.25 331 THR A N 1
ATOM 2536 C CA . THR A 1 331 ? -12.789 -12.320 -6.384 1.00 93.25 331 THR A CA 1
ATOM 2537 C C . THR A 1 331 ? -11.559 -11.429 -6.555 1.00 93.25 331 THR A C 1
ATOM 2539 O O . THR A 1 331 ? -11.207 -11.057 -7.679 1.00 93.25 331 THR A O 1
ATOM 2542 N N . GLN A 1 332 ? -10.892 -11.078 -5.455 1.00 93.88 332 GLN A N 1
ATOM 2543 C CA . GLN A 1 332 ? -9.675 -10.278 -5.472 1.00 93.88 332 GLN A CA 1
ATOM 2544 C C . GLN A 1 332 ? -8.520 -11.036 -6.133 1.00 93.88 332 GLN A C 1
ATOM 2546 O O . GLN A 1 332 ? -7.833 -10.467 -6.985 1.00 93.88 332 GLN A O 1
ATOM 2551 N N . GLU A 1 333 ? -8.342 -12.315 -5.807 1.00 91.62 333 GLU A N 1
ATOM 2552 C CA . GLU A 1 333 ? -7.280 -13.141 -6.382 1.00 91.62 333 GLU A CA 1
ATOM 2553 C C . GLU A 1 333 ? -7.480 -13.354 -7.888 1.00 91.62 333 GLU A C 1
ATOM 2555 O O . GLU A 1 333 ? -6.551 -13.171 -8.680 1.00 91.62 333 GLU A O 1
ATOM 2560 N N . TYR A 1 334 ? -8.718 -13.613 -8.321 1.00 92.88 334 TYR A N 1
ATOM 2561 C CA . TYR A 1 334 ? -9.044 -13.680 -9.743 1.00 92.88 334 TYR A CA 1
ATOM 2562 C C . TYR A 1 334 ? -8.770 -12.349 -10.466 1.00 92.88 334 TYR A C 1
ATOM 2564 O O . TYR A 1 334 ? -8.170 -12.347 -11.542 1.00 92.88 334 TYR A O 1
ATOM 2572 N N . ARG A 1 335 ? -9.140 -11.199 -9.880 1.00 92.38 335 ARG A N 1
ATOM 2573 C CA . ARG A 1 335 ? -8.838 -9.875 -10.462 1.00 92.38 335 ARG A CA 1
ATOM 2574 C C . ARG A 1 335 ? -7.338 -9.627 -10.584 1.00 92.38 335 ARG A C 1
ATOM 2576 O O . ARG A 1 335 ? -6.896 -9.112 -11.610 1.00 92.38 335 ARG A O 1
ATOM 2583 N N . ARG A 1 336 ? -6.558 -10.008 -9.570 1.00 93.19 336 ARG A N 1
ATOM 2584 C CA . ARG A 1 336 ? -5.095 -9.894 -9.577 1.00 93.19 336 ARG A CA 1
ATOM 2585 C C . ARG A 1 336 ? -4.493 -10.706 -10.725 1.00 93.19 336 ARG A C 1
ATOM 2587 O O . ARG A 1 336 ? -3.747 -10.154 -11.530 1.00 93.19 336 ARG A O 1
ATOM 2594 N N . LEU A 1 337 ? -4.866 -11.982 -10.843 1.00 87.88 337 LEU A N 1
ATOM 2595 C CA . LEU A 1 337 ? -4.412 -12.858 -11.929 1.00 87.88 337 LEU A CA 1
ATOM 2596 C C . LEU A 1 337 ? -4.867 -12.348 -13.304 1.00 87.88 337 LEU A C 1
ATOM 2598 O O . LEU A 1 337 ? -4.080 -12.301 -14.246 1.00 87.88 337 LEU A O 1
ATOM 2602 N N . SER A 1 338 ? -6.115 -11.892 -13.424 1.00 88.44 338 SER A N 1
ATOM 2603 C CA . SER A 1 338 ? -6.642 -11.319 -14.665 1.00 88.44 338 SER A CA 1
ATOM 2604 C C . SER A 1 338 ? -5.903 -10.046 -15.085 1.00 88.44 338 SER A C 1
ATOM 2606 O O . SER A 1 338 ? -5.693 -9.841 -16.278 1.00 88.44 338 SER A O 1
ATOM 2608 N N . SER A 1 339 ? -5.488 -9.201 -14.136 1.00 89.25 339 SER A N 1
ATOM 2609 C CA . SER A 1 339 ? -4.692 -8.002 -14.424 1.00 89.25 339 SER A CA 1
ATOM 2610 C C . SER A 1 339 ? -3.302 -8.349 -14.954 1.00 89.25 339 SER A C 1
ATOM 2612 O O . SER A 1 339 ? -2.804 -7.647 -15.830 1.00 89.25 339 SER A O 1
ATOM 2614 N N . ILE A 1 340 ? -2.678 -9.417 -14.449 1.00 85.69 340 ILE A N 1
ATOM 2615 C CA . ILE A 1 340 ? -1.361 -9.876 -14.915 1.00 85.69 340 ILE A CA 1
ATOM 2616 C C . ILE A 1 340 ? -1.457 -10.360 -16.365 1.00 85.69 340 ILE A C 1
ATOM 2618 O O . ILE A 1 340 ? -0.695 -9.904 -17.219 1.00 85.69 340 ILE A O 1
ATOM 2622 N N . VAL A 1 341 ? -2.448 -11.207 -16.666 1.00 84.81 341 VAL A N 1
ATOM 2623 C CA . VAL A 1 341 ? -2.715 -11.677 -18.036 1.00 84.81 341 VAL A CA 1
ATOM 2624 C C . VAL A 1 341 ? -3.073 -10.511 -18.963 1.00 84.81 341 VAL A C 1
ATOM 2626 O O . VAL A 1 341 ? -2.572 -10.447 -20.082 1.00 84.81 341 VAL A O 1
ATOM 2629 N N . GLY A 1 342 ? -3.894 -9.559 -18.504 1.00 83.94 342 GLY A N 1
ATOM 2630 C CA . GLY A 1 342 ? -4.251 -8.353 -19.260 1.00 83.94 342 GLY A CA 1
ATOM 2631 C C . GLY A 1 342 ? -3.034 -7.496 -19.609 1.00 83.94 342 GLY A C 1
ATOM 2632 O O . GLY A 1 342 ? -2.827 -7.175 -20.774 1.00 83.94 342 GLY A O 1
ATOM 2633 N N . ALA A 1 343 ? -2.157 -7.232 -18.639 1.00 83.75 343 ALA A N 1
ATOM 2634 C CA . ALA A 1 343 ? -0.912 -6.505 -18.874 1.00 83.75 343 ALA A CA 1
ATOM 2635 C C . ALA A 1 343 ? 0.048 -7.262 -19.809 1.00 83.75 343 ALA A C 1
ATOM 2637 O O . ALA A 1 343 ? 0.832 -6.641 -20.524 1.00 83.75 343 ALA A O 1
ATOM 2638 N N . ALA A 1 344 ? 0.035 -8.599 -19.800 1.00 76.25 344 ALA A N 1
ATOM 2639 C CA . ALA A 1 344 ? 0.795 -9.405 -20.753 1.00 76.25 344 ALA A CA 1
ATOM 2640 C C . ALA A 1 344 ? 0.198 -9.328 -22.172 1.00 76.25 344 ALA A C 1
ATOM 2642 O O . ALA A 1 344 ? 0.947 -9.188 -23.134 1.00 76.25 344 ALA A O 1
ATOM 2643 N N . ARG A 1 345 ? -1.136 -9.336 -22.310 1.00 77.12 345 ARG A N 1
ATOM 2644 C CA . ARG A 1 345 ? -1.832 -9.126 -23.593 1.00 77.12 345 ARG A CA 1
ATOM 2645 C C . ARG A 1 345 ? -1.598 -7.735 -24.164 1.00 77.12 345 ARG A C 1
ATOM 2647 O O . ARG A 1 345 ? -1.264 -7.630 -25.332 1.00 77.12 345 ARG A O 1
ATOM 2654 N N . GLU A 1 346 ? -1.713 -6.685 -23.357 1.00 78.75 346 GLU A N 1
ATOM 2655 C CA . GLU A 1 346 ? -1.435 -5.310 -23.792 1.00 78.75 346 GLU A CA 1
ATOM 2656 C C . GLU A 1 346 ? 0.019 -5.164 -24.253 1.00 78.75 346 GLU A C 1
ATOM 2658 O O . GLU A 1 346 ? 0.281 -4.589 -25.305 1.00 78.75 346 GLU A O 1
ATOM 2663 N N . ARG A 1 347 ? 0.976 -5.756 -23.523 1.00 72.25 347 ARG A N 1
ATOM 2664 C CA . ARG A 1 347 ? 2.379 -5.827 -23.962 1.00 72.25 347 ARG A CA 1
ATOM 2665 C C . ARG A 1 347 ? 2.516 -6.563 -25.301 1.00 72.25 347 ARG A C 1
ATOM 2667 O O . ARG A 1 347 ? 3.221 -6.068 -26.179 1.00 72.25 347 ARG A O 1
ATOM 2674 N N . ALA A 1 348 ? 1.811 -7.680 -25.477 1.00 69.31 348 ALA A N 1
ATOM 2675 C CA . ALA A 1 348 ? 1.807 -8.453 -26.715 1.00 69.31 348 ALA A CA 1
ATOM 2676 C C . ALA A 1 348 ? 1.127 -7.745 -27.891 1.00 69.31 348 ALA A C 1
ATOM 2678 O O . ALA A 1 348 ? 1.594 -7.887 -29.011 1.00 69.31 348 ALA A O 1
ATOM 2679 N N . ASP A 1 349 ? 0.087 -6.951 -27.670 1.00 69.56 349 ASP A N 1
ATOM 2680 C CA . ASP A 1 349 ? -0.586 -6.181 -28.721 1.00 69.56 349 ASP A CA 1
ATOM 2681 C C . ASP A 1 349 ? 0.257 -4.957 -29.130 1.00 69.56 349 ASP A C 1
ATOM 2683 O O . ASP A 1 349 ? 0.466 -4.664 -30.310 1.00 69.56 349 ASP A O 1
ATOM 2687 N N . LEU A 1 350 ? 0.885 -4.300 -28.147 1.00 65.94 350 LEU A N 1
ATOM 2688 C CA . LEU A 1 350 ? 1.790 -3.173 -28.376 1.00 65.94 350 LEU A CA 1
ATOM 2689 C C . LEU A 1 350 ? 3.073 -3.578 -29.121 1.00 65.94 350 LEU A C 1
ATOM 2691 O O . LEU A 1 350 ? 3.558 -2.786 -29.937 1.00 65.94 350 LEU A O 1
ATOM 2695 N N . LEU A 1 351 ? 3.608 -4.778 -28.855 1.00 58.06 351 LEU A N 1
ATOM 2696 C CA . LEU A 1 351 ? 4.846 -5.313 -29.445 1.00 58.06 351 LEU A CA 1
ATOM 2697 C C . LEU A 1 351 ? 4.617 -6.326 -30.573 1.00 58.06 351 LEU A C 1
ATOM 2699 O O . LEU A 1 351 ? 5.532 -6.560 -31.363 1.00 58.06 351 LEU A O 1
ATOM 2703 N N . GLY A 1 352 ? 3.423 -6.897 -30.707 1.00 55.59 352 GLY A N 1
ATOM 2704 C CA . GLY A 1 352 ? 3.039 -7.822 -31.779 1.00 55.59 352 GLY A CA 1
ATOM 2705 C C . GLY A 1 352 ? 3.064 -7.161 -33.156 1.00 55.59 352 GLY A C 1
ATOM 2706 O O . GLY A 1 352 ? 3.382 -7.812 -34.148 1.00 55.59 352 GLY A O 1
ATOM 2707 N N . GLY A 1 353 ? 2.886 -5.836 -33.209 1.00 47.12 353 GLY A N 1
ATOM 2708 C CA . GLY A 1 353 ? 3.132 -5.036 -34.414 1.00 47.12 353 GLY A CA 1
ATOM 2709 C C . GLY A 1 353 ? 4.606 -4.966 -34.854 1.00 47.12 353 GLY A C 1
ATOM 2710 O O . GLY A 1 353 ? 4.881 -4.594 -35.992 1.00 47.12 353 GLY A O 1
ATOM 2711 N N . ILE A 1 354 ? 5.555 -5.326 -33.982 1.00 46.44 354 ILE A N 1
ATOM 2712 C CA . ILE A 1 354 ? 7.005 -5.342 -34.252 1.00 46.44 354 ILE A CA 1
ATOM 2713 C C . ILE A 1 354 ? 7.543 -6.781 -34.293 1.00 46.44 354 ILE A C 1
ATOM 2715 O O . ILE A 1 354 ? 8.352 -7.105 -35.159 1.00 46.44 354 ILE A O 1
ATOM 2719 N N . SER A 1 355 ? 7.064 -7.677 -33.429 1.00 45.44 355 SER A N 1
ATOM 2720 C CA . SER A 1 355 ? 7.590 -9.048 -33.313 1.00 45.44 355 SER A CA 1
ATOM 2721 C C . SER A 1 355 ? 7.145 -9.984 -34.441 1.00 45.44 355 SER A C 1
ATOM 2723 O O . SER A 1 355 ? 7.811 -10.980 -34.694 1.00 45.44 355 SER A O 1
ATOM 2725 N N . GLY A 1 356 ? 6.101 -9.641 -35.204 1.00 46.47 356 GLY A N 1
ATOM 2726 C CA . GLY A 1 356 ? 5.783 -10.336 -36.460 1.00 46.47 356 GLY A CA 1
ATOM 2727 C C . GLY A 1 356 ? 6.732 -10.011 -37.626 1.00 46.47 356 GLY A C 1
ATOM 2728 O O . GLY A 1 356 ? 6.553 -10.542 -38.719 1.00 46.47 356 GLY A O 1
ATOM 2729 N N . THR A 1 357 ? 7.719 -9.120 -37.441 1.00 48.56 357 THR A N 1
ATOM 2730 C CA . THR A 1 357 ? 8.533 -8.577 -38.548 1.00 48.56 357 THR A CA 1
ATOM 2731 C C . THR A 1 357 ? 9.920 -9.198 -38.711 1.00 48.56 357 THR A C 1
ATOM 2733 O O . THR A 1 357 ? 10.597 -8.884 -39.686 1.00 48.56 357 THR A O 1
ATOM 2736 N N . SER A 1 358 ? 10.342 -10.106 -37.826 1.00 46.28 358 SER A N 1
ATOM 2737 C CA . SER A 1 358 ? 11.673 -10.731 -37.894 1.00 46.28 358 SER A CA 1
ATOM 2738 C C . SER A 1 358 ? 11.679 -12.177 -38.410 1.00 46.28 358 SER A C 1
ATOM 2740 O O . SER A 1 358 ? 12.759 -12.735 -38.585 1.00 46.28 358 SER A O 1
ATOM 2742 N N . SER A 1 359 ? 10.519 -12.792 -38.694 1.00 41.38 359 SER A N 1
ATOM 2743 C CA . SER A 1 359 ? 10.459 -14.226 -39.060 1.00 41.38 359 SER A CA 1
ATOM 2744 C C . SER A 1 359 ? 9.600 -14.584 -40.277 1.00 41.38 359 SER A C 1
ATOM 2746 O O . SER A 1 359 ? 9.494 -15.764 -40.597 1.00 41.38 359 SER A O 1
ATOM 2748 N N . ALA A 1 360 ? 8.998 -13.623 -40.981 1.00 38.78 360 ALA A N 1
ATOM 2749 C CA . ALA A 1 360 ? 8.290 -13.921 -42.227 1.00 38.78 360 ALA A CA 1
ATOM 2750 C C . ALA A 1 360 ? 9.268 -13.830 -43.414 1.00 38.78 360 ALA A C 1
ATOM 2752 O O . ALA A 1 360 ? 9.794 -12.743 -43.675 1.00 38.78 360 ALA A O 1
ATOM 2753 N N . PRO A 1 361 ? 9.530 -14.931 -44.145 1.00 40.06 361 PRO A N 1
ATOM 2754 C CA . PRO A 1 361 ? 10.327 -14.883 -45.356 1.00 40.06 361 PRO A CA 1
ATOM 2755 C C . PRO A 1 361 ? 9.633 -13.978 -46.368 1.00 40.06 361 PRO A C 1
ATOM 2757 O O . PRO A 1 361 ? 8.433 -14.097 -46.612 1.00 40.06 361 PRO A O 1
ATOM 2760 N N . LEU A 1 362 ? 10.430 -13.090 -46.949 1.00 47.28 362 LEU A N 1
ATOM 2761 C CA . LEU A 1 362 ? 10.209 -12.397 -48.209 1.00 47.28 362 LEU A CA 1
ATOM 2762 C C . LEU A 1 362 ? 9.289 -13.192 -49.162 1.00 47.28 362 LEU A C 1
ATOM 2764 O O . LEU A 1 362 ? 9.746 -14.107 -49.842 1.00 47.28 362 LEU A O 1
ATOM 2768 N N . MET A 1 363 ? 8.009 -12.824 -49.242 1.00 41.97 363 MET A N 1
ATOM 2769 C CA . MET A 1 363 ? 7.125 -13.229 -50.336 1.00 41.97 363 MET A CA 1
ATOM 2770 C C . MET A 1 363 ? 6.242 -12.051 -50.756 1.00 41.97 363 MET A C 1
ATOM 2772 O O . MET A 1 363 ? 5.680 -11.342 -49.926 1.00 41.97 363 MET A O 1
ATOM 2776 N N . GLY A 1 364 ? 6.240 -11.805 -52.066 1.00 47.41 364 GLY A N 1
ATOM 2777 C CA . GLY A 1 364 ? 5.885 -10.550 -52.725 1.00 47.41 364 GLY A CA 1
ATOM 2778 C C . GLY A 1 364 ? 4.483 -9.992 -52.468 1.00 47.41 364 GLY A C 1
ATOM 2779 O O . GLY A 1 364 ? 3.528 -10.723 -52.226 1.00 47.41 364 GLY A O 1
ATOM 2780 N N . GLY A 1 365 ? 4.360 -8.669 -52.638 1.00 41.44 365 GLY A N 1
ATOM 2781 C CA . GLY A 1 365 ? 3.058 -8.020 -52.793 1.00 41.44 365 GLY A CA 1
ATOM 2782 C C . GLY A 1 365 ? 3.025 -6.500 -52.603 1.00 41.44 365 GLY A C 1
ATOM 2783 O O . GLY A 1 365 ? 2.383 -6.041 -51.672 1.00 41.44 365 GLY A O 1
ATOM 2784 N N . GLY A 1 366 ? 3.656 -5.740 -53.509 1.00 52.62 366 GLY A N 1
ATOM 2785 C CA . GLY A 1 366 ? 3.226 -4.392 -53.934 1.00 52.62 366 GLY A CA 1
ATOM 2786 C C . GLY A 1 366 ? 3.294 -3.207 -52.949 1.00 52.62 366 GLY A C 1
ATOM 2787 O O . GLY A 1 366 ? 2.990 -3.300 -51.765 1.00 52.62 366 GLY A O 1
ATOM 2788 N N . ASN A 1 367 ? 3.595 -2.022 -53.494 1.00 56.50 367 ASN A N 1
ATOM 2789 C CA . ASN A 1 367 ? 3.663 -0.729 -52.787 1.00 56.50 367 ASN A CA 1
ATOM 2790 C C . ASN A 1 367 ? 2.397 -0.382 -51.970 1.00 56.50 367 ASN A C 1
ATOM 2792 O O . ASN A 1 367 ? 2.450 0.449 -51.070 1.00 56.50 367 ASN A O 1
ATOM 2796 N N . THR A 1 368 ? 1.261 -1.029 -52.235 1.00 58.50 368 THR A N 1
ATOM 2797 C CA . THR A 1 368 ? 0.005 -0.861 -51.491 1.00 58.50 368 THR A CA 1
ATOM 2798 C C . THR A 1 368 ? 0.097 -1.360 -50.047 1.00 58.50 368 THR A C 1
ATOM 2800 O O . THR A 1 368 ? -0.421 -0.695 -49.154 1.00 58.50 368 THR A O 1
ATOM 2803 N N . GLY A 1 369 ? 0.805 -2.464 -49.785 1.00 55.09 369 GLY A N 1
ATOM 2804 C CA . GLY A 1 369 ? 1.013 -2.977 -48.424 1.00 55.09 369 GLY A CA 1
ATOM 2805 C C . GLY A 1 369 ? 1.904 -2.064 -47.577 1.00 55.09 369 GLY A C 1
ATOM 2806 O O . GLY A 1 369 ? 1.665 -1.891 -46.383 1.00 55.09 369 GLY A O 1
ATOM 2807 N N . LEU A 1 370 ? 2.883 -1.409 -48.213 1.00 60.66 370 LEU A N 1
ATOM 2808 C CA . LEU A 1 370 ? 3.727 -0.396 -47.576 1.00 60.66 370 LEU A CA 1
ATOM 2809 C C . LEU A 1 370 ? 2.922 0.867 -47.229 1.00 60.66 370 LEU A C 1
ATOM 2811 O O . LEU A 1 370 ? 3.056 1.379 -46.125 1.00 60.66 370 LEU A O 1
ATOM 2815 N N . LEU A 1 371 ? 2.047 1.324 -48.129 1.00 59.31 371 LEU A N 1
ATOM 2816 C CA . LEU A 1 371 ? 1.224 2.525 -47.931 1.00 59.31 371 LEU A CA 1
ATOM 2817 C C . LEU A 1 371 ? 0.108 2.322 -46.893 1.00 59.31 371 LEU A C 1
ATOM 2819 O O . LEU A 1 371 ? -0.175 3.219 -46.103 1.00 59.31 371 LEU A O 1
ATOM 2823 N N . LEU A 1 372 ? -0.505 1.135 -46.840 1.00 63.91 372 LEU A N 1
ATOM 2824 C CA . LEU A 1 372 ? -1.453 0.766 -45.777 1.00 63.91 372 LEU A CA 1
ATOM 2825 C C . LEU A 1 372 ? -0.756 0.676 -44.409 1.00 63.91 372 LEU A C 1
ATOM 2827 O O . LEU A 1 372 ? -1.322 1.087 -43.396 1.00 63.91 372 LEU A O 1
ATOM 2831 N N . ARG A 1 373 ? 0.500 0.213 -44.384 1.00 62.00 373 ARG A N 1
ATOM 2832 C CA . ARG A 1 373 ? 1.354 0.200 -43.188 1.00 62.00 373 ARG A CA 1
ATOM 2833 C C . ARG A 1 373 ? 1.789 1.608 -42.765 1.00 62.00 373 ARG A C 1
ATOM 2835 O O . ARG A 1 373 ? 1.770 1.902 -41.573 1.00 62.00 373 ARG A O 1
ATOM 2842 N N . GLU A 1 374 ? 2.136 2.483 -43.708 1.00 59.59 374 GLU A N 1
ATOM 2843 C CA . GLU A 1 374 ? 2.466 3.893 -43.448 1.00 59.59 374 GLU A CA 1
ATOM 2844 C C . GLU A 1 374 ? 1.250 4.657 -42.912 1.00 59.59 374 GLU A C 1
ATOM 2846 O O . GLU A 1 374 ? 1.370 5.418 -41.956 1.00 59.59 374 GLU A O 1
ATOM 2851 N N . ARG A 1 375 ? 0.052 4.366 -43.431 1.00 69.38 375 ARG A N 1
ATOM 2852 C CA . ARG A 1 375 ? -1.202 4.919 -42.911 1.00 69.38 375 ARG A CA 1
ATOM 2853 C C . ARG A 1 375 ? -1.478 4.492 -41.468 1.00 69.38 375 ARG A C 1
ATOM 2855 O O . ARG A 1 375 ? -1.817 5.338 -40.652 1.00 69.38 375 ARG A O 1
ATOM 2862 N N . GLY A 1 376 ? -1.248 3.224 -41.122 1.00 66.12 376 GLY A N 1
ATOM 2863 C CA . GLY A 1 376 ? -1.371 2.758 -39.735 1.00 66.12 376 GLY A CA 1
ATOM 2864 C C . GLY A 1 376 ? -0.352 3.400 -38.782 1.00 66.12 376 GLY A C 1
ATOM 2865 O O . GLY A 1 376 ? -0.663 3.670 -37.621 1.00 66.12 376 GLY A O 1
ATOM 2866 N N . LEU A 1 377 ? 0.857 3.699 -39.270 1.00 67.75 377 LEU A N 1
ATOM 2867 C CA . LEU A 1 377 ? 1.855 4.458 -38.510 1.00 67.75 377 LEU A CA 1
ATOM 2868 C C . LEU A 1 377 ? 1.449 5.927 -38.339 1.00 67.75 377 LEU A C 1
ATOM 2870 O O . LEU A 1 377 ? 1.636 6.478 -37.254 1.00 67.75 377 LEU A O 1
ATOM 2874 N N . LEU A 1 378 ? 0.858 6.544 -39.365 1.00 61.22 378 LEU A N 1
ATOM 2875 C CA . LEU A 1 378 ? 0.316 7.900 -39.286 1.00 61.22 378 LEU A CA 1
ATOM 2876 C C . LEU A 1 378 ? -0.845 7.985 -38.292 1.00 61.22 378 LEU A C 1
ATOM 2878 O O . LEU A 1 378 ? -0.839 8.884 -37.459 1.00 61.22 378 LEU A O 1
ATOM 2882 N N . ASP A 1 379 ? -1.767 7.022 -38.293 1.00 67.31 379 ASP A N 1
ATOM 2883 C CA . ASP A 1 379 ? -2.888 6.989 -37.346 1.00 67.31 379 ASP A CA 1
ATOM 2884 C C . ASP A 1 379 ? -2.401 6.816 -35.894 1.00 67.31 379 ASP A C 1
ATOM 2886 O O . ASP A 1 379 ? -2.886 7.484 -34.977 1.00 67.31 379 ASP A O 1
ATOM 2890 N N . ARG A 1 380 ? -1.364 5.994 -35.668 1.00 64.81 380 ARG A N 1
ATOM 2891 C CA . ARG A 1 380 ? -0.743 5.838 -34.339 1.00 64.81 380 ARG A CA 1
ATOM 2892 C C . ARG A 1 380 ? 0.037 7.083 -33.911 1.00 64.81 380 ARG A C 1
ATOM 2894 O O . ARG A 1 380 ? 0.010 7.444 -32.735 1.00 64.81 380 ARG A O 1
ATOM 2901 N N . SER A 1 381 ? 0.705 7.755 -34.849 1.00 69.56 381 SER A N 1
ATOM 2902 C CA . SER A 1 381 ? 1.359 9.041 -34.592 1.00 69.56 381 SER A CA 1
ATOM 2903 C C . SER A 1 381 ? 0.334 10.131 -34.278 1.00 69.56 381 SER A C 1
ATOM 2905 O O . SER A 1 381 ? 0.591 10.967 -33.417 1.00 69.56 381 SER A O 1
ATOM 2907 N N . HIS A 1 382 ? -0.828 10.110 -34.931 1.00 73.44 382 HIS A N 1
ATOM 2908 C CA . HIS A 1 382 ? -1.912 11.053 -34.677 1.00 73.44 382 HIS A CA 1
ATOM 2909 C C . HIS A 1 382 ? -2.477 10.866 -33.264 1.00 73.44 382 HIS A C 1
ATOM 2911 O O . HIS A 1 382 ? -2.551 11.826 -32.503 1.00 73.44 382 HIS A O 1
ATOM 2917 N N . ALA A 1 383 ? -2.734 9.618 -32.858 1.00 71.94 383 ALA A N 1
ATOM 2918 C CA . ALA A 1 383 ? -3.182 9.301 -31.502 1.00 71.94 383 ALA A CA 1
ATOM 2919 C C . ALA A 1 383 ? -2.143 9.663 -30.418 1.00 71.94 383 ALA A C 1
ATOM 2921 O O . ALA A 1 383 ? -2.502 10.149 -29.344 1.00 71.94 383 ALA A O 1
ATOM 2922 N N . ALA A 1 384 ? -0.846 9.472 -30.689 1.00 68.31 384 ALA A N 1
ATOM 2923 C CA . ALA A 1 384 ? 0.223 9.888 -29.778 1.00 68.31 384 ALA A CA 1
ATOM 2924 C C . ALA A 1 384 ? 0.311 11.421 -29.650 1.00 68.31 384 ALA A C 1
ATOM 2926 O O . ALA A 1 384 ? 0.515 11.940 -28.551 1.00 68.31 384 ALA A O 1
ATOM 2927 N N . VAL A 1 385 ? 0.113 12.153 -30.751 1.00 82.44 385 VAL A N 1
ATOM 2928 C CA . VAL A 1 385 ? 0.019 13.620 -30.742 1.00 82.44 385 VAL A CA 1
ATOM 2929 C C . VAL A 1 385 ? -1.202 14.078 -29.942 1.00 82.44 385 VAL A C 1
ATOM 2931 O O . VAL A 1 385 ? -1.059 14.969 -29.109 1.00 82.44 385 VAL A O 1
ATOM 2934 N N . ASP A 1 386 ? -2.359 13.429 -30.088 1.00 85.62 386 ASP A N 1
ATOM 2935 C CA . ASP A 1 386 ? -3.563 13.747 -29.307 1.00 85.62 386 ASP A CA 1
ATOM 2936 C C . ASP A 1 386 ? -3.364 13.505 -27.801 1.00 85.62 386 ASP A C 1
ATOM 2938 O O . ASP A 1 386 ? -3.812 14.302 -26.973 1.00 85.62 386 ASP A O 1
ATOM 2942 N N . GLN A 1 387 ? -2.608 12.471 -27.418 1.00 78.62 387 GLN A N 1
ATOM 2943 C CA . GLN A 1 387 ? -2.237 12.233 -26.021 1.00 78.62 387 GLN A CA 1
ATOM 2944 C C . GLN A 1 387 ? -1.308 13.328 -25.471 1.00 78.62 387 GLN A C 1
ATOM 2946 O O . GLN A 1 387 ? -1.492 13.784 -24.339 1.00 78.62 387 GLN A O 1
ATOM 2951 N N . VAL A 1 388 ? -0.333 13.785 -26.263 1.00 76.44 388 VAL A N 1
ATOM 2952 C CA . VAL A 1 388 ? 0.551 14.902 -25.890 1.00 76.44 388 VAL A CA 1
ATOM 2953 C C . VAL A 1 388 ? -0.234 16.214 -25.804 1.00 76.44 388 VAL A C 1
ATOM 2955 O O . VAL A 1 388 ? -0.012 16.993 -24.877 1.00 76.44 388 VAL A O 1
ATOM 2958 N N . ILE A 1 389 ? -1.198 16.443 -26.700 1.00 81.94 389 ILE A N 1
ATOM 2959 C CA . ILE A 1 389 ? -2.106 17.597 -26.653 1.00 81.94 389 ILE A CA 1
ATOM 2960 C C . ILE A 1 389 ? -2.985 17.532 -25.400 1.00 81.94 389 ILE A C 1
ATOM 2962 O O . ILE A 1 389 ? -3.112 18.535 -24.699 1.00 81.94 389 ILE A O 1
ATOM 2966 N N . GLY A 1 390 ? -3.527 16.362 -25.056 1.00 87.06 390 GLY A N 1
ATOM 2967 C CA . GLY A 1 390 ? -4.302 16.162 -23.831 1.00 87.06 390 GLY A CA 1
ATOM 2968 C C . GLY A 1 390 ? -3.478 16.414 -22.564 1.00 87.06 390 GLY A C 1
ATOM 2969 O O . GLY A 1 390 ? -3.929 17.111 -21.653 1.00 87.06 390 GLY A O 1
ATOM 2970 N N . GLN A 1 391 ? -2.232 15.931 -22.522 1.00 79.56 391 GLN A N 1
ATOM 2971 C CA . GLN A 1 391 ? -1.303 16.224 -21.425 1.00 79.56 391 GLN A CA 1
ATOM 2972 C C . GLN A 1 391 ? -0.966 17.719 -21.349 1.00 79.56 391 GLN A C 1
ATOM 2974 O O . GLN A 1 3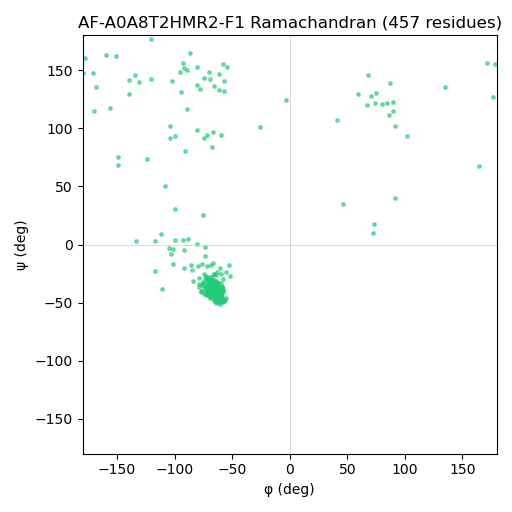91 ? -0.968 18.293 -20.259 1.00 79.56 391 GLN A O 1
ATOM 2979 N N . ALA A 1 392 ? -0.744 18.378 -22.487 1.00 81.62 392 ALA A N 1
ATOM 2980 C CA . ALA A 1 392 ? -0.478 19.812 -22.544 1.00 81.62 392 ALA A CA 1
ATOM 2981 C C . ALA A 1 392 ? -1.687 20.649 -22.091 1.00 81.62 392 ALA A C 1
ATOM 2983 O O . ALA A 1 392 ? -1.515 21.611 -21.341 1.00 81.62 392 ALA A O 1
ATOM 2984 N N . GLN A 1 393 ? -2.911 20.267 -22.471 1.00 84.88 393 GLN A N 1
ATOM 2985 C CA . GLN A 1 393 ? -4.146 20.910 -22.009 1.00 84.88 393 GLN A CA 1
ATOM 2986 C C . GLN A 1 393 ? -4.366 20.705 -20.503 1.00 84.88 393 GLN A C 1
ATOM 2988 O O . GLN A 1 393 ? -4.740 21.651 -19.809 1.00 84.88 393 GLN A O 1
ATOM 2993 N N . GLY A 1 394 ? -4.050 19.521 -19.967 1.00 83.50 394 GLY A N 1
ATOM 2994 C CA . GLY A 1 394 ? -4.071 19.257 -18.525 1.00 83.50 394 GLY A CA 1
ATOM 2995 C C . GLY A 1 394 ? -3.065 20.115 -17.750 1.00 83.50 394 GLY A C 1
ATOM 2996 O O . GLY A 1 394 ? -3.399 20.697 -16.715 1.00 83.50 394 GLY A O 1
ATOM 2997 N N . VAL A 1 395 ? -1.850 20.279 -18.284 1.00 82.75 395 VAL A N 1
ATOM 2998 C CA . VAL A 1 395 ? -0.839 21.175 -17.704 1.00 82.75 395 VAL A CA 1
ATOM 2999 C C . VAL A 1 395 ? -1.288 22.638 -17.797 1.00 82.75 395 VAL A C 1
ATOM 3001 O O . VAL A 1 395 ? -1.186 23.357 -16.805 1.00 82.75 395 VAL A O 1
ATOM 3004 N N . ALA A 1 396 ? -1.867 23.078 -18.917 1.00 86.44 396 ALA A N 1
ATOM 3005 C CA . ALA A 1 396 ? -2.399 24.435 -19.071 1.00 86.44 396 ALA A CA 1
ATOM 3006 C C . ALA A 1 396 ? -3.555 24.734 -18.095 1.00 86.44 396 ALA A C 1
ATOM 3008 O O . ALA A 1 396 ? -3.601 25.813 -17.494 1.00 86.44 396 ALA A O 1
ATOM 3009 N N . ALA A 1 397 ? -4.447 23.764 -17.871 1.00 86.44 397 ALA A N 1
ATOM 3010 C CA . ALA A 1 397 ? -5.498 23.855 -16.861 1.00 86.44 397 ALA A CA 1
ATOM 3011 C C . ALA A 1 397 ? -4.906 23.951 -15.444 1.00 86.44 397 ALA A C 1
ATOM 3013 O O . ALA A 1 397 ? -5.321 24.804 -14.658 1.00 86.44 397 ALA A O 1
ATOM 3014 N N . SER A 1 398 ? -3.872 23.156 -15.137 1.00 84.19 398 SER A N 1
ATOM 3015 C CA . SER A 1 398 ? -3.178 23.213 -13.843 1.00 84.19 398 SER A CA 1
ATOM 3016 C C . SER A 1 398 ? -2.459 24.548 -13.607 1.00 84.19 398 SER A C 1
ATOM 3018 O O . SER A 1 398 ? -2.522 25.086 -12.504 1.00 84.19 398 SER A O 1
ATOM 3020 N N . LEU A 1 399 ? -1.850 25.139 -14.643 1.00 86.31 399 LEU A N 1
ATOM 3021 C CA . LEU A 1 399 ? -1.200 26.453 -14.580 1.00 86.31 399 LEU A CA 1
ATOM 3022 C C . LEU A 1 399 ? -2.218 27.585 -14.411 1.00 86.31 399 LEU A C 1
ATOM 3024 O O . LEU A 1 399 ? -1.964 28.542 -13.682 1.00 86.31 399 LEU A O 1
ATOM 3028 N N . THR A 1 400 ? -3.391 27.466 -15.035 1.00 88.56 400 THR A N 1
ATOM 3029 C CA . THR A 1 400 ? -4.494 28.423 -14.861 1.00 88.56 400 THR A CA 1
ATOM 3030 C C . THR A 1 400 ? -5.064 28.346 -13.442 1.00 88.56 400 THR A C 1
AT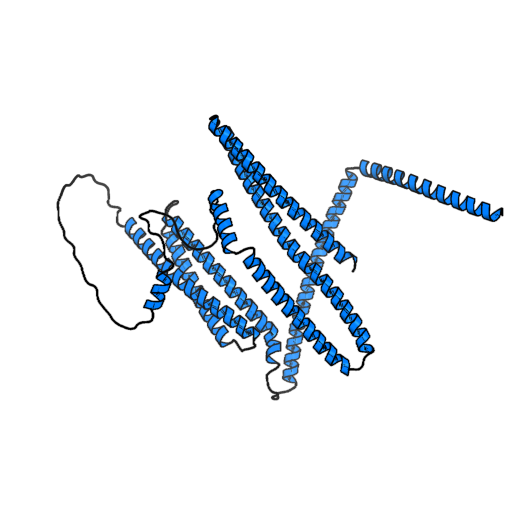OM 3032 O O . THR A 1 400 ? -5.261 29.382 -12.807 1.00 88.56 400 THR A O 1
ATOM 3035 N N . GLY A 1 401 ? -5.230 27.135 -12.898 1.00 88.56 401 GLY A N 1
ATOM 3036 C CA . GLY A 1 401 ? -5.595 26.923 -11.495 1.00 88.56 401 GLY A CA 1
ATOM 3037 C C . GLY A 1 401 ? -4.538 27.462 -10.524 1.00 88.56 401 GLY A C 1
ATOM 3038 O O . GLY A 1 401 ? -4.875 28.169 -9.579 1.00 88.56 401 GLY A O 1
ATOM 3039 N N . GLN A 1 402 ? -3.246 27.227 -10.789 1.00 85.25 402 GLN A N 1
ATOM 3040 C CA . GLN A 1 402 ? -2.149 27.818 -10.011 1.00 85.25 402 GLN A CA 1
ATOM 3041 C C . GLN A 1 402 ? -2.167 29.348 -10.070 1.00 85.25 402 GLN A C 1
ATOM 3043 O O . GLN A 1 402 ? -1.965 29.993 -9.046 1.00 85.25 402 GLN A O 1
ATOM 3048 N N . ARG A 1 403 ? -2.463 29.948 -11.229 1.00 88.81 403 ARG A N 1
ATOM 3049 C CA . ARG A 1 403 ? -2.576 31.405 -11.374 1.00 88.81 403 ARG A CA 1
ATOM 3050 C C . ARG A 1 403 ? -3.729 31.981 -10.550 1.00 88.81 403 ARG A C 1
ATOM 3052 O O . ARG A 1 403 ? -3.536 33.003 -9.905 1.00 88.81 403 ARG A O 1
ATOM 3059 N N . GLN A 1 404 ? -4.881 31.312 -10.511 1.00 87.19 404 GLN A N 1
ATOM 3060 C CA . GLN A 1 404 ? -6.008 31.707 -9.655 1.00 87.19 404 GLN A CA 1
ATOM 3061 C C . GLN A 1 404 ? -5.682 31.559 -8.162 1.00 87.19 404 GLN A C 1
ATOM 3063 O O . GLN A 1 404 ? -6.082 32.398 -7.358 1.00 87.19 404 GLN A O 1
ATOM 3068 N N . LEU A 1 405 ? -4.910 30.534 -7.781 1.00 84.62 405 LEU A N 1
ATOM 3069 C CA . LEU A 1 405 ? -4.414 30.384 -6.411 1.00 84.62 405 LEU A CA 1
ATOM 3070 C C . LEU A 1 405 ? -3.410 31.481 -6.042 1.00 84.62 405 LEU A C 1
ATOM 3072 O O . LEU A 1 405 ? -3.482 32.005 -4.934 1.00 84.62 405 LEU A O 1
ATOM 3076 N N . PHE A 1 406 ? -2.513 31.868 -6.952 1.00 90.25 406 PHE A N 1
ATOM 3077 C CA . PHE A 1 406 ? -1.609 32.997 -6.730 1.00 90.25 406 PHE A CA 1
ATOM 3078 C C . PHE A 1 406 ? -2.361 34.321 -6.617 1.00 90.25 406 PHE A C 1
ATOM 3080 O O . PHE A 1 406 ? -2.021 35.103 -5.743 1.00 90.25 406 PHE A O 1
ATOM 3087 N N . ASP A 1 407 ? -3.415 34.541 -7.400 1.00 88.44 407 ASP A N 1
ATOM 3088 C CA . ASP A 1 407 ? -4.258 35.743 -7.308 1.00 88.44 407 ASP A CA 1
ATOM 3089 C C . ASP A 1 407 ? -5.077 35.768 -5.995 1.00 88.44 407 ASP A C 1
ATOM 3091 O O . ASP A 1 407 ? -5.226 36.794 -5.323 1.00 88.44 407 ASP A O 1
ATOM 3095 N N . ALA A 1 408 ? -5.531 34.597 -5.534 1.00 84.88 408 ALA A N 1
ATOM 3096 C CA . ALA A 1 408 ? -6.158 34.428 -4.222 1.00 84.88 408 ALA A CA 1
ATOM 3097 C C . ALA A 1 408 ? -5.168 34.629 -3.057 1.00 84.88 408 ALA A C 1
ATOM 3099 O O . ALA A 1 408 ? -5.547 35.108 -1.987 1.00 84.88 408 ALA A O 1
ATOM 3100 N N . ILE A 1 409 ? -3.896 34.265 -3.240 1.00 86.06 409 ILE A N 1
ATOM 3101 C CA . ILE A 1 409 ? -2.832 34.528 -2.268 1.00 86.06 409 ILE A CA 1
ATOM 3102 C C . ILE A 1 409 ? -2.454 36.006 -2.295 1.00 86.06 409 ILE A C 1
ATOM 3104 O O . ILE A 1 409 ? -2.322 36.584 -1.225 1.00 86.06 409 ILE A O 1
ATOM 3108 N N . ASP A 1 410 ? -2.335 36.632 -3.462 1.00 83.50 410 ASP A N 1
ATOM 3109 C CA . ASP A 1 410 ? -1.955 38.040 -3.592 1.00 83.50 410 ASP A CA 1
ATOM 3110 C C . ASP A 1 410 ? -3.044 38.953 -3.012 1.00 83.50 410 ASP A C 1
ATOM 3112 O O . ASP A 1 410 ? -2.758 39.836 -2.208 1.00 83.50 410 ASP A O 1
ATOM 3116 N N . SER A 1 411 ? -4.322 38.644 -3.254 1.00 83.62 411 SER A N 1
ATOM 3117 C CA . SER A 1 411 ? -5.446 39.314 -2.582 1.00 83.62 411 SER A CA 1
ATOM 3118 C C . SER A 1 411 ? -5.474 39.071 -1.064 1.00 83.62 411 SER A C 1
ATOM 3120 O O . SER A 1 411 ? -5.758 39.996 -0.296 1.00 83.62 411 SER A O 1
ATOM 3122 N N . LYS A 1 412 ? -5.114 37.871 -0.582 1.00 82.25 412 LYS A N 1
ATOM 3123 C CA . LYS A 1 412 ? -4.963 37.601 0.861 1.00 82.25 412 LYS A CA 1
ATOM 3124 C C . LYS A 1 412 ? -3.765 38.336 1.463 1.00 82.25 412 LYS A C 1
ATOM 3126 O O . LYS A 1 412 ? -3.905 38.901 2.544 1.00 82.25 412 LYS A O 1
ATOM 3131 N N . VAL A 1 413 ? -2.626 38.390 0.782 1.00 82.00 413 VAL A N 1
ATOM 3132 C CA . VAL A 1 413 ? -1.414 39.103 1.209 1.00 82.00 413 VAL A CA 1
ATOM 3133 C C . VAL A 1 413 ? -1.656 40.610 1.210 1.00 82.00 413 VAL A C 1
ATOM 3135 O O . VAL A 1 413 ? -1.302 41.272 2.183 1.00 82.00 413 VAL A O 1
ATOM 3138 N N . ALA A 1 414 ? -2.359 41.143 0.210 1.00 80.81 414 ALA A N 1
ATOM 3139 C CA . ALA A 1 414 ? -2.821 42.526 0.183 1.00 80.81 414 ALA A CA 1
ATOM 3140 C C . ALA A 1 414 ? -3.785 42.820 1.346 1.00 80.81 414 ALA A C 1
ATOM 3142 O O . ALA A 1 414 ? -3.644 43.837 2.026 1.00 80.81 414 ALA A O 1
ATOM 3143 N N . SER A 1 415 ? -4.708 41.900 1.654 1.00 75.94 415 SER A N 1
ATOM 3144 C CA . SER A 1 415 ? -5.616 42.042 2.800 1.00 75.94 415 SER A CA 1
ATOM 3145 C C . SER A 1 415 ? -4.887 41.977 4.150 1.00 75.94 415 SER A C 1
ATOM 3147 O O . SER A 1 415 ? -5.216 42.737 5.056 1.00 75.94 415 SER A O 1
ATOM 3149 N N . ILE A 1 416 ? -3.850 41.143 4.288 1.00 76.62 416 ILE A N 1
ATOM 3150 C CA . ILE A 1 416 ? -2.994 41.072 5.484 1.00 76.62 416 ILE A CA 1
ATOM 3151 C C . ILE A 1 416 ? -2.142 42.343 5.601 1.00 76.62 416 ILE A C 1
ATOM 3153 O O . ILE A 1 416 ? -2.000 42.884 6.698 1.00 76.62 416 ILE A O 1
ATOM 3157 N N . GLY A 1 417 ? -1.650 42.871 4.477 1.00 71.88 417 GLY A N 1
ATOM 3158 C CA . GLY A 1 417 ? -0.949 44.154 4.402 1.00 71.88 417 GLY A CA 1
ATOM 3159 C C . GLY A 1 417 ? -1.824 45.335 4.831 1.00 71.88 417 GLY A C 1
ATOM 3160 O O . GLY A 1 417 ? -1.348 46.223 5.535 1.00 71.88 417 GLY A O 1
ATOM 3161 N N . ALA A 1 418 ? -3.118 45.306 4.501 1.00 71.12 418 ALA A N 1
ATOM 3162 C CA . ALA A 1 418 ? -4.096 46.288 4.972 1.00 71.12 418 ALA A CA 1
ATOM 3163 C C . ALA A 1 418 ? -4.457 46.119 6.463 1.00 71.12 418 ALA A C 1
ATOM 3165 O O . ALA A 1 418 ? -4.801 47.094 7.129 1.00 71.12 418 ALA A O 1
ATOM 3166 N N . ARG A 1 419 ? -4.370 44.895 7.009 1.00 68.25 419 ARG A N 1
ATOM 3167 C CA . ARG A 1 419 ? -4.694 44.578 8.416 1.00 68.25 419 ARG A CA 1
ATOM 3168 C C . ARG A 1 419 ? -3.528 44.830 9.379 1.00 68.25 419 ARG A C 1
ATOM 3170 O O . ARG A 1 419 ? -3.770 45.039 10.564 1.00 68.25 419 ARG A O 1
ATOM 3177 N N . PHE A 1 420 ? -2.287 44.858 8.891 1.00 62.69 420 PHE A N 1
ATOM 3178 C CA . PHE A 1 420 ? -1.092 45.125 9.696 1.00 62.69 420 PHE A CA 1
ATOM 3179 C C . PHE A 1 420 ? -0.258 46.306 9.154 1.00 62.69 420 PHE A C 1
ATOM 3181 O O . PHE A 1 420 ? 0.860 46.106 8.672 1.00 62.69 420 PHE A O 1
ATOM 3188 N N . PRO A 1 421 ? -0.709 47.566 9.319 1.00 60.44 421 PRO A N 1
ATOM 3189 C CA . PRO A 1 421 ? 0.103 48.746 8.980 1.00 60.44 421 PRO A CA 1
ATOM 3190 C C . PRO A 1 421 ? 1.416 48.828 9.791 1.00 60.44 421 PRO A C 1
ATOM 3192 O O . PRO A 1 421 ? 2.390 49.451 9.367 1.00 60.44 421 PRO A O 1
ATOM 3195 N N . VAL A 1 422 ? 1.481 48.139 10.937 1.00 59.12 422 VAL A N 1
ATOM 3196 C CA . VAL A 1 422 ? 2.662 48.056 11.813 1.00 59.12 422 VAL A CA 1
ATOM 3197 C C . VAL A 1 422 ? 3.781 47.195 11.210 1.00 59.12 422 VAL A C 1
ATOM 3199 O O . VAL A 1 422 ? 4.955 47.484 11.438 1.00 59.12 422 VAL A O 1
ATOM 3202 N N . VAL A 1 423 ? 3.461 46.190 10.384 1.00 62.44 423 VAL A N 1
ATOM 3203 C CA . VAL A 1 423 ? 4.477 45.331 9.746 1.00 62.44 423 VAL A CA 1
ATOM 3204 C C . VAL A 1 423 ? 5.246 46.102 8.671 1.00 62.44 423 VAL A C 1
ATOM 3206 O O . VAL A 1 423 ? 6.459 45.951 8.597 1.00 62.44 423 VAL A O 1
ATOM 3209 N N . ASN A 1 424 ? 4.612 47.020 7.929 1.00 60.34 424 ASN A N 1
ATOM 3210 C CA . ASN A 1 424 ? 5.329 47.910 7.001 1.00 60.34 424 ASN A CA 1
ATOM 3211 C C . ASN A 1 424 ? 6.254 48.905 7.725 1.00 60.34 424 ASN A C 1
ATOM 3213 O O . ASN A 1 424 ? 7.337 49.213 7.227 1.00 60.34 424 ASN A O 1
ATOM 3217 N N . SER A 1 425 ? 5.880 49.363 8.924 1.00 65.62 425 SER A N 1
ATOM 3218 C CA . SER A 1 425 ? 6.740 50.202 9.772 1.00 65.62 425 SER A CA 1
ATOM 3219 C C . SER A 1 425 ? 7.929 49.417 10.344 1.00 65.62 425 SER A C 1
ATOM 3221 O O . SER A 1 425 ? 9.069 49.874 10.262 1.00 65.62 425 SER A O 1
ATOM 3223 N N . LEU A 1 426 ? 7.699 48.192 10.833 1.00 62.75 426 LEU A N 1
ATOM 3224 C CA . LEU A 1 426 ? 8.751 47.304 11.340 1.00 62.75 426 LEU A CA 1
ATOM 3225 C C . LEU A 1 426 ? 9.688 46.816 10.232 1.00 62.75 426 LEU A C 1
ATOM 3227 O O . LEU A 1 426 ? 10.901 46.807 10.429 1.00 62.75 426 LEU A O 1
ATOM 3231 N N . LEU A 1 427 ? 9.170 46.485 9.047 1.00 66.50 427 LEU A N 1
ATOM 3232 C CA . LEU A 1 427 ? 9.984 46.091 7.898 1.00 66.50 427 LEU A CA 1
ATOM 3233 C C . LEU A 1 427 ? 10.847 47.267 7.408 1.00 66.50 427 LEU A C 1
ATOM 3235 O O . LEU A 1 427 ? 12.037 47.082 7.154 1.00 66.50 427 LEU A O 1
ATOM 3239 N N . ASN A 1 428 ? 10.301 48.491 7.362 1.00 67.38 428 ASN A N 1
ATOM 3240 C CA . ASN A 1 428 ? 11.086 49.696 7.064 1.00 67.38 428 ASN A CA 1
ATOM 3241 C C . ASN A 1 428 ? 12.093 50.041 8.173 1.00 67.38 428 ASN A C 1
ATOM 3243 O O . ASN A 1 428 ? 13.197 50.492 7.864 1.00 67.38 428 ASN A O 1
ATOM 3247 N N . ALA A 1 429 ? 11.776 49.796 9.447 1.00 69.25 429 ALA A N 1
ATOM 3248 C CA . ALA A 1 429 ? 12.701 49.997 10.564 1.00 69.25 429 ALA A CA 1
ATOM 3249 C C . ALA A 1 429 ? 13.863 48.983 10.548 1.00 69.25 429 ALA A C 1
ATOM 3251 O O . ALA A 1 429 ? 15.019 49.358 10.766 1.00 69.25 429 ALA A O 1
ATOM 3252 N N . ILE A 1 430 ? 13.580 47.719 10.217 1.00 67.75 430 ILE A N 1
ATOM 3253 C CA . ILE A 1 430 ? 14.584 46.656 10.060 1.00 67.75 430 ILE A CA 1
ATOM 3254 C C . ILE A 1 430 ? 15.464 46.932 8.832 1.00 67.75 430 ILE A C 1
ATOM 3256 O O . ILE A 1 430 ? 16.693 46.865 8.926 1.00 67.75 430 ILE A O 1
ATOM 3260 N N . ARG A 1 431 ? 14.871 47.335 7.699 1.00 65.75 431 ARG A N 1
ATOM 3261 C CA . ARG A 1 431 ? 15.616 47.712 6.485 1.00 65.75 431 ARG A CA 1
ATOM 3262 C C . ARG A 1 431 ? 16.474 48.965 6.705 1.00 65.75 431 ARG A C 1
ATOM 3264 O O . ARG A 1 431 ? 17.607 49.010 6.231 1.00 65.75 431 ARG A O 1
ATOM 3271 N N . ARG A 1 432 ? 16.004 49.942 7.498 1.00 70.06 432 ARG A N 1
ATOM 3272 C CA . ARG A 1 432 ? 16.801 51.114 7.913 1.00 70.06 432 ARG A CA 1
ATOM 3273 C C . ARG A 1 432 ? 18.011 50.734 8.762 1.00 70.06 432 ARG A C 1
ATOM 3275 O O . ARG A 1 432 ? 19.078 51.288 8.519 1.00 70.06 432 ARG A O 1
ATOM 3282 N N . ARG A 1 433 ? 17.896 49.803 9.720 1.00 70.62 433 ARG A N 1
ATOM 3283 C CA . ARG A 1 433 ? 19.064 49.375 10.519 1.00 70.62 433 ARG A CA 1
ATOM 3284 C C . ARG A 1 433 ? 20.134 48.717 9.650 1.00 70.62 433 ARG A C 1
ATOM 3286 O O . ARG A 1 433 ? 21.278 49.146 9.712 1.00 70.62 433 ARG A O 1
ATOM 3293 N N . LYS A 1 434 ? 19.746 47.788 8.771 1.00 73.50 434 LYS A N 1
ATOM 3294 C CA . LYS A 1 434 ? 20.693 47.096 7.882 1.00 73.50 434 LYS A CA 1
ATOM 3295 C C . LYS A 1 434 ? 21.356 48.034 6.863 1.00 73.50 434 LYS A C 1
ATOM 3297 O O . LYS A 1 434 ? 22.533 47.875 6.556 1.00 73.50 434 LYS A O 1
ATOM 3302 N N . ASN A 1 435 ? 20.635 49.053 6.385 1.00 73.12 435 ASN A N 1
ATOM 3303 C CA . ASN A 1 435 ? 21.223 50.072 5.515 1.00 73.12 435 ASN A CA 1
ATOM 3304 C C . ASN A 1 435 ? 22.213 50.987 6.254 1.00 73.12 435 ASN A C 1
ATOM 3306 O O . ASN A 1 435 ? 23.185 51.402 5.636 1.00 73.12 435 ASN A O 1
ATOM 3310 N N . ARG A 1 436 ? 22.030 51.279 7.553 1.00 76.81 436 ARG A N 1
ATOM 3311 C CA . ARG A 1 436 ? 23.033 52.047 8.317 1.00 76.81 436 ARG A CA 1
ATOM 3312 C C . ARG A 1 436 ? 24.349 51.287 8.442 1.00 76.81 436 ARG A C 1
ATOM 3314 O O . ARG A 1 436 ? 25.392 51.882 8.207 1.00 76.81 436 ARG A O 1
ATOM 3321 N N . ASP A 1 437 ? 24.295 49.993 8.742 1.00 78.19 437 ASP A N 1
ATOM 3322 C CA . ASP A 1 437 ? 25.508 49.185 8.918 1.00 78.19 437 ASP A CA 1
ATOM 3323 C C . ASP A 1 437 ? 26.277 49.053 7.591 1.00 78.19 437 ASP A C 1
ATOM 3325 O O . ASP A 1 437 ? 27.494 49.223 7.557 1.00 78.19 437 ASP A O 1
ATOM 3329 N N . ASN A 1 438 ? 25.561 48.881 6.472 1.00 81.88 438 ASN A N 1
ATOM 3330 C CA . ASN A 1 438 ? 26.169 48.879 5.138 1.00 81.88 438 ASN A CA 1
ATOM 3331 C C . ASN A 1 438 ? 26.735 50.250 4.731 1.00 81.88 438 ASN A C 1
ATOM 3333 O O . ASN A 1 438 ? 27.775 50.300 4.079 1.00 81.88 438 ASN A O 1
ATOM 3337 N N . VAL A 1 439 ? 26.087 51.360 5.107 1.00 83.88 439 VAL A N 1
ATOM 3338 C CA . VAL A 1 439 ? 26.594 52.717 4.832 1.00 83.88 439 VAL A CA 1
ATOM 3339 C C . VAL A 1 439 ? 27.845 53.018 5.660 1.00 83.88 439 VAL A C 1
ATOM 3341 O O . VAL A 1 439 ? 28.790 53.593 5.127 1.00 83.88 439 VAL A O 1
ATOM 3344 N N . ILE A 1 440 ? 27.899 52.591 6.926 1.00 85.75 440 ILE A N 1
ATOM 3345 C CA . ILE A 1 440 ? 29.096 52.739 7.768 1.00 85.75 440 ILE A CA 1
ATOM 3346 C C . ILE A 1 440 ? 30.246 51.902 7.196 1.00 85.75 440 ILE A C 1
ATOM 3348 O O . ILE A 1 440 ? 31.347 52.421 7.029 1.00 85.75 440 ILE A O 1
ATOM 3352 N N . LEU A 1 441 ? 29.992 50.642 6.822 1.00 83.94 441 LEU A N 1
ATOM 3353 C CA . LEU A 1 441 ? 31.007 49.773 6.221 1.00 83.94 441 LEU A CA 1
ATOM 3354 C C . LEU A 1 441 ? 31.532 50.335 4.887 1.00 83.94 441 LEU A C 1
ATOM 3356 O O . LEU A 1 441 ? 32.742 50.373 4.669 1.00 83.94 441 LEU A O 1
ATOM 3360 N N . ALA A 1 442 ? 30.639 50.823 4.018 1.00 89.50 442 ALA A N 1
ATOM 3361 C CA . ALA A 1 442 ? 31.018 51.466 2.761 1.00 89.50 442 ALA A CA 1
ATOM 3362 C C . ALA A 1 442 ? 31.816 52.761 2.992 1.00 89.50 442 ALA A C 1
ATOM 3364 O O . ALA A 1 442 ? 32.787 53.014 2.281 1.00 89.50 442 ALA A O 1
ATOM 3365 N N . GLY A 1 443 ? 31.455 53.549 4.009 1.00 92.94 443 GLY A N 1
ATOM 3366 C CA . GLY A 1 443 ? 32.190 54.750 4.405 1.00 92.94 443 GLY A CA 1
ATOM 3367 C C . GLY A 1 443 ? 33.610 54.441 4.881 1.00 92.94 443 GLY A C 1
ATOM 3368 O O . GLY A 1 443 ? 34.553 55.084 4.428 1.00 92.94 443 GLY A O 1
ATOM 3369 N N . VAL A 1 444 ? 33.784 53.420 5.727 1.00 93.88 444 VAL A N 1
ATOM 3370 C CA . VAL A 1 444 ? 35.111 52.991 6.206 1.00 93.88 444 VAL A CA 1
ATOM 3371 C C . VAL A 1 444 ? 35.979 52.499 5.048 1.00 93.88 444 VAL A C 1
ATOM 3373 O O . VAL A 1 444 ? 37.120 52.936 4.917 1.00 93.88 444 VAL A O 1
ATOM 3376 N N . MET A 1 445 ? 35.432 51.659 4.162 1.00 90.38 445 MET A N 1
ATOM 3377 C CA . MET A 1 445 ? 36.146 51.205 2.963 1.00 90.38 445 MET A CA 1
ATOM 3378 C C . MET A 1 445 ? 36.536 52.378 2.054 1.00 90.38 445 MET A C 1
ATOM 3380 O O . MET A 1 445 ? 37.663 52.428 1.566 1.00 90.38 445 MET A O 1
ATOM 3384 N N . GLY A 1 446 ? 35.639 53.350 1.866 1.00 93.75 446 GLY A N 1
ATOM 3385 C CA . GLY A 1 446 ? 35.908 54.557 1.086 1.00 93.75 446 GLY A CA 1
ATOM 3386 C C . GLY A 1 446 ? 37.034 55.404 1.679 1.00 93.75 446 GLY A C 1
ATOM 3387 O O . GLY A 1 446 ? 37.966 55.760 0.964 1.00 93.75 446 GLY A O 1
ATOM 3388 N N . VAL A 1 447 ? 36.998 55.675 2.988 1.00 93.06 447 VAL A N 1
ATOM 3389 C CA . VAL A 1 447 ? 38.048 56.438 3.685 1.00 93.06 447 VAL A CA 1
ATOM 3390 C C . VAL A 1 447 ? 39.389 55.704 3.642 1.00 93.06 447 VAL A C 1
ATOM 3392 O O . VAL A 1 447 ? 40.406 56.333 3.358 1.00 93.06 447 VAL A O 1
ATOM 3395 N N . CYS A 1 448 ? 39.408 54.382 3.843 1.00 89.00 448 CYS A N 1
ATOM 3396 C CA . CYS A 1 448 ? 40.630 53.586 3.704 1.00 89.00 448 CYS A CA 1
ATOM 3397 C C . CYS A 1 448 ? 41.223 53.678 2.291 1.00 89.00 448 CYS A C 1
ATOM 3399 O O . CYS A 1 448 ? 42.426 53.886 2.157 1.00 89.00 448 CYS A O 1
ATOM 3401 N N . MET A 1 449 ? 40.403 53.591 1.238 1.00 90.06 449 MET A N 1
ATOM 3402 C CA . MET A 1 449 ? 40.883 53.730 -0.145 1.00 90.06 449 MET A CA 1
ATOM 3403 C C . MET A 1 449 ? 41.384 55.150 -0.450 1.00 90.06 449 MET A C 1
ATOM 3405 O O . MET A 1 449 ? 42.377 55.313 -1.157 1.00 90.06 449 MET A O 1
ATOM 3409 N N . LEU A 1 450 ? 40.745 56.178 0.114 1.00 91.19 450 LEU A N 1
ATOM 3410 C CA . LEU A 1 450 ? 41.135 57.578 -0.077 1.00 91.19 450 LEU A CA 1
ATOM 3411 C C . LEU A 1 450 ? 42.463 57.895 0.629 1.00 91.19 450 LEU A C 1
ATOM 3413 O O . LEU A 1 450 ? 43.330 58.537 0.044 1.00 91.19 450 LEU A O 1
ATOM 3417 N N . LEU A 1 451 ? 42.668 57.383 1.847 1.00 89.69 451 LEU A N 1
ATOM 3418 C CA . LEU A 1 451 ? 43.942 57.503 2.563 1.00 89.69 451 LEU A CA 1
ATOM 3419 C C . LEU A 1 451 ? 45.084 56.781 1.836 1.00 89.69 451 LEU A C 1
ATOM 3421 O O . LEU A 1 451 ? 46.187 57.317 1.766 1.00 89.69 451 LEU A O 1
ATOM 3425 N N . ILE A 1 452 ? 44.821 55.606 1.250 1.00 89.38 452 ILE A N 1
ATOM 3426 C CA . ILE A 1 452 ? 45.806 54.892 0.420 1.00 89.38 452 ILE A CA 1
ATOM 3427 C C . ILE A 1 452 ? 46.165 55.713 -0.827 1.00 89.38 452 ILE A C 1
ATOM 3429 O O . ILE A 1 452 ? 47.344 55.819 -1.160 1.00 89.38 452 ILE A O 1
ATOM 3433 N N . LEU A 1 453 ? 45.181 56.329 -1.491 1.00 88.12 453 LEU A N 1
ATOM 3434 C CA . LEU A 1 453 ? 45.424 57.195 -2.648 1.00 88.12 453 LEU A CA 1
ATOM 3435 C C . LEU A 1 453 ? 46.215 58.456 -2.282 1.00 88.12 453 LEU A C 1
ATOM 3437 O O . LEU A 1 453 ? 47.162 58.793 -2.985 1.00 88.12 453 LEU A O 1
ATOM 3441 N N . LEU A 1 454 ? 45.885 59.129 -1.175 1.00 89.94 454 LEU A N 1
ATOM 3442 C CA . LEU A 1 454 ? 46.644 60.296 -0.710 1.00 89.94 454 LEU A CA 1
ATOM 3443 C C . LEU A 1 454 ? 48.081 59.930 -0.329 1.00 89.94 454 LEU A C 1
ATOM 3445 O O . LEU A 1 454 ? 49.000 60.687 -0.626 1.00 89.94 454 LEU A O 1
ATOM 3449 N N . TYR A 1 455 ? 48.288 58.762 0.282 1.00 90.38 455 TYR A N 1
ATOM 3450 C CA . TYR A 1 455 ? 49.628 58.254 0.572 1.00 90.38 455 TYR A CA 1
ATOM 3451 C C . TYR A 1 455 ? 50.437 57.989 -0.705 1.00 90.38 455 TYR A C 1
ATOM 3453 O O . TYR A 1 455 ? 51.628 58.277 -0.741 1.00 90.38 455 TYR A O 1
ATOM 3461 N N . TRP A 1 456 ? 49.790 57.479 -1.756 1.00 88.56 456 TRP A N 1
ATOM 3462 C CA . TRP A 1 456 ? 50.415 57.267 -3.064 1.00 88.56 456 TRP A CA 1
ATOM 3463 C C . TRP A 1 456 ? 50.739 58.562 -3.809 1.00 88.56 456 TRP A C 1
ATOM 3465 O O . TRP A 1 456 ? 51.711 58.595 -4.545 1.00 88.56 456 TRP A O 1
ATOM 3475 N N . VAL A 1 457 ? 49.928 59.608 -3.650 1.00 89.56 457 VAL A N 1
ATOM 3476 C CA . VAL A 1 457 ? 50.154 60.905 -4.312 1.00 89.56 457 VAL A CA 1
ATOM 3477 C C . VAL A 1 457 ? 51.227 61.734 -3.598 1.00 89.56 457 VAL A C 1
ATOM 3479 O O . VAL A 1 457 ? 51.897 62.540 -4.233 1.00 89.56 457 VAL A O 1
ATOM 3482 N N . ASN A 1 458 ? 51.386 61.563 -2.284 1.00 84.38 458 ASN A N 1
ATOM 3483 C CA . ASN A 1 458 ? 52.327 62.341 -1.471 1.00 84.38 458 ASN A CA 1
ATOM 3484 C C . ASN A 1 458 ? 53.709 61.675 -1.308 1.00 84.38 458 ASN A C 1
ATOM 3486 O O . ASN A 1 458 ? 54.546 62.166 -0.550 1.00 84.38 458 ASN A O 1
ATOM 3490 N N . LYS A 1 459 ? 53.923 60.539 -1.971 1.00 70.31 459 LYS A N 1
ATOM 3491 C CA . LYS A 1 459 ? 55.195 59.826 -2.070 1.00 70.31 459 LYS A CA 1
ATOM 3492 C C . LYS A 1 459 ? 55.662 59.864 -3.513 1.00 70.31 459 LYS A C 1
ATOM 3494 O O . LYS A 1 459 ? 56.887 60.026 -3.702 1.00 70.31 459 LYS A O 1
#

pLDDT: mean 72.31, std 19.22, range [25.2, 97.25]

Mean predicted aligned error: 23.78 Å

Radius of gyration: 38.52 Å; Cα contacts (8 Å, |Δi|>4): 152; chains: 1; bounding box: 107×118×99 Å